Protein 4X3Z (pdb70)

B-factor: mean 24.58, std 9.98, range [9.75, 82.99]

Secondary structure (DSSP, 8-state):
----------GGGEEEPP------GGG-B--EESSSS-EESSSEEE---TTT-SHHHHHHHHHTT-EEEE-SSS-HHHHHHHHHHHHTTTS---EEEE-SSS--HHHHHHHHHTT-SEEEE--S-SSSHHHHHHHHHHHHH-TT-EEE-S-B-SHHHHHHHHHHT-SBEEE-SS--TTB-HHHHH-----HHHHHHHHHHHHHHHT--EEEES---SHHHHHHHHHTT-SEEEESTTTTTBTTSSS--EEETTEEEEEEE-TTSHHHH----SB-EEEEE--B-HHHHHHHHHHHHHHHHHHHT-SBHHHHHHH--EEE--HHHHHHHS--SS---S--TT-/----S--------GGGEEEPP------GGG-B--EEEETTEEESSSEEE---TTT-SHHHHHHHHHTT-EEEE-SSS-HHHHHHHHHHHHTTTT---EEEE-SSS--HHHHHHHHHTT-SEEEE--S-TT-HHHHHHHHHHHHH-TT-EEE-S-B-SHHHHHHHHHHT-SBEEE-SS-STTB-HHHHH-----HHHHHHHHHHHHTTTT--EEEES---SHHHHHHHHHHT-SEEEESTTTTTBTTSSS--EEETTEEEEEEE-TTSHHHH-----SB-EEEEE--B-HHHHHHHHHHHHHHHHHHHT--BHHHHHHH--EEE--HHHHHHHS--SS---S--TT---

InterPro domains:
  IPR000644 CBS domain [PF00571] (97-142)
  IPR000644 CBS domain [PF00571] (151-206)
  IPR000644 CBS domain [PS51371] (95-154)
  IPR000644 CBS domain [PS51371] (155-216)
  IPR000644 CBS domain [SM00116] (98-146)
  IPR000644 CBS domain [SM00116] (160-208)
  IPR001093 IMP dehydrogenase/GMP reductase [PF00478] (10-475)
  IPR001093 IMP dehydrogenase/GMP reductase [cd00381] (10-464)
  IPR005990 Inosine-5'-monophosphate dehydrogenase [MF_01964] (10-488)
  IPR005990 Inosine-5'-monophosphate dehydrogenase [PIRSF000130] (8-487)
  IPR005990 Inosine-5'-monophosphate dehydrogenase [PTHR11911] (7-483)
  IPR005990 Inosine-5'-monophosphate dehydrogenase [TIGR01302] (10-456)
  IPR013785 Aldolase-type TIM barrel [G3DSA:3.20.20.70] (2-488)
  IPR015875 IMP dehydrogenase / GMP reductase, conserved site [PS00487] (297-309)
  IPR046342 CBS domain superfamily [SSF54631] (97-205)

Radius of gyration: 29.17 Å; Cα contacts (8 Å, |Δi|>4): 1771; chains: 2; bounding box: 80×59×97 Å

Nearest PDB structures (foldseek):
  4x3z-assembly1_A  TM=1.003E+00  e=3.318E-76  Vibrio cholerae O1 biovar El Tor str. N16961
  6mgu-assembly1_A  TM=9.932E-01  e=2.636E-55  Bacillus anthracis
  4q33-assembly2_E  TM=9.913E-01  e=1.114E-55  Clostridium perfringens ATCC 13124
  5urs-assembly2_E  TM=9.901E-01  e=8.486E-55  Bacillus anthracis
  4qm1-assembly1_A  TM=9.858E-01  e=2.441E-52  Bacillus anthracis

Sequence (690 aa):
MLRIAKEALTFDDVLLVPAHSTVLPNTADLRTRLTKNIALNIPMMVSASMDTVTEARLAIALAQEGGIIGFIHKNNMSIEQQAAQVHQVKISSGGLRVGAAVGAAPGNEERVKALVEAGVDVLLIDSSHGHSEGVLQRIRETRAAYPHLEIIGGNVATAEGARALIEAGVSAVKVGIIGPGSIICCTTRIVTGVGVPQITAIADAAGVANEYGIIPVIADGGIIRFSGDISKAIAAGASCCVMVGSSMFAGTEEEAPGEVILYQGRSYKAYRGMGSLGAMSLVPEGIEGRIAYKGHLKEIIHQQMGGLRSSCMGLTGSATVEDLRTKAQQFVVRISGAGMKESHVHDVQITKEAPNYAMHMLRIAKEALTTFDDVLLVPAHSTVLPNNTADLRTRRLTKNIALNIPMMVSASMDTVTEARLAIALAQEGGIIIGFIHKNMSIEEQQAAQVHQVKISSGGLRRVGAAVGAAPGNEERVKALVEAGVDVLLIDSSHGHSSEGVLQRIRETRAAYPHLEIIGGNVATAEEGARALIEAGVSAVKVGIGPGSICTTRIVVTGVGVPQITAIADAAGVANEYGIPVIADGGIIRFSGDISKAIAAGASCCVMVGSSMMFAGTEEAPGEVILYQGRSYKAYRGMGSLGAMSKLVPEGIEGRIAYKGHLKEEIIHQQQMGGLRSSCMGLTGSATVEDLRTKAQQFVRISGAGMKKESHVHDVQITKEAPNYRL

Structure (mmCIF, N/CA/C/O backbone):
data_4X3Z
#
_entry.id   4X3Z
#
_cell.length_a   91.262
_cell.length_b   91.262
_cell.length_c   171.214
_cell.angle_alpha   90.00
_cell.angle_beta   90.00
_cell.angle_gamma   90.00
#
_symmetry.space_group_name_H-M   'P 4 21 2'
#
loop_
_entity.id
_entity.type
_entity.pdbx_description
1 polymer "Inosine-5'-monophosphate dehydrogenase"
2 non-polymer "XANTHOSINE-5'-MONOPHOSPHATE"
3 non-polymer NICOTINAMIDE-ADENINE-DINUCLEOTIDE
4 non-polymer 'POTASSIUM ION'
5 non-polymer GLYCEROL
6 non-polymer 'PHOSPHATE ION'
7 water water
#
loop_
_atom_site.group_PDB
_atom_site.id
_atom_site.type_symbol
_atom_site.label_atom_id
_atom_site.label_alt_id
_atom_site.label_comp_id
_atom_site.label_asym_id
_atom_site.label_entity_id
_atom_site.label_seq_id
_atom_site.pdbx_PDB_ins_code
_atom_site.Cartn_x
_atom_site.Cartn_y
_atom_site.Cartn_z
_atom_site.occupancy
_atom_site.B_iso_or_equiv
_atom_site.auth_seq_id
_atom_site.auth_comp_id
_atom_site.auth_asym_id
_atom_site.auth_atom_id
_atom_site.pdbx_PDB_model_num
ATOM 1 N N . MET A 1 6 ? -28.014 -2.920 42.385 1.00 40.84 3 MET A N 1
ATOM 2 C CA . MET A 1 6 ? -26.844 -2.983 41.460 1.00 41.29 3 MET A CA 1
ATOM 3 C C . MET A 1 6 ? -27.012 -2.104 40.237 1.00 36.60 3 MET A C 1
ATOM 4 O O . MET A 1 6 ? -26.016 -1.555 39.691 1.00 44.28 3 MET A O 1
ATOM 9 N N . LEU A 1 7 ? -28.235 -2.053 39.716 1.00 32.63 4 LEU A N 1
ATOM 10 C CA . LEU A 1 7 ? -28.479 -1.144 38.611 1.00 28.82 4 LEU A CA 1
ATOM 11 C C . LEU A 1 7 ? -28.820 0.196 39.267 1.00 28.62 4 LEU A C 1
ATOM 12 O O . LEU A 1 7 ? -29.760 0.265 40.063 1.00 27.36 4 LEU A O 1
ATOM 17 N N . ARG A 1 8 ? -28.050 1.246 38.965 1.00 24.65 5 ARG A N 1
ATOM 18 C CA . ARG A 1 8 ? -28.165 2.520 39.697 1.00 23.41 5 ARG A CA 1
ATOM 19 C C . ARG A 1 8 ? -29.209 3.353 38.965 1.00 23.76 5 ARG A C 1
ATOM 20 O O . ARG A 1 8 ? -28.884 4.148 38.119 1.00 22.27 5 ARG A O 1
ATOM 28 N N . ILE A 1 9 ? -30.482 3.114 39.247 1.00 23.43 6 ILE A N 1
ATOM 29 C CA . ILE A 1 9 ? -31.571 3.781 38.517 1.00 26.50 6 ILE A CA 1
ATOM 30 C C . ILE A 1 9 ? -32.223 4.749 39.457 1.00 32.58 6 ILE A C 1
ATOM 31 O O . ILE A 1 9 ? -32.772 4.316 40.483 1.00 29.62 6 ILE A O 1
ATOM 36 N N . ALA A 1 10 ? -32.168 6.027 39.100 1.00 33.18 7 ALA A N 1
ATOM 37 C CA . ALA A 1 10 ? -32.487 7.131 40.017 1.00 39.95 7 ALA A CA 1
ATOM 38 C C . ALA A 1 10 ? -33.999 7.286 40.204 1.00 40.80 7 ALA A C 1
ATOM 39 O O . ALA A 1 10 ? -34.423 7.631 41.325 1.00 48.52 7 ALA A O 1
ATOM 41 N N . LYS A 1 11 ? -34.790 7.016 39.150 1.00 40.14 8 LYS A N 1
ATOM 42 C CA . LYS A 1 11 ? -36.288 7.203 39.134 1.00 37.74 8 LYS A CA 1
ATOM 43 C C . LYS A 1 11 ? -36.845 6.998 37.664 1.00 36.29 8 LYS A C 1
ATOM 44 O O . LYS A 1 11 ? -35.979 6.841 36.788 1.00 36.08 8 LYS A O 1
ATOM 50 N N . GLU A 1 12 ? -38.175 6.863 37.451 1.00 30.10 9 GLU A N 1
ATOM 51 C CA . GLU A 1 12 ? -38.844 6.729 36.085 1.00 30.34 9 GLU A CA 1
ATOM 52 C C . GLU A 1 12 ? -39.311 8.078 35.589 1.00 27.55 9 GLU A C 1
ATOM 53 O O . GLU A 1 12 ? -40.288 8.638 36.114 1.00 34.33 9 GLU A O 1
ATOM 59 N N . ALA A 1 13 ? -38.731 8.485 34.484 1.00 18.47 10 ALA A N 1
ATOM 60 C CA . ALA A 1 13 ? -38.884 9.818 33.976 1.00 15.59 10 ALA A CA 1
ATOM 61 C C . ALA A 1 13 ? -39.827 9.844 32.791 1.00 15.62 10 ALA A C 1
ATOM 62 O O . ALA A 1 13 ? -39.853 8.878 32.008 1.00 16.31 10 ALA A O 1
ATOM 64 N N . LEU A 1 14 ? -40.563 10.943 32.654 1.00 15.84 11 LEU A N 1
ATOM 65 C CA . LEU A 1 14 ? -41.674 11.056 31.698 1.00 16.07 11 LEU A CA 1
ATOM 66 C C . LEU A 1 14 ? -41.452 12.108 30.630 1.00 14.91 11 LEU A C 1
ATOM 67 O O . LEU A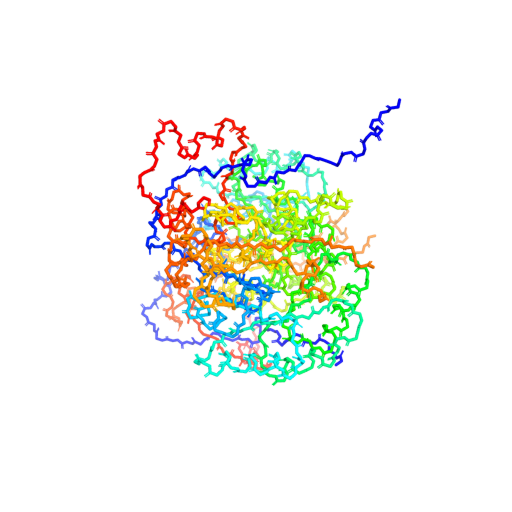 1 14 ? -40.773 13.132 30.865 1.00 14.97 11 LEU A O 1
ATOM 72 N N . THR A 1 15 ? -42.062 11.852 29.468 1.00 15.07 12 THR A N 1
ATOM 73 C CA . THR A 1 15 ? -42.063 12.803 28.405 1.00 16.17 12 THR A CA 1
ATOM 74 C C . THR A 1 15 ? -43.489 13.195 28.012 1.00 15.44 12 THR A C 1
ATOM 75 O O . THR A 1 15 ? -44.446 12.778 28.673 1.00 15.01 12 THR A O 1
ATOM 79 N N . PHE A 1 16 ? -43.628 14.076 27.039 1.00 14.83 13 PHE A N 1
ATOM 80 C CA . PHE A 1 16 ? -44.917 14.670 26.646 1.00 14.97 13 PHE A CA 1
ATOM 81 C C . PHE A 1 16 ? -45.995 13.609 26.450 1.00 15.41 13 PHE A C 1
ATOM 82 O O . PHE A 1 16 ? -47.096 13.711 26.974 1.00 14.94 13 PHE A O 1
ATOM 90 N N . ASP A 1 17 ? -45.669 12.551 25.727 1.00 14.79 14 ASP A N 1
ATOM 91 C CA . ASP A 1 17 ? -46.699 11.550 25.416 1.00 15.87 14 ASP A CA 1
ATOM 92 C C . ASP A 1 17 ? -47.072 10.634 26.571 1.00 15.55 14 ASP A C 1
ATOM 93 O O . ASP A 1 17 ? -47.984 9.802 26.426 1.00 16.84 14 ASP A O 1
ATOM 98 N N . ASP A 1 18 ? -46.422 10.778 27.720 1.00 14.02 15 ASP A N 1
ATOM 99 C CA . ASP A 1 18 ? -46.753 10.018 28.899 1.00 15.28 15 ASP A CA 1
ATOM 100 C C . ASP A 1 18 ? -47.829 10.668 29.771 1.00 13.91 15 ASP A C 1
ATOM 101 O O . ASP A 1 18 ? -48.226 10.076 30.771 1.00 14.13 15 ASP A O 1
ATOM 106 N N . VAL A 1 19 ? -48.227 11.901 29.431 1.00 13.35 16 VAL A N 1
ATOM 107 C CA . VAL A 1 19 ? -49.082 12.650 30.348 1.00 13.99 16 VAL A CA 1
ATOM 108 C C . VAL A 1 19 ? -50.123 13.424 29.558 1.00 13.92 16 VAL A C 1
ATOM 109 O O . VAL A 1 19 ? -49.928 13.744 28.391 1.00 14.18 16 VAL A O 1
ATOM 113 N N . LEU A 1 20 ? -51.252 13.706 30.224 1.00 13.63 17 LEU A N 1
ATOM 114 C CA . LEU A 1 20 ? -52.252 14.654 29.750 1.00 14.30 17 LEU A CA 1
ATOM 115 C C . LEU A 1 20 ? -52.606 15.608 30.900 1.00 14.29 17 LEU A C 1
ATOM 116 O O . LEU A 1 20 ? -52.494 15.256 32.081 1.00 14.38 17 LEU A O 1
ATOM 121 N N . LEU A 1 21 ? -53.042 16.792 30.530 1.00 14.05 18 LEU A N 1
ATOM 122 C CA . LEU A 1 21 ? -53.549 17.768 31.492 1.00 13.41 18 LEU A CA 1
ATOM 123 C C . LEU A 1 21 ? -55.004 17.523 31.829 1.00 13.77 18 LEU A C 1
ATOM 124 O O . LEU A 1 21 ? -55.789 17.139 30.960 1.00 14.57 18 LEU A O 1
ATOM 129 N N . VAL A 1 22 ? -55.347 17.711 33.099 1.00 13.17 19 VAL A N 1
ATOM 130 C CA . VAL A 1 22 ? -56.696 17.396 33.565 1.00 14.15 19 VAL A CA 1
ATOM 131 C C . VAL A 1 22 ? -57.557 18.654 33.441 1.00 13.78 19 VAL A C 1
ATOM 132 O O . VAL A 1 22 ? -57.185 19.729 33.951 1.00 14.40 19 VAL A O 1
ATOM 136 N N . PRO A 1 23 ? -58.724 18.552 32.785 1.00 13.39 20 PRO A N 1
ATOM 137 C CA . PRO A 1 23 ? -59.643 19.680 32.775 1.00 15.26 20 PRO A CA 1
ATOM 138 C C . PRO A 1 23 ? -60.109 20.005 34.192 1.00 14.60 20 PRO A C 1
ATOM 139 O O . PRO A 1 23 ? -60.290 19.131 35.023 1.00 15.23 20 PRO A O 1
ATOM 143 N N . ALA A 1 24 ? -60.336 21.282 34.432 1.00 14.61 21 ALA A N 1
ATOM 144 C CA . ALA A 1 24 ? -60.715 21.775 35.749 1.00 14.58 21 ALA A CA 1
ATOM 145 C C . ALA A 1 24 ? -61.748 22.858 35.624 1.00 15.02 21 ALA A C 1
ATOM 146 O O . ALA A 1 24 ? -62.019 23.381 34.532 1.00 15.72 21 ALA A O 1
ATOM 148 N N . HIS A 1 25 ? -62.277 23.286 36.793 1.00 14.53 22 HIS A N 1
ATOM 149 C CA . HIS A 1 25 ? -63.192 24.402 36.788 1.00 15.13 22 HIS A CA 1
ATOM 150 C C . HIS A 1 25 ? -62.606 25.559 36.077 1.00 14.67 22 HIS A C 1
ATOM 151 O O . HIS A 1 25 ? -61.461 25.954 36.327 1.00 15.89 22 HIS A O 1
ATOM 158 N N . SER A 1 26 ? -63.405 26.161 35.206 1.00 14.95 23 SER A N 1
ATOM 159 C CA . SER A 1 26 ? -62.924 27.265 34.410 1.00 14.13 23 SER A CA 1
ATOM 160 C C . SER A 1 26 ? -63.851 28.473 34.345 1.00 16.44 23 SER A C 1
ATOM 161 O O . SER A 1 26 ? -65.040 28.338 34.093 1.00 16.29 23 SER A O 1
ATOM 164 N N . THR A 1 27 ? -63.270 29.665 34.509 1.00 17.57 24 THR A N 1
ATOM 165 C CA . THR A 1 27 ? -63.921 30.900 34.128 1.00 17.24 24 THR A CA 1
ATOM 166 C C . THR A 1 27 ? -63.263 31.580 32.899 1.00 18.83 24 THR A C 1
ATOM 167 O O . THR A 1 27 ? -63.536 32.772 32.585 1.00 20.23 24 THR A O 1
ATOM 171 N N . VAL A 1 28 ? -62.372 30.861 32.241 1.00 17.05 25 VAL A N 1
ATOM 172 C CA . VAL A 1 28 ? -61.487 31.389 31.207 1.00 17.09 25 VAL A CA 1
ATOM 173 C C . VAL A 1 28 ? -61.992 30.940 29.861 1.00 17.99 25 VAL A C 1
ATOM 174 O O . VAL A 1 28 ? -62.325 29.788 29.657 1.00 18.95 25 VAL A O 1
ATOM 178 N N . LEU A 1 29 ? -62.113 31.886 28.946 1.00 19.61 26 LEU A N 1
ATOM 179 C CA . LEU A 1 29 ? -62.384 31.594 27.571 1.00 21.00 26 LEU A CA 1
ATOM 180 C C . LEU A 1 29 ? -61.062 31.713 26.793 1.00 18.76 26 LEU A C 1
ATOM 181 O O . LEU A 1 29 ? -60.189 32.467 27.155 1.00 20.49 26 LEU A O 1
ATOM 186 N N . PRO A 1 30 ? -60.925 31.006 25.688 1.00 20.26 27 PRO A N 1
ATOM 187 C CA . PRO A 1 30 ? -59.670 31.095 24.957 1.00 21.16 27 PRO A CA 1
ATOM 188 C C . PRO A 1 30 ? -59.264 32.519 24.595 1.00 20.90 27 PRO A C 1
ATOM 189 O O . PRO A 1 30 ? -58.093 32.858 24.750 1.00 20.81 27 PRO A O 1
ATOM 193 N N . ASN A 1 31 ? -60.205 33.347 24.157 1.00 22.84 28 ASN A N 1
ATOM 194 C CA . ASN A 1 31 ? -59.868 34.730 23.845 1.00 24.86 28 ASN A CA 1
ATOM 195 C C . ASN A 1 31 ? -59.583 35.630 25.059 1.00 24.67 28 ASN A C 1
ATOM 196 O O . ASN A 1 31 ? -59.058 36.716 24.874 1.00 28.64 28 ASN A O 1
ATOM 201 N N . THR A 1 32 ? -59.849 35.192 26.287 1.00 21.38 29 THR A N 1
ATOM 202 C CA . THR A 1 32 ? -59.505 35.960 27.455 1.00 22.25 29 THR A CA 1
ATOM 203 C C . THR A 1 32 ? -58.254 35.481 28.147 1.00 21.73 29 THR A C 1
ATOM 204 O O . THR A 1 32 ? -57.773 36.140 29.068 1.00 22.33 29 THR A O 1
ATOM 208 N N . ALA A 1 33 ? -57.753 34.310 27.749 1.00 20.56 30 ALA A N 1
ATOM 209 C CA . ALA A 1 33 ? -56.509 33.804 28.336 1.00 20.19 30 ALA A CA 1
ATOM 210 C C . ALA A 1 33 ? -55.384 34.835 28.165 1.00 19.59 30 ALA A C 1
ATOM 211 O O . ALA A 1 33 ? -55.289 35.493 27.133 1.00 20.28 30 ALA A O 1
ATOM 213 N N . ASP A 1 34 ? -54.515 34.954 29.165 1.00 18.95 31 ASP A N 1
ATOM 214 C CA . ASP A 1 34 ? -53.400 35.889 29.147 1.00 18.18 31 ASP A CA 1
ATOM 215 C C . ASP A 1 34 ? -52.151 35.104 28.866 1.00 17.99 31 ASP A C 1
ATOM 216 O O . ASP A 1 34 ? -51.750 34.308 29.715 1.00 18.08 31 ASP A O 1
ATOM 221 N N . LEU A 1 35 ? -51.532 35.339 27.697 1.00 17.06 32 LEU A N 1
ATOM 222 C CA . LEU A 1 35 ? -50.330 34.555 27.286 1.00 17.17 32 LEU A CA 1
ATOM 223 C C . LEU A 1 35 ? -48.990 35.147 27.706 1.00 16.65 32 LEU A C 1
ATOM 224 O O . LEU A 1 35 ? -47.922 34.555 27.423 1.00 17.68 32 LEU A O 1
ATOM 229 N N . ARG A 1 36 ? -49.001 36.300 28.398 1.00 17.39 33 ARG A N 1
ATOM 230 C CA . ARG A 1 36 ? -47.759 36.950 28.743 1.00 17.25 33 ARG A CA 1
ATOM 231 C C . ARG A 1 36 ? -46.937 36.085 29.720 1.00 16.73 33 ARG A C 1
ATOM 232 O O . ARG A 1 36 ? -47.478 35.395 30.567 1.00 16.97 33 ARG A O 1
ATOM 240 N N . THR A 1 37 ? -45.627 36.179 29.599 1.00 16.42 34 THR A N 1
ATOM 241 C CA . THR A 1 37 ? -44.731 35.423 30.472 1.00 16.95 34 THR A CA 1
ATOM 242 C C . THR A 1 37 ? -43.373 36.103 30.552 1.00 18.66 34 THR A C 1
ATOM 243 O O . THR A 1 37 ? -43.269 37.292 30.221 1.00 18.41 34 THR A O 1
ATOM 247 N N . ARG A 1 38 ? -42.381 35.390 31.067 1.00 17.56 35 ARG A N 1
ATOM 248 C CA . ARG A 1 38 ? -41.027 35.890 31.199 1.00 20.16 35 ARG A CA 1
ATOM 249 C C . ARG A 1 38 ? -40.079 34.982 30.450 1.00 19.13 35 ARG A C 1
ATOM 250 O O . ARG A 1 38 ? -40.236 33.744 30.469 1.00 18.91 35 ARG A O 1
ATOM 258 N N . LEU A 1 39 ? -39.077 35.570 29.797 1.00 18.10 36 LEU A N 1
ATOM 259 C CA . LEU A 1 39 ? -37.907 34.830 29.336 1.00 18.85 36 LEU A CA 1
ATOM 260 C C . LEU A 1 39 ? -36.860 34.812 30.458 1.00 21.07 36 LEU A C 1
ATOM 261 O O . LEU A 1 39 ? -36.266 33.752 30.687 1.00 21.88 36 LEU A O 1
ATOM 266 N N . THR A 1 40 ? -36.629 35.987 31.068 1.00 22.81 37 THR A N 1
ATOM 267 C CA . THR A 1 40 ? -35.773 36.191 32.297 1.00 25.75 37 THR A CA 1
ATOM 268 C C . THR A 1 40 ? -36.469 37.054 33.307 1.00 26.50 37 THR A C 1
ATOM 269 O O . THR A 1 40 ? -37.501 37.580 33.007 1.00 27.84 37 THR A O 1
ATOM 273 N N . LYS A 1 41 ? -35.882 37.316 34.503 1.00 30.50 38 LYS A N 1
ATOM 274 C CA . LYS A 1 41 ? -36.526 38.287 35.403 1.00 34.40 38 LYS A CA 1
ATOM 275 C C . LYS A 1 41 ? -36.643 39.616 34.749 1.00 30.85 38 LYS A C 1
ATOM 276 O O . LYS A 1 41 ? -37.555 40.374 35.067 1.00 39.64 38 LYS A O 1
ATOM 282 N N . ASN A 1 42 ? -35.713 39.963 33.858 1.00 29.74 39 ASN A N 1
ATOM 283 C CA . ASN A 1 42 ? -35.798 41.269 33.256 1.00 29.16 39 ASN A CA 1
ATOM 284 C C . ASN A 1 42 ? -36.325 41.358 31.827 1.00 26.63 39 ASN A C 1
ATOM 285 O O . ASN A 1 42 ? -36.497 42.450 31.306 1.00 29.61 39 ASN A O 1
ATOM 290 N N . ILE A 1 43 ? -36.617 40.235 31.182 1.00 23.03 40 ILE A N 1
ATOM 291 C CA . ILE A 1 43 ? -37.120 40.262 29.824 1.00 20.57 40 ILE A CA 1
ATOM 292 C C . ILE A 1 43 ? -38.485 39.552 29.806 1.00 20.26 40 ILE A C 1
ATOM 293 O O . ILE A 1 43 ? -38.580 38.319 30.041 1.00 21.59 40 ILE A O 1
ATOM 298 N N . ALA A 1 44 ? -39.517 40.337 29.544 1.00 20.37 41 ALA A N 1
ATOM 299 C CA . ALA A 1 44 ? -40.904 39.799 29.438 1.00 20.46 41 ALA A CA 1
ATOM 300 C C . ALA A 1 44 ? -41.170 39.354 28.011 1.00 19.97 41 ALA A C 1
ATOM 301 O O . ALA A 1 44 ? -40.531 39.834 27.047 1.00 23.71 41 ALA A O 1
ATOM 303 N N . LEU A 1 45 ? -42.126 38.438 27.826 1.00 17.81 42 LEU A N 1
ATOM 304 C CA . LEU A 1 45 ? -42.584 38.033 26.491 1.00 18.14 42 LEU A CA 1
ATOM 305 C C . LEU A 1 45 ? -44.113 38.131 26.449 1.00 17.32 42 LEU A C 1
ATOM 306 O O . LEU A 1 45 ? -44.772 37.838 27.419 1.00 18.27 42 LEU A O 1
ATOM 311 N N . ASN A 1 46 ? -44.655 38.557 25.328 1.00 18.34 43 ASN A N 1
ATOM 312 C CA . ASN A 1 46 ? -46.098 38.527 25.155 1.00 18.18 43 ASN A CA 1
ATOM 313 C C . ASN A 1 46 ? -46.670 37.157 24.810 1.00 16.73 43 ASN A C 1
ATOM 314 O O . ASN A 1 46 ? -47.886 36.927 25.027 1.00 16.81 43 ASN A O 1
ATOM 319 N N . ILE A 1 47 ? -45.838 36.252 24.252 1.00 16.17 44 ILE A N 1
ATOM 320 C CA . ILE A 1 47 ? -46.220 34.843 24.090 1.00 16.37 44 ILE A CA 1
ATOM 321 C C . ILE A 1 47 ? -45.056 33.953 24.548 1.00 16.74 44 ILE A C 1
ATOM 322 O O . ILE A 1 47 ? -43.905 34.368 24.460 1.00 16.55 44 ILE A O 1
ATOM 327 N N . PRO A 1 48 ? -45.351 32.688 24.929 1.00 15.68 45 PRO A N 1
ATOM 328 C CA . PRO A 1 48 ? -44.282 31.886 25.539 1.00 16.71 45 PRO A CA 1
ATOM 329 C C . PRO A 1 48 ? -43.453 31.097 24.521 1.00 17.51 45 PRO A C 1
ATOM 330 O O . PRO A 1 48 ? -43.274 29.903 24.695 1.00 18.82 45 PRO A O 1
ATOM 334 N N . MET A 1 49 ? -42.979 31.749 23.463 1.00 17.22 46 MET A N 1
ATOM 335 C CA A MET A 1 49 ? -42.258 31.046 22.396 0.60 16.66 46 MET A CA 1
ATOM 336 C CA B MET A 1 49 ? -42.295 31.077 22.363 0.40 18.16 46 MET A CA 1
ATOM 337 C C . MET A 1 49 ? -40.977 31.760 22.079 1.00 18.10 46 MET A C 1
ATOM 338 O O . MET A 1 49 ? -40.965 32.995 21.910 1.00 16.47 46 MET A O 1
ATOM 347 N N . VAL A 1 50 ? -39.918 30.973 22.018 1.00 15.84 47 VAL A N 1
ATOM 348 C CA . VAL A 1 50 ? -38.633 31.465 21.508 1.00 17.51 47 VAL A CA 1
ATOM 349 C C . VAL A 1 50 ? -38.106 30.485 20.492 1.00 16.01 47 VAL A C 1
ATOM 350 O O . VAL A 1 50 ? -38.429 29.292 20.523 1.00 16.65 47 VAL A O 1
ATOM 354 N N . SER A 1 51 ? -37.362 31.009 19.526 1.00 15.30 48 SER A N 1
ATOM 355 C CA . SER A 1 51 ? -36.824 30.163 18.461 1.00 15.69 48 SER A CA 1
ATOM 356 C C . SER A 1 51 ? -35.396 29.651 18.702 1.00 16.76 48 SER A C 1
ATOM 357 O O . SER A 1 51 ? -34.548 30.338 19.282 1.00 17.76 48 SER A O 1
ATOM 360 N N . ALA A 1 52 ? -35.161 28.414 18.260 1.00 15.79 49 ALA A N 1
ATOM 361 C CA . ALA A 1 52 ? -33.884 27.755 18.408 1.00 16.09 49 ALA A CA 1
ATOM 362 C C . ALA A 1 52 ? -32.761 28.469 17.701 1.00 16.54 49 ALA A C 1
ATOM 363 O O . ALA A 1 52 ? -32.954 28.988 16.562 1.00 17.39 49 ALA A O 1
ATOM 365 N N . SER A 1 53 ? -31.584 28.442 18.315 1.00 16.26 50 SER A N 1
ATOM 366 C CA . SER A 1 53 ? -30.404 29.018 17.704 1.00 16.59 50 SER A CA 1
ATOM 367 C C . SER A 1 53 ? -29.823 28.028 16.716 1.00 16.79 50 SER A C 1
ATOM 368 O O . SER A 1 53 ? -28.759 27.458 16.947 1.00 18.65 50 SER A O 1
ATOM 371 N N . MET A 1 54 ? -30.526 27.861 15.598 1.00 17.48 51 MET A N 1
ATOM 372 C CA . MET A 1 54 ? -30.138 26.875 14.566 1.00 17.20 51 MET A CA 1
ATOM 373 C C . MET A 1 54 ? -30.055 27.548 13.227 1.00 19.26 51 MET A C 1
ATOM 374 O O . MET A 1 54 ? -30.869 28.422 12.931 1.00 18.23 51 MET A O 1
ATOM 379 N N . ASP A 1 55 ? -29.134 27.048 12.405 1.00 18.48 52 ASP A N 1
ATOM 380 C CA . ASP A 1 55 ? -28.879 27.645 11.091 1.00 19.09 52 ASP A CA 1
ATOM 381 C C . ASP A 1 55 ? -29.959 27.379 10.044 1.00 20.04 52 ASP A C 1
ATOM 382 O O . ASP A 1 55 ? -29.907 27.959 8.960 1.00 20.49 52 ASP A O 1
ATOM 387 N N . THR A 1 56 ? -30.928 26.537 10.371 1.00 18.66 53 THR A N 1
ATOM 388 C CA . THR A 1 56 ? -32.108 26.319 9.569 1.00 18.96 53 THR A CA 1
ATOM 389 C C . THR A 1 56 ? -33.400 26.837 10.235 1.00 19.70 53 THR A C 1
ATOM 390 O O . THR A 1 56 ? -34.494 26.578 9.733 1.00 19.55 53 THR A O 1
ATOM 394 N N . VAL A 1 57 ? -33.249 27.621 11.317 1.00 18.83 54 VAL A N 1
ATOM 395 C CA . VAL A 1 57 ? -34.384 28.209 12.000 1.00 18.08 54 VAL A CA 1
ATOM 396 C C . VAL A 1 57 ? -34.302 29.731 12.140 1.00 18.62 54 VAL A C 1
ATOM 397 O O . VAL A 1 57 ? -35.237 30.415 11.724 1.00 18.62 54 VAL A O 1
ATOM 401 N N . THR A 1 58 ? -33.243 30.254 12.763 1.00 17.58 55 THR A N 1
ATOM 402 C CA . THR A 1 58 ? -33.248 31.651 13.199 1.00 17.94 55 THR A CA 1
ATOM 403 C C . THR A 1 58 ? -32.090 32.476 12.675 1.00 18.00 55 THR A C 1
ATOM 404 O O . THR A 1 58 ? -30.929 32.409 13.141 1.00 18.16 55 THR A O 1
ATOM 408 N N . GLU A 1 59 ? -32.430 33.330 11.705 1.00 18.67 56 GLU A N 1
ATOM 409 C CA . GLU A 1 59 ? -31.605 34.474 11.353 1.00 18.97 56 GLU A CA 1
ATOM 410 C C . GLU A 1 59 ? -32.488 35.724 11.511 1.00 19.86 56 GLU A C 1
ATOM 411 O O . GLU A 1 59 ? -33.608 35.659 12.069 1.00 19.48 56 GLU A O 1
ATOM 417 N N . ALA A 1 60 ? -32.010 36.879 11.037 1.00 20.06 57 ALA A N 1
ATOM 418 C CA . ALA A 1 60 ? -32.747 38.112 11.373 1.00 21.63 57 ALA A CA 1
ATOM 419 C C . ALA A 1 60 ? -34.182 38.109 10.910 1.00 21.09 57 ALA A C 1
ATOM 420 O O . ALA A 1 60 ? -35.052 38.605 11.624 1.00 21.01 57 ALA A O 1
ATOM 422 N N . ARG A 1 61 ? -34.472 37.541 9.739 1.00 22.42 58 ARG A N 1
ATOM 423 C CA . ARG A 1 61 ? -35.826 37.587 9.224 1.00 23.36 58 ARG A CA 1
ATOM 424 C C . ARG A 1 61 ? -36.847 36.916 10.147 1.00 22.36 58 ARG A C 1
ATOM 425 O O . ARG A 1 61 ? -37.923 37.480 10.407 1.00 21.78 58 ARG A O 1
ATOM 433 N N . LEU A 1 62 ? -36.518 35.707 10.613 1.00 20.29 59 LEU A N 1
ATOM 434 C CA . LEU A 1 62 ? -37.414 35.018 11.547 1.00 19.03 59 LEU A CA 1
ATOM 435 C C . LEU A 1 62 ? -37.409 35.690 12.927 1.00 18.83 59 LEU A C 1
ATOM 436 O O . LEU A 1 62 ? -38.470 35.809 13.548 1.00 18.98 59 LEU A O 1
ATOM 441 N N . ALA A 1 63 ? -36.246 36.164 13.374 1.00 18.36 60 ALA A N 1
ATOM 442 C CA . ALA A 1 63 ? -36.165 36.860 14.665 1.00 18.94 60 ALA A CA 1
ATOM 443 C C . ALA A 1 63 ? -37.045 38.093 14.673 1.00 20.11 60 ALA A C 1
ATOM 444 O O . ALA A 1 63 ? -37.742 38.354 15.648 1.00 20.67 60 ALA A O 1
ATOM 446 N N . ILE A 1 64 ? -37.094 38.804 13.560 1.00 20.33 61 ILE A N 1
ATOM 447 C CA . ILE A 1 64 ? -37.974 39.965 13.488 1.00 22.02 61 ILE A CA 1
ATOM 448 C C . ILE A 1 64 ? -39.443 39.575 13.531 1.00 20.68 61 ILE A C 1
ATOM 449 O O . ILE A 1 64 ? -40.213 40.107 14.344 1.00 21.15 61 ILE A O 1
ATOM 454 N N . ALA A 1 65 ? -39.842 38.617 12.713 1.00 19.18 62 ALA A N 1
ATOM 455 C CA . ALA A 1 65 ? -41.218 38.201 12.664 1.00 21.83 62 ALA A CA 1
ATOM 456 C C . ALA A 1 65 ? -41.705 37.625 13.997 1.00 21.03 62 ALA A C 1
ATOM 457 O O . ALA A 1 65 ? -42.832 37.929 14.438 1.00 22.59 62 ALA A O 1
ATOM 459 N N . LEU A 1 66 ? -40.838 36.856 14.647 1.00 18.35 63 LEU A N 1
ATOM 460 C CA . LEU A 1 66 ? -41.194 36.246 15.922 1.00 18.47 63 LEU A CA 1
ATOM 461 C C . LEU A 1 66 ? -41.349 37.358 16.981 1.00 19.38 63 LEU A C 1
ATOM 462 O O . LEU A 1 66 ? -42.305 37.329 17.761 1.00 19.81 63 LEU A O 1
ATOM 467 N N . ALA A 1 67 ? -40.436 38.317 17.022 1.00 19.57 64 ALA A N 1
ATOM 468 C CA . ALA A 1 67 ? -40.511 39.385 18.021 1.00 19.35 64 ALA A CA 1
ATOM 469 C C . ALA A 1 67 ? -41.771 40.228 17.786 1.00 20.41 64 ALA A C 1
ATOM 470 O O . ALA A 1 67 ? -42.419 40.647 18.737 1.00 20.65 64 ALA A O 1
ATOM 472 N N . GLN A 1 68 ? -42.142 40.434 16.531 1.00 21.58 65 GLN A N 1
ATOM 473 C CA . GLN A 1 68 ? -43.406 41.116 16.232 1.00 21.96 65 GLN A CA 1
ATOM 474 C C . GLN A 1 68 ? -44.632 40.372 16.710 1.00 23.16 65 GLN A C 1
ATOM 475 O O . GLN A 1 68 ? -45.676 40.995 16.979 1.00 23.23 65 GLN A O 1
ATOM 481 N N . GLU A 1 69 ? -44.532 39.053 16.857 1.00 21.41 66 GLU A N 1
ATOM 482 C CA . GLU A 1 69 ? -45.629 38.245 17.402 1.00 22.93 66 GLU A CA 1
ATOM 483 C C . GLU A 1 69 ? -45.603 38.089 18.923 1.00 22.03 66 GLU A C 1
ATOM 484 O O . GLU A 1 69 ? -46.511 37.489 19.500 1.00 21.81 66 GLU A O 1
ATOM 490 N N . GLY A 1 70 ? -44.572 38.613 19.573 1.00 19.94 67 GLY A N 1
ATOM 491 C CA . GLY A 1 70 ? -44.478 38.593 21.034 1.00 21.01 67 GLY A CA 1
ATOM 492 C C . GLY A 1 70 ? -43.442 37.634 21.600 1.00 19.90 67 GLY A C 1
ATOM 493 O O . GLY A 1 70 ? -43.323 37.503 22.815 1.00 18.12 67 GLY A O 1
ATOM 494 N N . GLY A 1 71 ? -42.702 36.972 20.731 1.00 17.90 68 GLY A N 1
ATOM 495 C CA . GLY A 1 71 ? -41.631 36.043 21.194 1.00 18.45 68 GLY A CA 1
ATOM 496 C C . GLY A 1 71 ? -40.253 36.680 21.066 1.00 18.43 68 GLY A C 1
ATOM 497 O O . GLY A 1 71 ? -40.116 37.901 20.920 1.00 18.54 68 GLY A O 1
ATOM 498 N N . ILE A 1 72 ? -39.218 35.860 21.105 1.00 17.07 69 ILE A N 1
ATOM 499 C CA A ILE A 1 72 ? -37.834 36.296 20.871 0.70 18.45 69 ILE A CA 1
ATOM 500 C CA B ILE A 1 72 ? -37.847 36.307 20.853 0.30 17.54 69 ILE A CA 1
ATOM 501 C C . ILE A 1 72 ? -37.064 35.224 20.101 1.00 17.78 69 ILE A C 1
ATOM 502 O O . ILE A 1 72 ? -37.170 34.034 20.397 1.00 17.50 69 ILE A O 1
ATOM 511 N N . GLY A 1 73 ? -36.283 35.640 19.114 1.00 18.00 70 GLY A N 1
ATOM 512 C CA . GLY A 1 73 ? -35.416 34.721 18.415 1.00 17.80 70 GLY A CA 1
ATOM 513 C C . GLY A 1 73 ? -33.977 34.766 18.874 1.00 17.62 70 GLY A C 1
ATOM 514 O O . GLY A 1 73 ? -33.502 35.800 19.339 1.00 19.35 70 GLY A O 1
ATOM 515 N N . PHE A 1 74 ? -33.283 33.638 18.746 1.00 16.91 71 PHE A N 1
ATOM 516 C CA . PHE A 1 74 ? -31.874 33.527 19.060 1.00 17.49 71 PHE A CA 1
ATOM 517 C C . PHE A 1 74 ? -31.071 33.302 17.769 1.00 18.92 71 PHE A C 1
ATOM 518 O O . PHE A 1 74 ? -31.082 32.225 17.175 1.00 17.70 71 PHE A O 1
ATOM 526 N N . ILE A 1 75 ? -30.390 34.360 17.339 1.00 18.71 72 ILE A N 1
ATOM 527 C CA . ILE A 1 75 ? -29.578 34.283 16.122 1.00 18.36 72 ILE A CA 1
ATOM 528 C C . ILE A 1 75 ? -28.449 33.233 16.321 1.00 18.65 72 ILE A C 1
ATOM 529 O O . ILE A 1 75 ? -27.699 33.303 17.319 1.00 19.02 72 ILE A O 1
ATOM 534 N N . HIS A 1 76 ? -28.329 32.279 15.388 1.00 16.37 73 HIS A N 1
ATOM 535 C CA . HIS A 1 76 ? -27.402 31.189 15.510 1.00 17.29 73 HIS A CA 1
ATOM 536 C C . HIS A 1 76 ? -25.954 31.645 15.295 1.00 18.15 73 HIS A C 1
ATOM 537 O O . HIS A 1 76 ? -25.680 32.750 14.781 1.00 18.59 73 HIS A O 1
ATOM 544 N N . LYS A 1 77 ? -25.046 30.795 15.762 1.00 19.18 74 LYS A N 1
ATOM 545 C CA . LYS A 1 77 ? -23.588 31.093 15.872 1.00 20.07 74 LYS A CA 1
ATOM 546 C C . LYS A 1 77 ? -22.788 30.676 14.641 1.00 22.15 74 LYS A C 1
ATOM 547 O O . LYS A 1 77 ? -21.582 30.887 14.614 1.00 22.97 74 LYS A O 1
ATOM 553 N N . ASN A 1 78 ? -23.424 30.064 13.643 1.00 21.59 75 ASN A N 1
ATOM 554 C CA A ASN A 1 78 ? -22.686 29.511 12.493 0.70 22.97 75 ASN A CA 1
ATOM 555 C CA B ASN A 1 78 ? -22.710 29.491 12.497 0.30 22.52 75 ASN A CA 1
ATOM 556 C C . ASN A 1 78 ? -22.535 30.538 11.404 1.00 22.38 75 ASN A C 1
ATOM 557 O O . ASN A 1 78 ? -23.026 30.382 10.250 1.00 23.29 75 ASN A O 1
ATOM 566 N N . MET A 1 79 ? -21.855 31.593 11.771 1.00 22.58 76 MET A N 1
ATOM 567 C CA . MET A 1 79 ? -21.559 32.685 10.873 1.00 21.67 76 MET A CA 1
ATOM 568 C C . MET A 1 79 ? -20.447 33.512 11.521 1.00 22.44 76 MET A C 1
ATOM 569 O O . MET A 1 79 ? -20.115 33.334 12.695 1.00 23.51 76 MET A O 1
ATOM 574 N N . SER A 1 80 ? -19.855 34.420 10.763 1.00 24.08 77 SER A N 1
ATOM 575 C CA . SER A 1 80 ? -18.766 35.195 11.311 1.00 23.54 77 SER A CA 1
ATOM 576 C C . SER A 1 80 ? -19.282 36.148 12.379 1.00 23.36 77 SER A C 1
ATOM 577 O O . SER A 1 80 ? -20.472 36.436 12.462 1.00 23.84 77 SER A O 1
ATOM 580 N N . ILE A 1 81 ? -18.360 36.611 13.213 1.00 21.84 78 ILE A N 1
ATOM 581 C CA . ILE A 1 81 ? -18.681 37.623 14.207 1.00 22.29 78 ILE A CA 1
ATOM 582 C C . ILE A 1 81 ? -19.367 38.846 13.578 1.00 23.68 78 ILE A C 1
ATOM 583 O O . ILE A 1 81 ? -20.386 39.346 14.047 1.00 22.33 78 ILE A O 1
ATOM 588 N N . GLU A 1 82 ? -18.784 39.357 12.496 1.00 24.81 79 GLU A N 1
ATOM 589 C CA . GLU A 1 82 ? -19.322 40.528 11.868 1.00 24.15 79 GLU A CA 1
ATOM 590 C C . GLU A 1 82 ? -20.739 40.247 11.367 1.00 22.20 79 GLU A C 1
ATOM 591 O O . GLU A 1 82 ? -21.632 41.087 11.481 1.00 22.46 79 GLU A O 1
ATOM 597 N N . GLN A 1 83 ? -20.946 39.048 10.818 1.00 22.17 80 GLN A N 1
ATOM 598 C CA . GLN A 1 83 ? -22.255 38.725 10.289 1.00 21.33 80 GLN A CA 1
ATOM 599 C C . GLN A 1 83 ? -23.294 38.628 11.418 1.00 20.28 80 GLN A C 1
ATOM 600 O O . GLN A 1 83 ? -24.412 39.121 11.287 1.00 21.06 80 GLN A O 1
ATOM 606 N N . GLN A 1 84 ? -22.894 38.001 12.494 1.00 20.31 81 GLN A N 1
ATOM 607 C CA . GLN A 1 84 ? -23.829 37.805 13.616 1.00 20.74 81 GLN A CA 1
ATOM 608 C C . GLN A 1 84 ? -24.192 39.131 14.284 1.00 21.60 81 GLN A C 1
ATOM 609 O O . GLN A 1 84 ? -25.397 39.378 14.614 1.00 21.63 81 GLN A O 1
ATOM 615 N N . ALA A 1 85 ? -23.208 39.996 14.482 1.00 20.17 82 ALA A N 1
ATOM 616 C CA . ALA A 1 85 ? -23.473 41.328 15.046 1.00 22.14 82 ALA A CA 1
ATOM 617 C C . ALA A 1 85 ? -24.415 42.102 14.138 1.00 21.53 82 ALA A C 1
ATOM 618 O O . ALA A 1 85 ? -25.311 42.803 14.591 1.00 21.91 82 ALA A O 1
ATOM 620 N N . ALA A 1 86 ? -24.188 42.022 12.827 1.00 21.88 83 ALA A N 1
ATOM 621 C CA . ALA A 1 86 ? -25.030 42.689 11.885 1.00 23.56 83 ALA A CA 1
ATOM 622 C C . ALA A 1 86 ? -26.497 42.209 11.937 1.00 24.22 83 ALA A C 1
ATOM 623 O O . ALA A 1 86 ? -27.411 43.011 11.823 1.00 23.93 83 ALA A O 1
ATOM 625 N N . GLN A 1 87 ? -26.699 40.914 12.110 1.00 24.38 84 GLN A N 1
ATOM 626 C CA . GLN A 1 87 ? -28.053 40.364 12.221 1.00 24.76 84 GLN A CA 1
ATOM 627 C C . GLN A 1 87 ? -28.724 40.890 13.489 1.00 22.05 84 GLN A C 1
ATOM 628 O O . GLN A 1 87 ? -29.889 41.269 13.495 1.00 21.53 84 GLN A O 1
ATOM 634 N N . VAL A 1 88 ? -27.984 40.893 14.578 1.00 22.10 85 VAL A N 1
ATOM 635 C CA . VAL A 1 88 ? -28.531 41.465 15.815 1.00 21.88 85 VAL A CA 1
ATOM 636 C C . VAL A 1 88 ? -28.980 42.919 15.554 1.00 23.42 85 VAL A C 1
ATOM 637 O O . VAL A 1 88 ? -30.092 43.329 15.874 1.00 23.61 85 VAL A O 1
ATOM 641 N N . HIS A 1 89 ? -28.093 43.679 14.949 1.00 24.47 86 HIS A N 1
ATOM 642 C CA . HIS A 1 89 ? -28.355 45.099 14.680 1.00 26.76 86 HIS A CA 1
ATOM 643 C C . HIS A 1 89 ? -29.586 45.255 13.806 1.00 24.81 86 HIS A C 1
ATOM 644 O O . HIS A 1 89 ? -30.440 46.095 14.062 1.00 25.50 86 HIS A O 1
ATOM 651 N N . GLN A 1 90 ? -29.728 44.386 12.811 1.00 24.97 87 GLN A N 1
ATOM 652 C CA . GLN A 1 90 ? -30.868 44.444 11.930 1.00 25.64 87 GLN A CA 1
ATOM 653 C C . GLN A 1 90 ? -32.199 44.225 12.681 1.00 27.33 87 GLN A C 1
ATOM 654 O O . GLN A 1 90 ? -33.227 44.819 12.348 1.00 27.06 87 GLN A O 1
ATOM 660 N N . VAL A 1 91 ? -32.212 43.345 13.689 1.00 23.51 88 VAL A N 1
ATOM 661 C CA . VAL A 1 91 ? -33.413 43.161 14.459 1.00 24.64 88 VAL A CA 1
ATOM 662 C C . VAL A 1 91 ? -33.652 44.384 15.357 1.00 25.29 88 VAL A C 1
ATOM 663 O O . VAL A 1 91 ? -34.802 44.826 15.503 1.00 27.72 88 VAL A O 1
ATOM 667 N N . LYS A 1 92 ? -32.588 44.934 15.931 1.00 26.19 89 LYS A N 1
ATOM 668 C CA . LYS A 1 92 ? -32.712 46.026 16.909 1.00 29.01 89 LYS A CA 1
ATOM 669 C C . LYS A 1 92 ? -33.267 47.304 16.246 1.00 32.84 89 LYS A C 1
ATOM 670 O O . LYS A 1 92 ? -34.035 48.061 16.854 1.00 34.92 89 LYS A O 1
ATOM 676 N N . ILE A 1 93 ? -32.913 47.522 14.996 1.00 30.99 90 ILE A N 1
ATOM 677 C CA . ILE A 1 93 ? -33.370 48.761 14.315 1.00 35.56 90 ILE A CA 1
ATOM 678 C C . ILE A 1 93 ? -34.769 48.634 13.711 1.00 36.61 90 ILE A C 1
ATOM 679 O O . ILE A 1 93 ? -35.299 49.601 13.141 1.00 39.59 90 ILE A O 1
ATOM 684 N N . SER A 1 94 ? -35.385 47.465 13.857 1.00 34.39 101 SER A N 1
ATOM 685 C CA A SER A 1 94 ? -36.709 47.214 13.312 0.55 38.01 101 SER A CA 1
ATOM 686 C CA B SER A 1 94 ? -36.709 47.220 13.312 0.45 37.82 101 SER A CA 1
ATOM 687 C C . SER A 1 94 ? -37.792 47.552 14.332 1.00 40.76 101 SER A C 1
ATOM 688 O O . SER A 1 94 ? -38.707 46.764 14.559 1.00 50.95 101 SER A O 1
ATOM 693 N N . GLY A 1 95 ? -37.690 48.706 14.957 1.00 42.59 102 GLY A N 1
ATOM 694 C CA . GLY A 1 95 ? -38.769 49.226 15.773 1.00 42.17 102 GLY A CA 1
ATOM 695 C C . GLY A 1 95 ? -39.068 48.547 17.083 1.00 41.59 102 GLY A C 1
ATOM 696 O O . GLY A 1 95 ? -40.123 47.944 17.239 1.00 45.49 102 GLY A O 1
ATOM 697 N N . GLY A 1 96 ? -38.155 48.672 18.033 1.00 39.37 103 GLY A N 1
ATOM 698 C CA . GLY A 1 96 ? -38.434 48.332 19.417 1.00 38.58 103 GLY A CA 1
ATOM 699 C C . GLY A 1 96 ? -38.374 46.849 19.731 1.00 37.70 103 GLY A C 1
ATOM 700 O O . GLY A 1 96 ? -38.967 46.424 20.715 1.00 44.10 103 GLY A O 1
ATOM 701 N N . LEU A 1 97 ? -37.710 46.075 18.870 1.00 31.95 220 LEU A N 1
ATOM 702 C CA . LEU A 1 97 ? -37.707 44.601 18.995 1.00 28.46 220 LEU A CA 1
ATOM 703 C C . LEU A 1 97 ? -36.499 44.104 19.781 1.00 26.60 220 LEU A C 1
ATOM 704 O O . LEU A 1 97 ? -35.428 44.717 19.775 1.00 29.93 220 LEU A O 1
ATOM 709 N N . ARG A 1 98 ? -36.717 42.993 20.480 1.00 24.31 221 ARG A N 1
ATOM 710 C CA . ARG A 1 98 ? -35.723 42.334 21.297 1.00 25.25 221 ARG A CA 1
ATOM 711 C C . ARG A 1 98 ? -35.179 41.152 20.512 1.00 20.70 221 ARG A C 1
ATOM 712 O O . ARG A 1 98 ? -35.871 40.611 19.682 1.00 21.22 221 ARG A O 1
ATOM 720 N N . VAL A 1 99 ? -33.939 40.811 20.791 1.00 20.43 222 VAL A N 1
ATOM 721 C CA . VAL A 1 99 ? -33.272 39.706 20.135 1.00 19.89 222 VAL A CA 1
ATOM 722 C C . VAL A 1 99 ? -32.240 39.066 21.043 1.00 18.73 222 VAL A C 1
ATOM 723 O O . VAL A 1 99 ? -31.591 39.731 21.875 1.00 20.40 222 VAL A O 1
ATOM 727 N N . GLY A 1 100 ? -32.053 37.758 20.862 1.00 17.77 223 GLY A N 1
ATOM 728 C CA . GLY A 1 100 ? -30.944 37.063 21.506 1.00 17.64 223 GLY A CA 1
ATOM 729 C C . GLY A 1 100 ? -29.923 36.571 20.506 1.00 18.16 223 GLY A C 1
ATOM 730 O O . GLY A 1 100 ? -30.183 36.609 19.265 1.00 18.20 223 GLY A O 1
ATOM 731 N N . ALA A 1 101 ? -28.777 36.105 20.986 1.00 18.32 224 ALA A N 1
ATOM 732 C CA . ALA A 1 101 ? -27.789 35.540 20.096 1.00 18.50 224 ALA A CA 1
ATOM 733 C C . ALA A 1 101 ? -26.975 34.505 20.826 1.00 18.27 224 ALA A C 1
ATOM 734 O O . ALA A 1 101 ? -26.723 34.634 22.041 1.00 18.58 224 ALA A O 1
ATOM 736 N N . ALA A 1 102 ? -26.585 33.485 20.085 1.00 17.27 225 ALA A N 1
ATOM 737 C CA . ALA A 1 102 ? -25.845 32.367 20.614 1.00 17.96 225 ALA A CA 1
ATOM 738 C C . ALA A 1 102 ? -24.336 32.433 20.392 1.00 18.75 225 ALA A C 1
ATOM 739 O O . ALA A 1 102 ? -23.860 32.872 19.349 1.00 21.09 225 ALA A O 1
ATOM 741 N N . VAL A 1 103 ? -23.618 31.893 21.352 1.00 19.35 226 VAL A N 1
ATOM 742 C CA . VAL A 1 103 ? -22.204 31.599 21.215 1.00 20.30 226 VAL A CA 1
ATOM 743 C C . VAL A 1 103 ? -21.898 30.212 21.764 1.00 23.68 226 VAL A C 1
ATOM 744 O O . VAL A 1 103 ? -22.656 29.673 22.564 1.00 19.35 226 VAL A O 1
ATOM 748 N N . GLY A 1 104 ? -20.846 29.589 21.241 1.00 23.56 227 GLY A N 1
ATOM 749 C CA . GLY A 1 104 ? -20.506 28.250 21.701 1.00 24.82 227 GLY A CA 1
ATOM 750 C C . GLY A 1 104 ? -19.847 28.235 23.067 1.00 25.61 227 GLY A C 1
ATOM 751 O O . GLY A 1 104 ? -19.496 29.269 23.619 1.00 26.34 227 GLY A O 1
ATOM 752 N N . ALA A 1 105 ? -19.665 27.019 23.581 1.00 25.27 228 ALA A N 1
ATOM 753 C CA . ALA A 1 105 ? -19.148 26.825 24.934 1.00 28.54 228 ALA A CA 1
ATOM 754 C C . ALA A 1 105 ? -17.612 26.863 25.059 1.00 28.49 228 ALA A C 1
ATOM 755 O O . ALA A 1 105 ? -17.069 27.007 26.161 1.00 31.66 228 ALA A O 1
ATOM 757 N N . ALA A 1 106 ? -16.925 26.738 23.924 1.00 29.46 229 ALA A N 1
ATOM 758 C CA . ALA A 1 106 ? -15.474 26.617 23.938 1.00 31.29 229 ALA A CA 1
ATOM 759 C C . ALA A 1 106 ? -14.844 27.965 24.276 1.00 32.51 229 ALA A C 1
ATOM 760 O O . ALA A 1 106 ? -15.446 29.011 24.061 1.00 28.31 229 ALA A O 1
ATOM 762 N N . PRO A 1 107 ? -13.624 27.955 24.844 1.00 33.16 230 PRO A N 1
ATOM 763 C CA . PRO A 1 107 ? -12.935 29.228 25.084 1.00 34.25 230 PRO A CA 1
ATOM 764 C C . PRO A 1 107 ? -12.706 29.982 23.781 1.00 32.63 230 PRO A C 1
ATOM 765 O O . PRO A 1 107 ? -12.862 29.414 22.680 1.00 33.52 230 PRO A O 1
ATOM 769 N N . GLY A 1 108 ? -12.411 31.269 23.892 1.00 31.19 231 GLY A N 1
ATOM 770 C CA . GLY A 1 108 ? -12.076 32.079 22.732 1.00 32.43 231 GLY A CA 1
ATOM 771 C C . GLY A 1 108 ? -13.237 32.830 22.099 1.00 32.61 231 GLY A C 1
ATOM 772 O O . GLY A 1 108 ? -13.089 33.375 21.014 1.00 32.46 231 GLY A O 1
ATOM 773 N N . ASN A 1 109 ? -14.401 32.837 22.740 1.00 29.97 232 ASN A N 1
ATOM 774 C CA . ASN A 1 109 ? -15.577 33.565 22.188 1.00 29.00 232 ASN A CA 1
ATOM 775 C C . ASN A 1 109 ? -15.729 34.988 22.737 1.00 27.96 232 ASN A C 1
ATOM 776 O O . ASN A 1 109 ? -16.748 35.642 22.522 1.00 28.20 232 ASN A O 1
ATOM 781 N N . GLU A 1 110 ? -14.719 35.490 23.462 1.00 27.47 233 GLU A N 1
ATOM 782 C CA . GLU A 1 110 ? -14.813 36.828 24.059 1.00 28.72 233 GLU A CA 1
ATOM 783 C C . GLU A 1 110 ? -15.061 37.930 23.040 1.00 27.09 233 GLU A C 1
ATOM 784 O O . GLU A 1 110 ? -15.859 38.849 23.275 1.00 26.22 233 GLU A O 1
ATOM 790 N N . GLU A 1 111 ? -14.378 37.850 21.912 1.00 27.26 234 GLU A N 1
ATOM 791 C CA . GLU A 1 111 ? -14.549 38.868 20.868 1.00 28.89 234 GLU A CA 1
ATOM 792 C C . GLU A 1 111 ? -15.973 38.851 20.300 1.00 25.39 234 GLU A C 1
ATOM 793 O O . GLU A 1 111 ? -16.579 39.904 20.053 1.00 25.84 234 GLU A O 1
ATOM 799 N N . ARG A 1 112 ? -16.500 37.646 20.092 1.00 24.11 235 ARG A N 1
ATOM 800 C CA . ARG A 1 112 ? -17.827 37.518 19.582 1.00 22.87 235 ARG A CA 1
ATOM 801 C C . ARG A 1 112 ? -18.847 38.095 20.578 1.00 23.54 235 ARG A C 1
ATOM 802 O O . ARG A 1 112 ? -19.774 38.841 20.197 1.00 22.48 235 ARG A O 1
ATOM 810 N N . VAL A 1 113 ? -18.691 37.764 21.861 1.00 22.59 236 VAL A N 1
ATOM 811 C CA . VAL A 1 113 ? -19.612 38.297 22.853 1.00 21.75 236 VAL A CA 1
ATOM 812 C C . VAL A 1 113 ? -19.589 39.831 22.853 1.00 23.65 236 VAL A C 1
ATOM 813 O O . VAL A 1 113 ? -20.612 40.475 22.844 1.00 22.72 236 VAL A O 1
ATOM 817 N N . LYS A 1 114 ? -18.397 40.400 22.872 1.00 25.09 237 LYS A N 1
ATOM 818 C CA . LYS A 1 114 ? -18.262 41.851 22.843 1.00 27.32 237 LYS A CA 1
ATOM 819 C C . LYS A 1 114 ? -18.960 42.474 21.653 1.00 25.07 237 LYS A C 1
ATOM 820 O O . LYS A 1 114 ? -19.711 43.444 21.795 1.00 27.23 237 LYS A O 1
ATOM 826 N N . ALA A 1 115 ? -18.770 41.894 20.472 1.00 24.58 238 ALA A N 1
ATOM 827 C CA . ALA A 1 115 ? -19.440 42.397 19.280 1.00 22.41 238 ALA A CA 1
ATOM 828 C C . ALA A 1 115 ? -20.982 42.315 19.356 1.00 22.59 238 ALA A C 1
ATOM 829 O O . ALA A 1 115 ? -21.697 43.217 18.935 1.00 25.23 238 ALA A O 1
ATOM 831 N N . LEU A 1 116 ? -21.486 41.223 19.914 1.00 20.67 239 LEU A N 1
ATOM 832 C CA . LEU A 1 116 ? -22.937 41.087 20.067 1.00 20.80 239 LEU A CA 1
ATOM 833 C C . LEU A 1 116 ? -23.528 42.103 21.079 1.00 20.32 239 LEU A C 1
ATOM 834 O O . LEU A 1 116 ? -24.595 42.685 20.863 1.00 21.97 239 LEU A O 1
ATOM 839 N N . VAL A 1 117 ? -22.831 42.298 22.177 1.00 22.55 240 VAL A N 1
ATOM 840 C CA . VAL A 1 117 ? -23.213 43.286 23.177 1.00 23.82 240 VAL A CA 1
ATOM 841 C C . VAL A 1 117 ? -23.202 44.683 22.555 1.00 24.65 240 VAL A C 1
ATOM 842 O O . VAL A 1 117 ? -24.180 45.451 22.708 1.00 26.01 240 VAL A O 1
ATOM 846 N N . GLU A 1 118 ? -22.146 44.987 21.803 1.00 27.00 241 GLU A N 1
ATOM 847 C CA . GLU A 1 118 ? -22.060 46.298 21.153 1.00 28.77 241 GLU A CA 1
ATOM 848 C C . GLU A 1 118 ? -23.148 46.546 20.133 1.00 29.51 241 GLU A C 1
ATOM 849 O O . GLU A 1 118 ? -23.580 47.677 19.946 1.00 29.59 241 GLU A O 1
ATOM 855 N N . ALA A 1 119 ? -23.618 45.475 19.501 1.00 25.51 242 ALA A N 1
ATOM 856 C CA . ALA A 1 119 ? -24.706 45.554 18.565 1.00 25.48 242 ALA A CA 1
ATOM 857 C C . ALA A 1 119 ? -26.091 45.676 19.246 1.00 25.53 242 ALA A C 1
ATOM 858 O O . ALA A 1 119 ? -27.101 45.844 18.568 1.00 26.30 242 ALA A O 1
ATOM 860 N N . GLY A 1 120 ? -26.145 45.576 20.571 1.00 24.80 243 GLY A N 1
ATOM 861 C CA . GLY A 1 120 ? -27.397 45.766 21.293 1.00 24.56 243 GLY A CA 1
ATOM 862 C C . GLY A 1 120 ? -28.161 44.500 21.661 1.00 23.67 243 GLY A C 1
ATOM 863 O O . GLY A 1 120 ? -29.377 44.568 21.919 1.00 24.61 243 GLY A O 1
ATOM 864 N N . VAL A 1 121 ? -27.476 43.362 21.643 1.00 22.98 244 VAL A N 1
ATOM 865 C CA . VAL A 1 121 ? -28.169 42.086 21.950 1.00 21.60 244 VAL A CA 1
ATOM 866 C C . VAL A 1 121 ? -28.820 42.200 23.332 1.00 21.25 244 VAL A C 1
ATOM 867 O O . VAL A 1 121 ? -28.201 42.738 24.267 1.00 21.97 244 VAL A O 1
ATOM 871 N N . ASP A 1 122 ? -30.043 41.664 23.458 1.00 21.05 245 ASP A N 1
ATOM 872 C CA . ASP A 1 122 ? -30.808 41.730 24.717 1.00 21.74 245 ASP A CA 1
ATOM 873 C C . ASP A 1 122 ? -30.455 40.593 25.657 1.00 22.03 245 ASP A C 1
ATOM 874 O O . ASP A 1 122 ? -30.502 40.766 26.893 1.00 21.34 245 ASP A O 1
ATOM 879 N N . VAL A 1 123 ? -30.073 39.451 25.098 1.00 21.52 246 VAL A N 1
ATOM 880 C CA . VAL A 1 123 ? -29.758 38.277 25.888 1.00 21.06 246 VAL A CA 1
ATOM 881 C C . VAL A 1 123 ? -28.751 37.403 25.157 1.00 18.69 246 VAL A C 1
ATOM 882 O O . VAL A 1 123 ? -28.872 37.159 23.940 1.00 19.85 246 VAL A O 1
ATOM 886 N N . LEU A 1 124 ? -27.725 36.983 25.877 1.00 18.72 247 LEU A N 1
ATOM 887 C CA . LEU A 1 124 ? -26.708 36.124 25.332 1.00 19.18 247 LEU A CA 1
ATOM 888 C C . LEU A 1 124 ? -27.012 34.678 25.739 1.00 19.95 247 LEU A C 1
ATOM 889 O O . LEU A 1 124 ? -27.241 34.415 26.899 1.00 20.44 247 LEU A O 1
ATOM 894 N N . LEU A 1 125 ? -26.941 33.760 24.786 1.00 18.15 248 LEU A N 1
ATOM 895 C CA . LEU A 1 125 ? -27.107 32.312 25.052 1.00 17.67 248 LEU A CA 1
ATOM 896 C C . LEU A 1 125 ? -25.773 31.631 24.859 1.00 18.75 248 LEU A C 1
ATOM 897 O O . LEU A 1 125 ? -25.180 31.701 23.768 1.00 18.81 248 LEU A O 1
ATOM 902 N N . ILE A 1 126 ? -25.279 30.921 25.863 1.00 18.74 249 ILE A N 1
ATOM 903 C CA . ILE A 1 126 ? -24.199 29.958 25.644 1.00 20.52 249 ILE A CA 1
ATOM 904 C C . ILE A 1 126 ? -24.849 28.631 25.213 1.00 20.11 249 ILE A C 1
ATOM 905 O O . ILE A 1 126 ? -25.484 27.977 26.010 1.00 20.95 249 ILE A O 1
ATOM 910 N N . ASP A 1 127 ? -24.754 28.326 23.918 1.00 19.12 250 ASP A N 1
ATOM 911 C CA . ASP A 1 127 ? -25.574 27.343 23.231 1.00 20.67 250 ASP A CA 1
ATOM 912 C C . ASP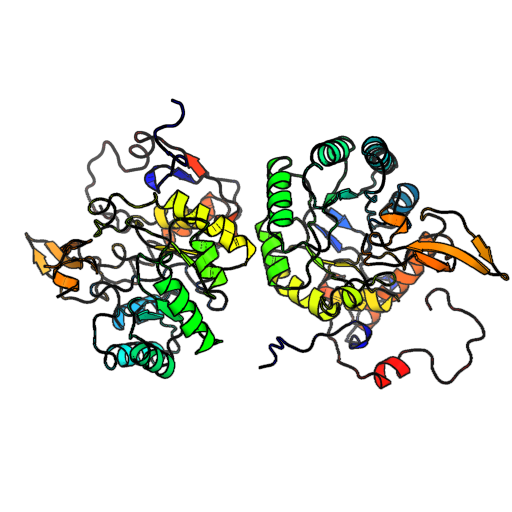 A 1 127 ? -24.880 25.993 23.268 1.00 21.92 250 ASP A C 1
ATOM 913 O O . ASP A 1 127 ? -23.993 25.763 22.489 1.00 21.42 250 ASP A O 1
ATOM 918 N N . SER A 1 128 ? -25.299 25.101 24.178 1.00 19.76 251 SER A N 1
ATOM 919 C CA . SER A 1 128 ? -24.544 23.900 24.481 1.00 19.65 251 SER A CA 1
ATOM 920 C C . SER A 1 128 ? -25.406 22.872 25.181 1.00 18.44 251 SER A C 1
ATOM 921 O O . SER A 1 128 ? -26.389 23.242 25.813 1.00 18.17 251 SER A O 1
ATOM 924 N N . SER A 1 129 ? -24.983 21.610 25.121 1.00 17.46 252 SER A N 1
ATOM 925 C CA . SER A 1 129 ? -25.554 20.547 25.974 1.00 19.19 252 SER A CA 1
ATOM 926 C C . SER A 1 129 ? -24.782 20.398 27.270 1.00 17.96 252 SER A C 1
ATOM 927 O O . SER A 1 129 ? -25.086 19.507 28.095 1.00 20.24 252 SER A O 1
ATOM 930 N N . HIS A 1 130 ? -23.798 21.273 27.498 1.00 17.59 253 HIS A N 1
ATOM 931 C CA . HIS A 1 130 ? -22.893 21.055 28.626 1.00 18.15 253 HIS A CA 1
ATOM 932 C C . HIS A 1 130 ? -23.091 22.031 29.742 1.00 18.49 253 HIS A C 1
ATOM 933 O O . HIS A 1 130 ? -22.121 22.476 30.329 1.00 18.71 253 HIS A O 1
ATOM 940 N N . GLY A 1 131 ? -24.340 22.339 30.067 1.00 16.44 254 GLY A N 1
ATOM 941 C CA . GLY A 1 131 ? -24.599 23.278 31.124 1.00 16.34 254 GLY A CA 1
ATOM 942 C C . GLY A 1 131 ? -23.974 22.876 32.431 1.00 16.67 254 GLY A C 1
ATOM 943 O O . GLY A 1 131 ? -23.454 23.728 33.164 1.00 17.40 254 GLY A O 1
ATOM 944 N N . HIS A 1 132 ? -24.004 21.583 32.750 1.00 15.01 255 HIS A N 1
ATOM 945 C CA . HIS A 1 132 ? -23.423 21.150 34.055 1.00 15.37 255 HIS A CA 1
ATOM 946 C C . HIS A 1 132 ? -21.965 20.717 33.930 1.00 17.88 255 HIS A C 1
ATOM 947 O O . HIS A 1 132 ? -21.621 19.540 34.055 1.00 19.90 255 HIS A O 1
ATOM 954 N N . SER A 1 133 ? -21.156 21.635 33.476 1.00 19.37 256 SER A N 1
ATOM 955 C CA . SER A 1 133 ? -19.724 21.355 33.267 1.00 19.23 256 SER A CA 1
ATOM 956 C C . SER A 1 133 ? -18.942 22.519 33.805 1.00 19.20 256 SER A C 1
ATOM 957 O O . SER A 1 133 ? -19.391 23.682 33.775 1.00 18.07 256 SER A O 1
ATOM 960 N N . GLU A 1 134 ? -17.761 22.204 34.299 1.00 18.34 257 GLU A N 1
ATOM 961 C CA . GLU A 1 134 ? -16.914 23.261 34.838 1.00 19.61 257 GLU A CA 1
ATOM 962 C C . GLU A 1 134 ? -16.654 24.344 33.818 1.00 18.69 257 GLU A C 1
ATOM 963 O O . GLU A 1 134 ? -16.711 25.558 34.135 1.00 19.80 257 GLU A O 1
ATOM 969 N N . GLY A 1 135 ? -16.382 23.948 32.585 1.00 18.75 258 GLY A N 1
ATOM 970 C CA . GLY A 1 135 ? -16.152 24.905 31.517 1.00 20.84 258 GLY A CA 1
ATOM 971 C C . GLY A 1 135 ? -17.259 25.914 31.234 1.00 19.69 258 GLY A C 1
ATOM 972 O O . GLY A 1 135 ? -17.004 27.124 31.139 1.00 20.08 258 GLY A O 1
ATOM 973 N N . VAL A 1 136 ? -18.488 25.436 31.092 1.00 19.30 259 VAL A N 1
ATOM 974 C CA . VAL A 1 136 ? -19.589 26.294 30.851 1.00 18.51 259 VAL A CA 1
ATOM 975 C C . VAL A 1 136 ? -19.874 27.163 32.065 1.00 17.71 259 VAL A C 1
ATOM 976 O O . VAL A 1 136 ? -20.158 28.368 31.920 1.00 16.90 259 VAL A O 1
ATOM 980 N N . LEU A 1 137 ? -19.746 26.601 33.257 1.00 16.53 260 LEU A N 1
ATOM 981 C CA . LEU A 1 137 ? -20.035 27.376 34.460 1.00 16.39 260 LEU A CA 1
ATOM 982 C C . LEU A 1 137 ? -19.030 28.492 34.630 1.00 18.57 260 LEU A C 1
ATOM 983 O O . LEU A 1 137 ? -19.385 29.624 34.979 1.00 19.10 260 LEU A O 1
ATOM 988 N N . GLN A 1 138 ? -17.772 28.199 34.349 1.00 19.92 261 GLN A N 1
ATOM 989 C CA . GLN A 1 138 ? -16.771 29.269 34.472 1.00 23.70 261 GLN A CA 1
ATOM 990 C C . GLN A 1 138 ? -16.900 30.288 33.340 1.00 22.31 261 GLN A C 1
ATOM 991 O O . GLN A 1 138 ? -16.737 31.501 33.604 1.00 23.50 261 GLN A O 1
ATOM 997 N N . ARG A 1 139 ? -17.288 29.865 32.141 1.00 22.83 262 ARG A N 1
ATOM 998 C CA . ARG A 1 139 ? -17.660 30.809 31.043 1.00 22.52 262 ARG A CA 1
ATOM 999 C C . ARG A 1 139 ? -18.794 31.780 31.424 1.00 20.40 262 ARG A C 1
ATOM 1000 O O . ARG A 1 139 ? -18.761 32.982 31.157 1.00 19.89 262 ARG A O 1
ATOM 1008 N N . ILE A 1 140 ? -19.807 31.260 32.111 1.00 17.20 263 ILE A N 1
ATOM 1009 C CA . ILE A 1 140 ? -20.887 32.103 32.601 1.00 17.15 263 ILE A CA 1
ATOM 1010 C C . ILE A 1 140 ? -20.353 33.101 33.604 1.00 18.15 263 ILE A C 1
ATOM 1011 O O . ILE A 1 140 ? -20.634 34.306 33.511 1.00 20.34 263 ILE A O 1
ATOM 1016 N N . ARG A 1 141 ? -19.560 32.630 34.552 1.00 19.13 264 ARG A N 1
ATOM 1017 C CA . ARG A 1 141 ? -18.976 33.525 35.559 1.00 21.13 264 ARG A CA 1
ATOM 1018 C C . ARG A 1 141 ? -18.119 34.600 34.915 1.00 21.83 264 ARG A C 1
ATOM 1019 O O . ARG A 1 141 ? -18.240 35.767 35.287 1.00 23.65 264 ARG A O 1
ATOM 1027 N N . GLU A 1 142 ? -17.295 34.220 33.945 1.00 21.52 265 GLU A N 1
ATOM 1028 C CA . GLU A 1 142 ? -16.469 35.208 33.219 1.00 23.04 265 GLU A CA 1
ATOM 1029 C C . GLU A 1 142 ? -17.310 36.248 32.517 1.00 23.07 265 GLU A C 1
ATOM 1030 O O . GLU A 1 142 ? -17.003 37.449 32.527 1.00 22.28 265 GLU A O 1
ATOM 1036 N N . THR A 1 143 ? -18.363 35.793 31.849 1.00 20.40 266 THR A N 1
ATOM 1037 C CA . THR A 1 143 ? -19.241 36.678 31.135 1.00 20.64 266 THR A CA 1
ATOM 1038 C C . THR A 1 143 ? -20.009 37.634 32.060 1.00 21.83 266 THR A C 1
ATOM 1039 O O . THR A 1 143 ? -20.160 38.847 31.769 1.00 23.47 266 THR A O 1
ATOM 1043 N N . ARG A 1 144 ? -20.501 37.108 33.161 1.00 20.82 267 ARG A N 1
ATOM 1044 C CA . ARG A 1 144 ? -21.234 37.923 34.147 1.00 23.84 267 ARG A CA 1
ATOM 1045 C C . ARG A 1 144 ? -20.287 38.996 34.748 1.00 24.94 267 ARG A C 1
ATOM 1046 O O . ARG A 1 144 ? -20.727 40.125 35.004 1.00 27.51 267 ARG A O 1
ATOM 1054 N N . ALA A 1 145 ? -19.005 38.665 34.920 1.00 24.11 268 ALA A N 1
ATOM 1055 C CA . ALA A 1 145 ? -18.001 39.624 35.418 1.00 26.56 268 ALA A CA 1
ATOM 1056 C C . ALA A 1 145 ? -17.799 40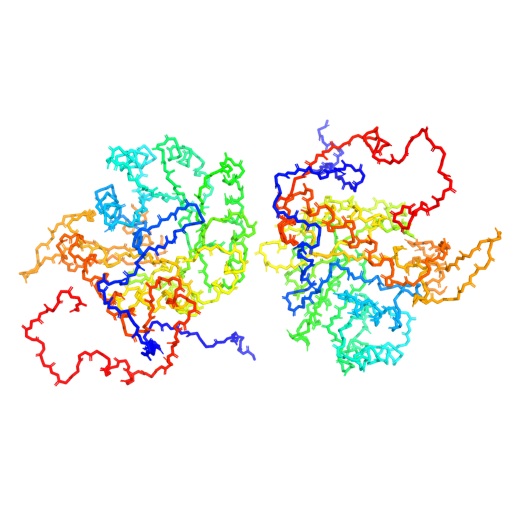.740 34.417 1.00 27.67 268 ALA A C 1
ATOM 1057 O O . ALA A 1 145 ? -17.674 41.911 34.806 1.00 29.87 268 ALA A O 1
ATOM 1059 N N . ALA A 1 146 ? -17.677 40.370 33.145 1.00 25.63 269 ALA A N 1
ATOM 1060 C CA . ALA A 1 146 ? -17.429 41.347 32.088 1.00 27.64 269 ALA A CA 1
ATOM 1061 C C . ALA A 1 146 ? -18.630 42.207 31.758 1.00 27.55 269 ALA A C 1
ATOM 1062 O O . ALA A 1 146 ? -18.447 43.375 31.343 1.00 26.67 269 ALA A O 1
ATOM 1064 N N . TYR A 1 147 ? -19.837 41.653 31.913 1.00 24.64 270 TYR A N 1
ATOM 1065 C CA . TYR A 1 147 ? -21.087 42.336 31.592 1.00 25.46 270 TYR A CA 1
ATOM 1066 C C . TYR A 1 147 ? -22.103 42.165 32.714 1.00 26.42 270 TYR A C 1
ATOM 1067 O O . TYR A 1 147 ? -23.006 41.339 32.655 1.00 25.14 270 TYR A O 1
ATOM 1076 N N . PRO A 1 148 ? -21.961 42.962 33.799 1.00 27.14 271 PRO A N 1
ATOM 1077 C CA . PRO A 1 148 ? -22.773 42.726 34.984 1.00 26.61 271 PRO A CA 1
ATOM 1078 C C . PRO A 1 148 ? -24.265 42.844 34.776 1.00 26.98 271 PRO A C 1
ATOM 1079 O O . PRO A 1 148 ? -25.031 42.260 35.550 1.00 29.83 271 PRO A O 1
ATOM 1083 N N . HIS A 1 149 ? -24.685 43.519 33.713 1.00 27.25 272 HIS A N 1
ATOM 1084 C CA . HIS A 1 149 ? -26.087 43.739 33.474 1.00 29.48 272 HIS A CA 1
ATOM 1085 C C . HIS A 1 149 ? -26.601 43.032 32.227 1.00 27.25 272 HIS A C 1
ATOM 1086 O O . HIS A 1 149 ? -27.728 43.247 31.818 1.00 29.02 272 HIS A O 1
ATOM 1093 N N . LEU A 1 150 ? -25.794 42.139 31.664 1.00 24.42 273 LEU A N 1
ATOM 1094 C CA . LEU A 1 150 ? -26.232 41.355 30.482 1.00 23.33 273 LEU A CA 1
ATOM 1095 C C . LEU A 1 150 ? -27.057 40.115 30.913 1.00 24.04 273 LEU A C 1
ATOM 1096 O O . LEU A 1 150 ? -26.571 39.341 31.714 1.00 25.56 273 LEU A O 1
ATOM 1101 N N . GLU A 1 151 ? -28.250 39.971 30.375 1.00 21.39 274 GLU A N 1
ATOM 1102 C CA . GLU A 1 151 ? -29.089 38.760 30.588 1.00 22.36 274 GLU A CA 1
ATOM 1103 C C . GLU A 1 151 ? -28.343 37.605 29.926 1.00 21.51 274 GLU A C 1
ATOM 1104 O O . GLU A 1 151 ? -27.965 37.708 28.755 1.00 20.14 274 GLU A O 1
ATOM 1110 N N . ILE A 1 152 ? -2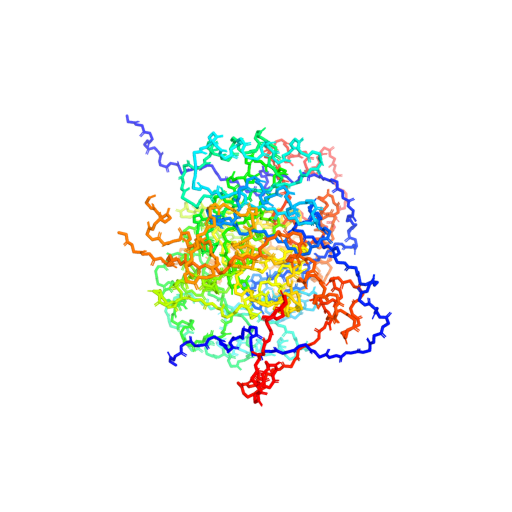8.136 36.508 30.651 1.00 19.70 275 ILE A N 1
ATOM 1111 C CA . ILE A 1 152 ? -27.370 35.397 30.167 1.00 20.00 275 ILE A CA 1
ATOM 1112 C C . ILE A 1 152 ? -28.179 34.126 30.380 1.00 20.03 275 ILE A C 1
ATOM 1113 O O . ILE A 1 152 ? -28.686 33.868 31.484 1.00 19.25 275 ILE A O 1
ATOM 1118 N N . ILE A 1 153 ? -28.198 33.295 29.349 1.00 19.18 276 ILE A N 1
ATOM 1119 C CA . ILE A 1 153 ? -28.701 31.895 29.481 1.00 18.97 276 ILE A CA 1
ATOM 1120 C C . ILE A 1 153 ? -27.518 30.960 29.201 1.00 19.09 276 ILE A C 1
ATOM 1121 O O . ILE A 1 153 ? -26.856 31.136 28.207 1.00 18.47 276 ILE A O 1
ATOM 1126 N N . GLY A 1 154 ? -27.238 29.958 30.063 1.00 18.08 277 GLY A N 1
ATOM 1127 C CA . GLY A 1 154 ? -26.083 29.105 29.889 1.00 18.43 277 GLY A CA 1
ATOM 1128 C C . GLY A 1 154 ? -26.411 27.838 29.093 1.00 18.63 277 GLY A C 1
ATOM 1129 O O . GLY A 1 154 ? -27.478 27.733 28.503 1.00 19.30 277 GLY A O 1
ATOM 1130 N N . GLY A 1 155 ? -25.513 26.851 29.150 1.00 18.14 278 GLY A N 1
ATOM 1131 C CA . GLY A 1 155 ? -25.755 25.555 28.458 1.00 15.67 278 GLY A CA 1
ATOM 1132 C C . GLY A 1 155 ? -26.956 24.887 29.002 1.00 16.08 278 GLY A C 1
ATOM 1133 O O . GLY A 1 155 ? -27.332 25.100 30.200 1.00 16.87 278 GLY A O 1
ATOM 1134 N N . ASN A 1 156 ? -27.500 23.961 28.214 1.00 13.73 279 ASN A N 1
ATOM 1135 C CA . ASN A 1 156 ? -28.678 23.229 28.677 1.00 13.86 279 ASN A CA 1
ATOM 1136 C C . ASN A 1 156 ? -28.374 22.263 29.802 1.00 13.84 279 ASN A C 1
ATOM 1137 O O . ASN A 1 156 ? -27.281 21.722 29.870 1.00 13.70 279 ASN A O 1
ATOM 1142 N N . VAL A 1 157 ? -29.378 22.033 30.634 1.00 13.48 280 VAL A N 1
ATOM 1143 C CA . VAL A 1 157 ? -29.319 21.033 31.678 1.00 13.87 280 VAL A CA 1
ATOM 1144 C C . VAL A 1 157 ? -30.569 20.157 31.632 1.00 14.40 280 VAL A C 1
ATOM 1145 O O . VAL A 1 157 ? -31.519 20.410 30.893 1.00 14.21 280 VAL A O 1
ATOM 1149 N N . ALA A 1 158 ? -30.535 19.080 32.417 1.00 14.23 281 ALA A N 1
ATOM 1150 C CA . ALA A 1 158 ? -31.714 18.192 32.489 1.00 14.75 281 ALA A CA 1
ATOM 1151 C C . ALA A 1 158 ? -32.023 17.708 33.890 1.00 14.71 281 ALA A C 1
ATOM 1152 O O . ALA A 1 158 ? -32.755 16.700 34.067 1.00 14.98 281 ALA A O 1
ATOM 1154 N N . THR A 1 159 ? -31.427 18.362 34.892 1.00 14.02 282 THR A N 1
ATOM 1155 C CA . THR A 1 159 ? -31.531 17.933 36.296 1.00 14.02 282 THR A CA 1
ATOM 1156 C C . THR A 1 159 ? -31.658 19.121 37.217 1.00 13.82 282 THR A C 1
ATOM 1157 O O . THR A 1 159 ? -31.345 20.265 36.843 1.00 13.90 282 THR A O 1
ATOM 1161 N N . ALA A 1 160 ? -32.090 18.814 38.431 1.00 14.40 283 ALA A N 1
ATOM 1162 C CA . ALA A 1 160 ? -32.158 19.804 39.515 1.00 15.01 283 ALA A CA 1
ATOM 1163 C C . ALA A 1 160 ? -30.767 20.388 39.807 1.00 15.01 283 ALA A C 1
ATOM 1164 O O . ALA A 1 160 ? -30.626 21.622 39.877 1.00 15.73 283 ALA A O 1
ATOM 1166 N N . GLU A 1 161 ? -29.758 19.526 39.895 1.00 15.71 284 GLU A N 1
ATOM 1167 C CA . GLU A 1 161 ? -28.436 20.027 40.246 1.00 16.60 284 GLU A CA 1
ATOM 1168 C C . GLU A 1 161 ? -27.804 20.834 39.162 1.00 15.58 284 GLU A C 1
ATOM 1169 O O . GLU A 1 161 ? -27.083 21.789 39.434 1.00 15.18 284 GLU A O 1
ATOM 1175 N N . GLY A 1 162 ? -28.092 20.472 37.915 1.00 13.94 285 GLY A N 1
ATOM 1176 C CA . GLY A 1 162 ? -27.647 21.311 36.805 1.00 14.67 285 GLY A CA 1
ATOM 1177 C C . GLY A 1 162 ? -28.250 22.692 36.840 1.00 13.54 285 GLY A C 1
ATOM 1178 O O . GLY A 1 162 ? -27.558 23.692 36.638 1.00 14.91 285 GLY A O 1
ATOM 1179 N N . ALA A 1 163 ? -29.564 22.776 37.080 1.00 13.52 286 ALA A N 1
ATOM 1180 C CA . ALA A 1 163 ? -30.231 24.073 37.246 1.00 13.31 286 ALA A CA 1
ATOM 1181 C C . ALA A 1 163 ? -29.651 24.857 38.396 1.00 13.72 286 ALA A C 1
ATOM 1182 O O . ALA A 1 163 ? -29.397 26.068 38.223 1.00 14.12 286 ALA A O 1
ATOM 1184 N N . ARG A 1 164 ? -29.429 24.235 39.542 1.00 14.48 287 ARG A N 1
ATOM 1185 C CA . ARG A 1 164 ? -28.845 24.949 40.709 1.00 14.56 287 ARG A CA 1
ATOM 1186 C C . ARG A 1 164 ? -27.465 25.512 40.349 1.00 15.10 287 ARG A C 1
ATOM 1187 O O . ARG A 1 164 ? -27.140 26.675 40.627 1.00 16.34 287 ARG A O 1
ATOM 1195 N N . ALA A 1 165 ? -26.655 24.722 39.660 1.00 13.43 288 ALA A N 1
ATOM 1196 C CA . ALA A 1 165 ? -25.317 25.158 39.320 1.00 13.83 288 ALA A CA 1
ATOM 1197 C C . ALA A 1 165 ? -25.324 26.355 38.406 1.00 14.25 288 ALA A C 1
ATOM 1198 O O . ALA A 1 165 ? -24.571 27.320 38.582 1.00 15.04 288 ALA A O 1
ATOM 1200 N N . LEU A 1 166 ? -26.186 26.336 37.381 1.00 13.75 289 LEU A N 1
ATOM 1201 C CA . LEU A 1 166 ? -26.305 27.457 36.517 1.00 14.35 289 LEU A CA 1
ATOM 1202 C C . LEU A 1 166 ? -26.728 28.709 37.273 1.00 13.95 289 LEU A C 1
ATOM 1203 O O . LEU A 1 166 ? -26.187 29.787 37.027 1.00 15.57 289 LEU A O 1
ATOM 1208 N N . ILE A 1 167 ? -27.691 28.568 38.167 1.00 14.71 290 ILE A N 1
ATOM 1209 C CA . ILE A 1 167 ? -28.195 29.698 38.958 1.00 14.81 290 ILE A CA 1
ATOM 1210 C C . ILE A 1 167 ? -27.081 30.270 39.834 1.00 15.31 290 ILE A C 1
ATOM 1211 O O . ILE A 1 167 ? -26.892 31.515 39.857 1.00 16.23 290 ILE A O 1
ATOM 1216 N N . GLU A 1 168 ? -26.350 29.394 40.489 1.00 15.84 291 GLU A N 1
ATOM 1217 C CA . GLU A 1 168 ? -25.230 29.856 41.346 1.00 16.88 291 GLU A CA 1
ATOM 1218 C C . GLU A 1 168 ? -24.140 30.556 40.532 1.00 18.35 291 GLU A C 1
ATOM 1219 O O . GLU A 1 168 ? -23.465 31.490 41.043 1.00 20.31 291 GLU A O 1
ATOM 1225 N N . ALA A 1 169 ? -23.954 30.170 39.275 1.00 16.14 292 ALA A N 1
ATOM 1226 C CA . ALA A 1 169 ? -23.015 30.837 38.372 1.00 16.87 292 ALA A CA 1
ATOM 1227 C C . ALA A 1 169 ? -23.472 32.192 37.874 1.00 18.30 292 ALA A C 1
ATOM 1228 O O . ALA A 1 169 ? -22.656 32.914 37.327 1.00 19.51 292 ALA A O 1
ATOM 1230 N N . GLY A 1 170 ? -24.759 32.515 38.040 1.00 17.43 293 GLY A N 1
ATOM 1231 C CA . GLY A 1 170 ? -25.277 33.819 37.668 1.00 18.43 293 GLY A CA 1
ATOM 1232 C C . GLY A 1 170 ? -26.198 33.927 36.463 1.00 18.21 293 GLY A C 1
ATOM 1233 O O . GLY A 1 170 ? -26.403 35.045 35.935 1.00 18.20 293 GLY A O 1
ATOM 1234 N N . VAL A 1 171 ? -26.764 32.814 36.005 1.00 16.43 294 VAL A N 1
ATOM 1235 C CA . VAL A 1 171 ? -27.656 32.945 34.842 1.00 15.58 294 VAL A CA 1
ATOM 1236 C C . VAL A 1 171 ? -28.958 33.634 35.150 1.00 16.32 294 VAL A C 1
ATOM 1237 O O . VAL A 1 171 ? -29.406 33.690 36.310 1.00 16.70 294 VAL A O 1
ATOM 1241 N N . SER A 1 172 ? -29.583 34.164 34.071 1.00 14.63 295 SER A N 1
ATOM 1242 C CA . SER A 1 172 ? -30.866 34.872 34.157 1.00 16.16 295 SER A CA 1
ATOM 1243 C C . SER A 1 172 ? -32.092 33.987 33.857 1.00 15.24 295 SER A C 1
ATOM 1244 O O . SER A 1 172 ? -33.231 34.364 34.155 1.00 15.97 295 SER A O 1
ATOM 1247 N N . ALA A 1 173 ? -31.850 32.812 33.272 1.00 14.64 296 ALA A N 1
ATOM 1248 C CA . ALA A 1 173 ? -32.852 31.813 32.993 1.00 15.20 296 ALA A CA 1
ATOM 1249 C C . ALA A 1 173 ? -32.140 30.501 32.825 1.00 15.38 296 ALA A C 1
ATOM 1250 O O . ALA A 1 173 ? -30.975 30.496 32.443 1.00 16.17 296 ALA A O 1
ATOM 1252 N N . VAL A 1 174 ? -32.846 29.414 33.095 1.00 14.79 297 VAL A N 1
ATOM 1253 C CA . VAL A 1 174 ? -32.309 28.054 32.952 1.00 14.71 297 VAL A CA 1
ATOM 1254 C C . VAL A 1 174 ? -32.969 27.405 31.752 1.00 15.02 297 VAL A C 1
ATOM 1255 O O . VAL A 1 174 ? -34.208 27.325 31.721 1.00 15.42 297 VAL A O 1
ATOM 1259 N N . LYS A 1 175 ? -32.191 26.891 30.808 1.00 13.47 298 LYS A N 1
ATOM 1260 C CA . LYS A 1 175 ? -32.779 26.208 29.663 1.00 13.04 298 LYS A CA 1
ATOM 1261 C C . LYS A 1 175 ? -32.548 24.697 29.799 1.00 12.93 298 LYS A C 1
ATOM 1262 O O . LYS A 1 175 ? -31.439 24.218 30.094 1.00 14.44 298 LYS A O 1
ATOM 1268 N N . VAL A 1 176 ? -33.630 23.960 29.570 1.00 13.02 299 VAL A N 1
ATOM 1269 C CA . VAL A 1 176 ? -33.705 22.528 29.863 1.00 13.56 299 VAL A CA 1
ATOM 1270 C C . VAL A 1 176 ? -33.882 21.738 28.567 1.00 14.24 299 VAL A C 1
ATOM 1271 O O . VAL A 1 176 ? -34.762 22.056 27.749 1.00 13.88 299 VAL A O 1
ATOM 1275 N N . GLY A 1 177 ? -33.051 20.721 28.398 1.00 13.33 300 GLY A N 1
ATOM 1276 C CA . GLY A 1 177 ? -33.206 19.792 27.297 1.00 14.74 300 GLY A CA 1
ATOM 1277 C C . GLY A 1 177 ? -31.893 19.193 26.876 1.00 15.64 300 GLY A C 1
ATOM 1278 O O . GLY A 1 177 ? -31.028 19.903 26.357 1.00 15.01 300 GLY A O 1
ATOM 1279 N N . ILE A 1 178 ? -31.725 17.881 27.137 1.00 16.81 301 ILE A N 1
ATOM 1280 C CA A ILE A 1 178 ? -30.579 17.138 26.614 0.60 17.43 301 ILE A CA 1
ATOM 1281 C CA B ILE A 1 178 ? -30.585 17.168 26.563 0.40 17.32 301 ILE A CA 1
ATOM 1282 C C . ILE A 1 178 ? -31.062 16.011 25.635 1.00 17.63 301 ILE A C 1
ATOM 1283 O O . ILE A 1 178 ? -31.559 15.031 26.080 1.00 22.00 301 ILE A O 1
ATOM 1292 N N . GLY A 1 179 ? -30.944 16.257 24.348 1.00 19.77 302 GLY A N 1
ATOM 1293 C CA . GLY A 1 179 ? -31.361 15.339 23.258 1.00 20.56 302 GLY A CA 1
ATOM 1294 C C . GLY A 1 179 ? -32.821 15.090 22.886 1.00 21.86 302 GLY A C 1
ATOM 1295 O O . GLY A 1 179 ? -33.058 14.173 22.095 1.00 21.89 302 GLY A O 1
ATOM 1296 N N . PRO A 1 180 ? -33.794 15.862 23.428 1.00 20.76 303 PRO A N 1
ATOM 1297 C CA . PRO A 1 180 ? -35.183 15.604 22.949 1.00 19.25 303 PRO A CA 1
ATOM 1298 C C . PRO A 1 180 ? -35.525 16.112 21.575 1.00 22.40 303 PRO A C 1
ATOM 1299 O O . PRO A 1 180 ? -36.603 15.751 21.063 1.00 21.12 303 PRO A O 1
ATOM 1303 N N . GLY A 1 181 ? -34.653 16.900 20.960 1.00 21.25 304 GLY A N 1
ATOM 1304 C CA . GLY A 1 181 ? -34.929 17.493 19.665 1.00 21.96 304 GLY A CA 1
ATOM 1305 C C . GLY A 1 181 ? -35.356 16.515 18.603 1.00 22.08 304 GLY A C 1
ATOM 1306 O O . GLY A 1 181 ? -34.870 15.377 18.558 1.00 23.03 304 GLY A O 1
ATOM 1307 N N . SER A 1 182 ? -36.216 16.965 17.710 1.00 21.39 305 SER A N 1
ATOM 1308 C CA . SER A 1 182 ? -36.691 16.200 16.555 1.00 20.19 305 SER A CA 1
ATOM 1309 C C . SER A 1 182 ? -35.558 15.644 15.644 1.00 23.59 305 SER A C 1
ATOM 1310 O O . SER A 1 182 ? -35.560 14.490 15.329 1.00 22.24 305 SER A O 1
ATOM 1313 N N . ILE A 1 183 ? -34.586 16.492 15.326 1.00 21.41 306 ILE A N 1
ATOM 1314 C CA A ILE A 1 183 ? -33.525 16.176 14.336 0.60 24.62 306 ILE A CA 1
ATOM 1315 C CA B ILE A 1 183 ? -33.496 16.199 14.366 0.40 23.05 306 ILE A CA 1
ATOM 1316 C C . ILE A 1 183 ? -32.239 15.704 15.038 1.00 24.88 306 ILE A C 1
ATOM 1317 O O . ILE A 1 183 ? -31.133 15.695 14.461 1.00 24.41 306 ILE A O 1
ATOM 1326 N N . CYS A 1 184 ? -32.385 15.277 16.268 1.00 23.56 307 CYS A N 1
ATOM 1327 C CA A CYS A 1 184 ? -31.251 15.160 17.158 0.60 23.72 307 CYS A CA 1
ATOM 1328 C CA B CYS A 1 184 ? -31.226 15.138 17.124 0.40 25.90 307 CYS A CA 1
ATOM 1329 C C . CYS A 1 184 ? -31.045 13.718 17.632 1.00 25.22 307 CYS A C 1
ATOM 1330 O O . CYS A 1 184 ? -32.028 12.966 17.827 1.00 24.83 307 CYS A O 1
ATOM 1335 N N . THR A 1 185 ? -29.779 13.332 17.799 1.00 22.44 308 THR A N 1
ATOM 1336 C CA . THR A 1 185 ? -29.374 11.972 18.082 1.00 21.29 308 THR A CA 1
ATOM 1337 C C . THR A 1 185 ? -28.448 11.858 19.290 1.00 19.89 308 THR A C 1
ATOM 1338 O O . THR A 1 185 ? -27.955 10.768 19.551 1.00 21.51 308 THR A O 1
ATOM 1342 N N . THR A 1 186 ? -28.288 12.910 20.073 1.00 18.40 309 THR A N 1
ATOM 1343 C CA . THR A 1 186 ? -27.447 12.802 21.279 1.00 19.43 309 THR A CA 1
ATOM 1344 C C . THR A 1 186 ? -27.795 11.574 22.130 1.00 19.70 309 THR A C 1
ATOM 1345 O O . THR A 1 186 ? -26.906 10.850 22.617 1.00 19.16 309 THR A O 1
ATOM 1349 N N . ARG A 1 187 ? -29.084 11.331 22.345 1.00 18.59 310 ARG A N 1
ATOM 1350 C CA . ARG A 1 187 ? -29.420 10.280 23.280 1.00 21.46 310 ARG A CA 1
ATOM 1351 C C . ARG A 1 187 ? -29.065 8.897 22.730 1.00 19.59 310 ARG A C 1
ATOM 1352 O O . ARG A 1 187 ? -28.723 7.999 23.482 1.00 22.20 310 ARG A O 1
ATOM 1360 N N . ILE A 1 188 ? -29.184 8.741 21.430 1.00 18.64 311 ILE A N 1
ATOM 1361 C CA . ILE A 1 188 ? -28.850 7.514 20.739 1.00 18.68 311 ILE A CA 1
ATOM 1362 C C . ILE A 1 188 ? -27.328 7.296 20.620 1.00 18.31 311 ILE A C 1
ATOM 1363 O O . ILE A 1 188 ? -26.837 6.174 20.840 1.00 19.70 311 ILE A O 1
ATOM 1368 N N . VAL A 1 189 ? -26.588 8.344 20.302 1.00 16.51 312 VAL A N 1
ATOM 1369 C CA . VAL A 1 189 ? -25.151 8.268 20.124 1.00 17.53 312 VAL A CA 1
ATOM 1370 C C . VAL A 1 189 ? -24.403 8.178 21.441 1.00 15.32 312 VAL A C 1
ATOM 1371 O O . VAL A 1 189 ? -23.337 7.536 21.507 1.00 14.38 312 VAL A O 1
ATOM 1375 N N . THR A 1 190 ? -24.917 8.842 22.474 1.00 14.18 313 THR A N 1
ATOM 1376 C CA . THR A 1 190 ? -24.222 8.877 23.740 1.00 14.01 313 THR A CA 1
ATOM 1377 C C . THR A 1 190 ? -24.896 8.015 24.810 1.00 15.07 313 THR A C 1
ATOM 1378 O O . THR A 1 190 ? -24.217 7.622 25.747 1.00 15.47 313 THR A O 1
ATOM 1382 N N . GLY A 1 191 ? -26.201 7.771 24.681 1.00 14.39 314 GLY A N 1
ATOM 1383 C CA . GLY A 1 191 ? -26.966 7.088 25.747 1.00 14.69 314 GLY A CA 1
ATOM 1384 C C . GLY A 1 191 ? -27.447 7.997 26.863 1.00 15.71 314 GLY A C 1
ATOM 1385 O O . GLY A 1 191 ? -28.029 7.499 27.810 1.00 14.79 314 GLY A O 1
ATOM 1386 N N . VAL A 1 192 ? -27.161 9.285 26.741 1.00 15.14 315 VAL A N 1
ATOM 1387 C CA . VAL A 1 192 ? -27.418 10.262 27.818 1.00 16.08 315 VAL A CA 1
ATOM 1388 C C . VAL A 1 192 ? -28.630 11.094 27.491 1.00 17.57 315 VAL A C 1
ATOM 1389 O O . VAL A 1 192 ? -28.783 11.601 26.357 1.00 18.26 315 VAL A O 1
ATOM 1393 N N . GLY A 1 193 ? -29.501 11.290 28.493 1.00 16.33 316 GLY A N 1
ATOM 1394 C CA . GLY A 1 193 ? -30.582 12.236 28.397 1.00 16.57 316 GLY A CA 1
ATOM 1395 C C . GLY A 1 193 ? -31.610 12.036 29.480 1.00 15.77 316 GLY A C 1
ATOM 1396 O O . GLY A 1 193 ? -31.528 11.075 30.223 1.00 15.48 316 GLY A O 1
ATOM 1397 N N . VAL A 1 194 ? -32.579 12.962 29.571 1.00 14.47 317 VAL A N 1
ATOM 1398 C CA . VAL A 1 194 ? -33.689 12.788 30.532 1.00 14.45 317 VAL A CA 1
ATOM 1399 C C . VAL A 1 194 ? -34.955 13.169 29.794 1.00 14.62 317 VAL A C 1
ATOM 1400 O O . VAL A 1 194 ? -35.019 14.254 29.227 1.00 16.24 317 VAL A O 1
ATOM 1404 N N . PRO A 1 195 ? -35.976 12.289 29.800 1.00 14.65 318 PRO A N 1
ATOM 1405 C CA . PRO A 1 195 ? -37.277 12.629 29.225 1.00 14.55 318 PRO A CA 1
ATOM 1406 C C . PRO A 1 195 ? -37.728 14.031 29.671 1.00 15.31 318 PRO A C 1
ATOM 1407 O O . PRO A 1 195 ? -37.623 14.414 30.842 1.00 14.64 318 PRO A O 1
ATOM 1411 N N . GLN A 1 196 ? -38.286 14.778 28.713 1.00 14.84 319 GLN A N 1
ATOM 1412 C CA . GLN A 1 196 ? -38.322 16.229 28.860 1.00 16.10 319 GLN A CA 1
ATOM 1413 C C . GLN A 1 196 ? -39.272 16.733 29.914 1.00 15.94 319 GLN A C 1
ATOM 1414 O O . GLN A 1 196 ? -39.008 17.788 30.540 1.00 17.24 319 GLN A O 1
ATOM 1420 N N . ILE A 1 197 ? -40.420 16.069 30.158 1.00 15.21 320 ILE A N 1
ATOM 1421 C CA . ILE A 1 197 ? -41.321 16.532 31.174 1.00 15.82 320 ILE A CA 1
ATOM 1422 C C . ILE A 1 197 ? -40.708 16.480 32.582 1.00 14.42 320 ILE A C 1
ATOM 1423 O O . ILE A 1 197 ? -40.754 17.444 33.348 1.00 15.58 320 ILE A O 1
ATOM 1428 N N . THR A 1 198 ? -40.115 15.339 32.918 1.00 14.68 321 THR A N 1
ATOM 1429 C CA . THR A 1 198 ? -39.392 15.232 34.156 1.00 15.08 321 THR A CA 1
ATOM 1430 C C . THR A 1 198 ? -38.232 16.207 34.232 1.00 14.08 321 THR A C 1
ATOM 1431 O O . THR A 1 198 ? -37.996 16.814 35.294 1.00 15.05 321 THR A O 1
ATOM 1435 N N . ALA A 1 199 ? -37.495 16.375 33.142 1.00 13.87 322 ALA A N 1
ATOM 1436 C CA . ALA A 1 199 ? -36.344 17.309 33.133 1.00 14.06 322 ALA A CA 1
ATOM 1437 C C . ALA A 1 199 ? -36.801 18.732 33.500 1.00 13.77 322 ALA A C 1
ATOM 1438 O O . ALA A 1 199 ? -36.220 19.432 34.371 1.00 14.93 322 ALA A O 1
ATOM 1440 N N . ILE A 1 200 ? -37.899 19.177 32.861 1.00 13.32 323 ILE A N 1
ATOM 1441 C CA . ILE A 1 200 ? -38.440 20.519 33.139 1.00 13.71 323 ILE A CA 1
ATOM 1442 C C . ILE A 1 200 ? -38.859 20.644 34.613 1.00 14.66 323 ILE A C 1
ATOM 1443 O O . ILE A 1 200 ? -38.534 21.640 35.303 1.00 14.12 323 ILE A O 1
ATOM 1448 N N . ALA A 1 201 ? -39.603 19.659 35.141 1.00 13.81 324 ALA A N 1
ATOM 1449 C CA . ALA A 1 201 ? -40.084 19.735 36.497 1.00 14.73 324 ALA A CA 1
ATOM 1450 C C . ALA A 1 201 ? -38.931 19.757 37.500 1.00 15.68 324 ALA A C 1
ATOM 1451 O O . ALA A 1 201 ? -39.001 20.501 38.495 1.00 15.64 324 ALA A O 1
ATOM 1453 N N . ASP A 1 202 ? -37.918 18.928 37.237 1.00 15.13 325 ASP A N 1
ATOM 1454 C CA . ASP A 1 202 ? -36.735 18.856 38.122 1.00 16.62 325 ASP A CA 1
ATOM 1455 C C . ASP A 1 202 ? -35.972 20.155 38.166 1.00 15.88 325 ASP A C 1
ATOM 1456 O O . ASP A 1 202 ? -35.651 20.672 39.243 1.00 16.36 325 ASP A O 1
ATOM 1461 N N . ALA A 1 203 ? -35.737 20.742 37.015 1.00 15.29 326 ALA A N 1
ATOM 1462 C CA . ALA A 1 203 ? -35.156 22.081 36.950 1.00 15.03 326 ALA A CA 1
ATOM 1463 C C . ALA A 1 203 ? -36.004 23.127 37.636 1.00 15.69 326 ALA A C 1
ATOM 1464 O O . ALA A 1 203 ? -35.508 23.985 38.374 1.00 16.25 326 ALA A O 1
ATOM 1466 N N . ALA A 1 204 ? -37.316 23.133 37.357 1.00 15.17 327 ALA A N 1
ATOM 1467 C CA . ALA A 1 204 ? -38.221 24.119 37.962 1.00 16.44 327 ALA A CA 1
ATOM 1468 C C . ALA A 1 204 ? -38.278 24.058 39.443 1.00 15.97 327 ALA A C 1
ATOM 1469 O O . ALA A 1 204 ? -38.437 25.119 40.130 1.00 16.82 327 ALA A O 1
ATOM 1471 N N . GLY A 1 205 ? -38.177 22.855 40.029 1.00 16.53 328 GLY A N 1
ATOM 1472 C CA . GLY A 1 205 ? -38.199 22.731 41.500 1.00 18.77 328 GLY A CA 1
ATOM 1473 C C . GLY A 1 205 ? -37.120 23.567 42.157 1.00 19.62 328 GLY A C 1
ATOM 1474 O O . GLY A 1 205 ? -37.335 24.129 43.223 1.00 20.96 328 GLY A O 1
ATOM 1475 N N . VAL A 1 206 ? -35.958 23.647 41.524 1.00 16.85 329 VAL A N 1
ATOM 1476 C CA . VAL A 1 206 ? -34.902 24.549 41.983 1.00 17.42 329 VAL A CA 1
ATOM 1477 C C . VAL A 1 206 ? -35.130 25.979 41.546 1.00 16.69 329 VAL A C 1
ATOM 1478 O O . VAL A 1 206 ? -35.075 26.910 42.343 1.00 17.32 329 VAL A O 1
ATOM 1482 N N . ALA A 1 207 ? -35.339 26.195 40.254 1.00 15.89 330 ALA A N 1
ATOM 1483 C CA . ALA A 1 207 ? -35.449 27.541 39.750 1.00 16.57 330 ALA A CA 1
ATOM 1484 C C . ALA A 1 207 ? -36.595 28.355 40.367 1.00 16.65 330 ALA A C 1
ATOM 1485 O O . ALA A 1 207 ? -36.438 29.568 40.569 1.00 18.25 330 ALA A O 1
ATOM 1487 N N . ASN A 1 208 ? -37.700 27.700 40.662 1.00 16.70 331 ASN A N 1
ATOM 1488 C CA . ASN A 1 208 ? -38.842 28.345 41.317 1.00 17.85 331 ASN A CA 1
ATOM 1489 C C . ASN A 1 208 ? -38.432 28.993 42.627 1.00 19.59 331 ASN A C 1
ATOM 1490 O O . ASN A 1 208 ? -38.941 30.063 42.913 1.00 21.87 331 ASN A O 1
ATOM 1495 N N . GLU A 1 209 ? -37.512 28.369 43.353 1.00 19.11 332 GLU A N 1
ATOM 1496 C CA . GLU A 1 209 ? -37.068 28.942 44.642 1.00 21.56 332 GLU A CA 1
ATOM 1497 C C . GLU A 1 209 ? -36.429 30.307 44.473 1.00 21.95 332 GLU A C 1
ATOM 1498 O O . GLU A 1 209 ? -36.458 31.148 45.406 1.00 23.20 332 GLU A O 1
ATOM 1504 N N . TYR A 1 210 ? -35.836 30.558 43.319 1.00 19.97 333 TYR A N 1
ATOM 1505 C CA . TYR A 1 210 ? -35.160 31.797 42.985 1.00 21.20 333 TYR A CA 1
ATOM 1506 C C . TYR A 1 210 ? -35.963 32.762 42.133 1.00 22.30 333 TYR A C 1
ATOM 1507 O O . TYR A 1 210 ? -35.478 33.874 41.844 1.00 25.21 333 TYR A O 1
ATOM 1516 N N . GLY A 1 211 ? -37.152 32.374 41.685 1.00 19.38 334 GLY A N 1
ATOM 1517 C CA . GLY A 1 211 ? -37.903 33.212 40.795 1.00 21.02 334 GLY A CA 1
ATOM 1518 C C . GLY A 1 211 ? -37.245 33.294 39.428 1.00 20.67 334 GLY A C 1
ATOM 1519 O O . GLY A 1 211 ? -37.488 34.214 38.699 1.00 22.38 334 GLY A O 1
ATOM 1520 N N . ILE A 1 212 ? -36.471 32.278 39.044 1.00 19.33 335 ILE A N 1
ATOM 1521 C CA A ILE A 1 212 ? -35.718 32.281 37.771 0.50 18.64 335 ILE A CA 1
ATOM 1522 C CA B ILE A 1 212 ? -35.768 32.306 37.765 0.50 18.25 335 ILE A CA 1
ATOM 1523 C C . ILE A 1 212 ? -36.512 31.444 36.738 1.00 17.91 335 ILE A C 1
ATOM 1524 O O . ILE A 1 212 ? -36.830 30.283 37.033 1.00 17.39 335 ILE A O 1
ATOM 1533 N N . PRO A 1 213 ? -36.839 32.023 35.576 1.00 16.62 336 PRO A N 1
ATOM 1534 C CA . PRO A 1 213 ? -37.582 31.255 34.538 1.00 15.49 336 PRO A CA 1
ATOM 1535 C C . PRO A 1 213 ? -36.823 30.078 33.993 1.00 14.54 336 PRO A C 1
ATOM 1536 O O . PRO A 1 213 ? -35.592 30.118 33.822 1.00 15.69 336 PRO A O 1
ATOM 1540 N N . VAL A 1 214 ? -37.593 29.042 33.694 1.00 13.77 337 VAL A N 1
ATOM 1541 C CA . VAL A 1 214 ? -37.153 27.861 32.977 1.00 14.14 337 VAL A CA 1
ATOM 1542 C C . VAL A 1 214 ? -37.678 27.890 31.548 1.00 14.21 337 VAL A C 1
ATOM 1543 O O . VAL A 1 214 ? -38.865 28.094 31.311 1.00 14.18 337 VAL A O 1
ATOM 1547 N N . ILE A 1 215 ? -36.782 27.615 30.594 1.00 13.17 338 ILE A N 1
ATOM 1548 C CA . ILE A 1 215 ? -37.129 27.518 29.200 1.00 13.20 338 ILE A CA 1
ATOM 1549 C C . ILE A 1 215 ? -37.061 26.063 28.739 1.00 13.44 338 ILE A C 1
ATOM 1550 O O . ILE A 1 215 ? -36.021 25.399 28.875 1.00 14.51 338 ILE A O 1
ATOM 1555 N N . ALA A 1 216 ? -38.174 25.544 28.220 1.00 13.29 339 ALA A N 1
ATOM 1556 C CA . ALA A 1 216 ? -38.244 24.143 27.821 1.00 13.84 339 ALA A CA 1
ATOM 1557 C C . ALA A 1 216 ? -37.821 24.031 26.372 1.00 14.34 339 ALA A C 1
ATOM 1558 O O . ALA A 1 216 ? -38.569 24.447 25.478 1.00 15.14 339 ALA A O 1
ATOM 1560 N N . ASP A 1 217 ? -36.653 23.438 26.149 1.00 13.21 340 ASP A N 1
ATOM 1561 C CA . ASP A 1 217 ? -36.040 23.408 24.816 1.00 13.78 340 ASP A CA 1
ATOM 1562 C C . ASP A 1 217 ? -35.980 22.016 24.198 1.00 14.09 340 ASP A C 1
ATOM 1563 O O . ASP A 1 217 ? -35.199 21.160 24.649 1.00 14.62 340 ASP A O 1
ATOM 1568 N N . GLY A 1 218 ? -36.819 21.782 23.196 1.00 13.33 341 GLY A N 1
ATOM 1569 C CA . GLY A 1 218 ? -36.717 20.577 22.384 1.00 14.39 341 GLY A CA 1
ATOM 1570 C C . GLY A 1 218 ? -37.873 19.625 22.625 1.00 14.37 341 GLY A C 1
ATOM 1571 O O . GLY A 1 218 ? -38.402 19.499 23.750 1.00 14.87 341 GLY A O 1
ATOM 1572 N N . GLY A 1 219 ? -38.226 18.903 21.573 1.00 14.74 342 GLY A N 1
ATOM 1573 C CA . GLY A 1 219 ? -39.193 17.841 21.679 1.00 15.75 342 GLY A CA 1
ATOM 1574 C C . GLY A 1 219 ? -40.636 18.265 21.483 1.00 16.50 342 GLY A C 1
ATOM 1575 O O . GLY A 1 219 ? -41.528 17.400 21.553 1.00 17.40 342 GLY A O 1
ATOM 1576 N N . ILE A 1 220 ? -40.887 19.580 21.279 1.00 16.72 343 ILE A N 1
ATOM 1577 C CA A ILE A 1 220 ? -42.233 20.120 21.116 0.60 16.29 343 ILE A CA 1
ATOM 1578 C CA B ILE A 1 220 ? -42.247 20.058 21.132 0.40 16.72 343 ILE A CA 1
ATOM 1579 C C . ILE A 1 220 ? -42.685 19.833 19.694 1.00 17.46 343 ILE A C 1
ATOM 1580 O O . ILE A 1 220 ? -42.027 20.282 18.751 1.00 18.43 343 ILE A O 1
ATOM 1589 N N . ARG A 1 221 ? -43.761 19.082 19.532 1.00 17.95 344 ARG A N 1
ATOM 1590 C CA . ARG A 1 221 ? -44.201 18.662 18.203 1.00 18.98 344 ARG A CA 1
ATOM 1591 C C . ARG A 1 221 ? -45.523 19.258 17.826 1.00 19.14 344 ARG A C 1
ATOM 1592 O O . ARG A 1 221 ? -45.751 19.618 16.642 1.00 21.39 344 ARG A O 1
ATOM 1600 N N . PHE A 1 222 ? -46.423 19.322 18.802 1.00 18.30 345 PHE A N 1
ATOM 1601 C CA . PHE A 1 222 ? -47.802 19.780 18.625 1.00 18.36 345 PHE A CA 1
ATOM 1602 C C . PHE A 1 222 ? -48.059 20.894 19.637 1.00 17.26 345 PHE A C 1
ATOM 1603 O O . PHE A 1 222 ? -47.337 20.995 20.660 1.00 15.33 345 PHE A O 1
ATOM 1611 N N . SER A 1 223 ? -49.079 21.693 19.421 1.00 16.67 346 SER A N 1
ATOM 1612 C CA . SER A 1 223 ? -49.364 22.771 20.376 1.00 17.14 346 SER A CA 1
ATOM 1613 C C . SER A 1 223 ? -49.627 22.279 21.772 1.00 17.05 346 SER A C 1
ATOM 1614 O O . SER A 1 223 ? -49.327 22.952 22.759 1.00 18.01 346 SER A O 1
ATOM 1617 N N . GLY A 1 224 ? -50.201 21.087 21.881 1.00 15.33 347 GLY A N 1
ATOM 1618 C CA . GLY A 1 224 ? -50.466 20.495 23.206 1.00 16.28 347 GLY A CA 1
ATOM 1619 C C . GLY A 1 224 ? -49.193 20.253 23.996 1.00 16.37 347 GLY A C 1
ATOM 1620 O O . GLY A 1 224 ? -49.212 20.243 25.245 1.00 17.26 347 GLY A O 1
ATOM 1621 N N . ASP A 1 225 ? -48.075 20.044 23.300 1.00 14.50 348 ASP A N 1
ATOM 1622 C CA . ASP A 1 225 ? -46.817 19.891 24.008 1.00 14.64 348 ASP A CA 1
ATOM 1623 C C . ASP A 1 225 ? -46.357 21.204 24.692 1.00 14.84 348 ASP A C 1
ATOM 1624 O O . ASP A 1 225 ? -45.646 21.162 25.709 1.00 14.38 348 ASP A O 1
ATOM 1629 N N . ILE A 1 226 ? -46.696 22.335 24.105 1.00 14.65 349 ILE A N 1
ATOM 1630 C CA . ILE A 1 226 ? -46.425 23.637 24.696 1.00 14.66 349 ILE A CA 1
ATOM 1631 C C . ILE A 1 226 ? -47.145 23.734 26.028 1.00 13.57 349 ILE A C 1
ATOM 1632 O O . ILE A 1 226 ? -46.515 24.072 27.053 1.00 14.50 349 ILE A O 1
ATOM 1637 N N . SER A 1 227 ? -48.427 23.387 26.074 1.00 14.14 350 SER A N 1
ATOM 1638 C CA . SER A 1 227 ? -49.185 23.390 27.323 1.00 13.81 350 SER A CA 1
ATOM 1639 C C . SER A 1 227 ? -48.544 22.531 28.376 1.00 13.58 350 SER A C 1
ATOM 1640 O O . SER A 1 227 ? -48.422 22.927 29.542 1.00 14.36 350 SER A O 1
ATOM 1643 N N . LYS A 1 228 ? -48.198 21.316 27.952 1.00 13.65 351 LYS A N 1
ATOM 1644 C CA . LYS A 1 228 ? -47.574 20.368 28.900 1.00 13.42 351 LYS A CA 1
ATOM 1645 C C . LYS A 1 228 ? -46.230 20.892 29.436 1.00 13.20 351 LYS A C 1
ATOM 1646 O O . LYS A 1 228 ? -45.948 20.729 30.593 1.00 13.58 351 LYS A O 1
ATOM 1652 N N . ALA A 1 229 ? -45.384 21.457 28.580 1.00 12.75 352 ALA A N 1
ATOM 1653 C CA . ALA A 1 229 ? -44.094 21.994 29.030 1.00 14.32 352 ALA A CA 1
ATOM 1654 C C . ALA A 1 229 ? -44.303 23.092 30.056 1.00 14.49 352 ALA A C 1
ATOM 1655 O O . ALA A 1 229 ? -43.574 23.151 31.046 1.00 13.44 352 ALA A O 1
ATOM 1657 N N . ILE A 1 230 ? -45.252 23.968 29.803 1.00 13.80 353 ILE A N 1
ATOM 1658 C CA . ILE A 1 230 ? -45.549 25.055 30.753 1.00 13.62 353 ILE A CA 1
ATOM 1659 C C . ILE A 1 230 ? -46.062 24.467 32.070 1.00 13.68 353 ILE A C 1
ATOM 1660 O O . ILE A 1 230 ? -45.551 24.787 33.154 1.00 13.76 353 ILE A O 1
ATOM 1665 N N . ALA A 1 231 ? -47.024 23.585 32.022 1.00 13.53 354 ALA A N 1
ATOM 1666 C CA . ALA A 1 231 ? -47.536 22.946 33.256 1.00 13.92 354 ALA A CA 1
ATOM 1667 C C . ALA A 1 231 ? -46.474 22.173 34.042 1.00 14.33 354 ALA A C 1
ATOM 1668 O O . ALA A 1 231 ? -46.589 22.079 35.272 1.00 14.60 354 ALA A O 1
ATOM 1670 N N . ALA A 1 232 ? -45.445 21.662 33.360 1.00 13.53 355 ALA A N 1
ATOM 1671 C CA . ALA A 1 232 ? -44.356 20.973 34.027 1.00 14.07 355 ALA A CA 1
ATOM 1672 C C . ALA A 1 232 ? -43.438 21.961 34.748 1.00 14.43 355 ALA A C 1
ATOM 1673 O O . ALA A 1 232 ? -42.637 21.528 35.598 1.00 14.96 355 ALA A O 1
ATOM 1675 N N . GLY A 1 233 ? -43.573 23.251 34.455 1.00 13.38 356 GLY A N 1
ATOM 1676 C CA . GLY A 1 233 ? -42.848 24.303 35.122 1.00 14.16 356 GLY A CA 1
ATOM 1677 C C . GLY A 1 233 ? -42.153 25.342 34.273 1.00 13.92 356 GLY A C 1
ATOM 1678 O O . GLY A 1 233 ? -41.600 26.272 34.820 1.00 15.08 356 GLY A O 1
ATOM 1679 N N . ALA A 1 234 ? -42.169 25.181 32.970 1.00 14.50 357 ALA A N 1
ATOM 1680 C CA . ALA A 1 234 ? -41.498 26.149 32.082 1.00 13.98 357 ALA A CA 1
ATOM 1681 C C . ALA A 1 234 ? -42.283 27.427 31.936 1.00 14.47 357 ALA A C 1
ATOM 1682 O O . ALA A 1 234 ? -43.526 27.424 31.856 1.00 14.30 357 ALA A O 1
ATOM 1684 N N . SER A 1 235 ? -41.565 28.541 31.853 1.00 14.79 358 SER A N 1
ATOM 1685 C CA . SER A 1 235 ? -42.159 29.855 31.588 1.00 15.52 358 SER A CA 1
ATOM 1686 C C . SER A 1 235 ? -42.338 30.078 30.132 1.00 15.78 358 SER A C 1
ATOM 1687 O O . SER A 1 235 ? -43.169 30.888 29.710 1.00 17.17 358 SER A O 1
ATOM 1690 N N . CYS A 1 236 ? -41.544 29.403 29.305 1.00 15.45 359 CYS A N 1
ATOM 1691 C CA A CYS A 1 236 ? -41.685 29.506 27.873 0.70 14.96 359 CYS A CA 1
ATOM 1692 C CA B CYS A 1 236 ? -41.544 29.595 27.874 0.30 17.10 359 CYS A CA 1
ATOM 1693 C C . CYS A 1 236 ? -40.978 28.311 27.239 1.00 15.12 359 CYS A C 1
ATOM 1694 O O . CYS A 1 236 ? -40.323 27.525 27.940 1.00 13.75 359 CYS A O 1
ATOM 1699 N N . VAL A 1 237 ? -41.208 28.130 25.951 1.00 14.59 360 VAL A N 1
ATOM 1700 C CA . VAL A 1 237 ? -40.653 27.019 25.191 1.00 13.82 360 VAL A CA 1
ATOM 1701 C C . VAL A 1 237 ? -39.731 27.520 24.097 1.00 14.97 360 VAL A C 1
ATOM 1702 O O . VAL A 1 237 ? -39.983 28.573 23.527 1.00 15.23 360 VAL A O 1
ATOM 1706 N N . MET A 1 238 ? -38.708 26.731 23.800 1.00 13.96 361 MET A N 1
ATOM 1707 C CA . MET A 1 238 ? -37.864 26.952 22.628 1.00 13.56 361 MET A CA 1
ATOM 1708 C C . MET A 1 238 ? -38.163 25.870 21.614 1.00 14.38 361 MET A C 1
ATOM 1709 O O . MET A 1 238 ? -38.135 24.680 21.944 1.00 14.95 361 MET A O 1
ATOM 1714 N N . VAL A 1 239 ? -38.374 26.288 20.363 1.00 14.28 362 VAL A N 1
ATOM 1715 C CA . VAL A 1 239 ? -38.722 25.360 19.300 1.00 15.61 362 VAL A CA 1
ATOM 1716 C C . VAL A 1 239 ? -37.819 25.527 18.066 1.00 16.13 362 VAL A C 1
ATOM 1717 O O . VAL A 1 239 ? -37.457 26.655 17.685 1.00 15.97 362 VAL A O 1
ATOM 1721 N N . GLY A 1 240 ? -37.459 24.394 17.471 1.00 16.93 363 GLY A N 1
ATOM 1722 C CA . GLY A 1 240 ? -36.779 24.344 16.189 1.00 17.76 363 GLY A CA 1
ATOM 1723 C C . GLY A 1 240 ? -37.738 23.844 15.100 1.00 17.92 363 GLY A C 1
ATOM 1724 O O . GLY A 1 240 ? -38.151 24.617 14.251 1.00 18.29 363 GLY A O 1
ATOM 1725 N N . SER A 1 241 ? -38.116 22.572 15.152 1.00 18.09 364 SER A N 1
ATOM 1726 C CA A SER A 1 241 ? -38.974 21.944 14.139 0.50 19.82 364 SER A CA 1
ATOM 1727 C CA B SER A 1 241 ? -38.906 22.016 14.050 0.50 18.89 364 SER A CA 1
ATOM 1728 C C . SER A 1 241 ? -40.251 22.746 13.845 1.00 20.22 364 SER A C 1
ATOM 1729 O O . SER A 1 241 ? -40.679 22.916 12.701 1.00 21.20 364 SER A O 1
ATOM 1734 N N . MET A 1 242 ? -40.884 23.245 14.892 1.00 19.56 365 MET A N 1
ATOM 1735 C CA . MET A 1 242 ? -42.179 23.911 14.757 1.00 21.62 365 MET A CA 1
ATOM 1736 C C . MET A 1 242 ? -42.067 25.177 13.877 1.00 20.68 365 MET A C 1
ATOM 1737 O O . MET A 1 242 ? -43.048 25.579 13.226 1.00 22.71 365 MET A O 1
ATOM 1742 N N . PHE A 1 243 ? -40.889 25.800 13.872 1.00 18.05 366 PHE A N 1
ATOM 1743 C CA . PHE A 1 243 ? -40.668 27.015 13.069 1.00 18.73 366 PHE A CA 1
ATOM 1744 C C . PHE A 1 243 ? -39.842 26.772 11.785 1.00 20.12 366 PHE A C 1
ATOM 1745 O O . PHE A 1 243 ? -39.813 27.633 10.865 1.00 21.29 366 PHE A O 1
ATOM 1753 N N . ALA A 1 244 ? -39.102 25.661 11.751 1.00 20.49 367 ALA A N 1
ATOM 1754 C CA . ALA A 1 244 ? -38.377 25.278 10.545 1.00 21.22 367 ALA A CA 1
ATOM 1755 C C . ALA A 1 244 ? -39.397 25.087 9.452 1.00 21.60 367 ALA A C 1
ATOM 1756 O O . ALA A 1 244 ? -40.534 24.702 9.679 1.00 23.18 367 ALA A O 1
ATOM 1758 N N . GLY A 1 245 ? -38.992 25.390 8.244 1.00 22.32 368 GLY A N 1
ATOM 1759 C CA . GLY A 1 245 ? -39.979 25.254 7.153 1.00 22.60 368 GLY A CA 1
ATOM 1760 C C . GLY A 1 245 ? -40.904 26.428 6.951 1.00 23.70 368 GLY A C 1
ATOM 1761 O O . GLY A 1 245 ? -41.663 26.434 5.991 1.00 26.30 368 GLY A O 1
ATOM 1762 N N . THR A 1 246 ? -40.912 27.410 7.846 1.00 21.73 369 THR A N 1
ATOM 1763 C CA . THR A 1 246 ? -41.646 28.615 7.603 1.00 21.35 369 THR A CA 1
ATOM 1764 C C . THR A 1 246 ? -40.908 29.436 6.529 1.00 21.56 369 THR A C 1
ATOM 1765 O O . THR A 1 246 ? -39.707 29.277 6.281 1.00 21.42 369 THR A O 1
ATOM 1769 N N . GLU A 1 247 ? -41.654 30.340 5.928 1.00 22.03 370 GLU A N 1
ATOM 1770 C CA A GLU A 1 247 ? -41.122 31.235 4.921 0.60 24.84 370 GLU A CA 1
ATOM 1771 C CA B GLU A 1 247 ? -41.095 31.200 4.910 0.40 23.87 370 GLU A CA 1
ATOM 1772 C C . GLU A 1 247 ? -39.968 32.062 5.478 1.00 23.62 370 GLU A C 1
ATOM 1773 O O . GLU A 1 247 ? -38.966 32.318 4.803 1.00 23.44 370 GLU A O 1
ATOM 1784 N N . GLU A 1 248 ? -40.093 32.483 6.728 1.00 21.47 371 GLU A N 1
ATOM 1785 C CA . GLU A 1 248 ? -39.106 33.350 7.353 1.00 21.65 371 GLU A CA 1
ATOM 1786 C C . GLU A 1 248 ? -37.823 32.656 7.817 1.00 21.48 371 GLU A C 1
ATOM 1787 O O . GLU A 1 248 ? -36.788 33.309 7.996 1.00 22.16 371 GLU A O 1
ATOM 1793 N N . ALA A 1 249 ? -37.888 31.343 8.027 1.00 21.04 372 ALA A N 1
ATOM 1794 C CA . ALA A 1 249 ? -36.698 30.585 8.405 1.00 21.59 372 ALA A CA 1
ATOM 1795 C C . ALA A 1 249 ? -35.715 30.653 7.248 1.00 21.80 372 ALA A C 1
ATOM 1796 O O . ALA A 1 249 ? -36.131 30.827 6.080 1.00 21.33 372 ALA A O 1
ATOM 1798 N N . PRO A 1 250 ? -34.413 30.510 7.530 1.00 21.81 373 PRO A N 1
ATOM 1799 C CA . PRO A 1 250 ? -33.433 30.409 6.456 1.00 23.08 373 PRO A CA 1
ATOM 1800 C C . PRO A 1 250 ? -33.678 29.295 5.450 1.00 23.87 373 PRO A C 1
ATOM 1801 O O . PRO A 1 250 ? -34.286 28.270 5.760 1.00 24.28 373 PRO A O 1
ATOM 1805 N N . GLY A 1 251 ? -33.154 29.485 4.244 1.00 25.30 374 GLY A N 1
ATOM 1806 C CA . GLY A 1 251 ? -33.235 28.431 3.251 1.00 26.69 374 GLY A CA 1
ATOM 1807 C C . GLY A 1 251 ? -34.354 28.674 2.264 1.00 26.48 374 GLY A C 1
ATOM 1808 O O . GLY A 1 251 ? -35.333 29.396 2.540 1.00 27.05 374 GLY A O 1
ATOM 1809 N N . GLU A 1 252 ? -34.181 28.083 1.087 1.00 30.51 375 GLU A N 1
ATOM 1810 C CA . GLU A 1 252 ? -35.168 28.185 0.002 1.00 34.00 375 GLU A CA 1
ATOM 1811 C C . GLU A 1 252 ? -36.146 27.028 0.064 1.00 32.65 375 GLU A C 1
ATOM 1812 O O . GLU A 1 252 ? -35.826 25.993 0.650 1.00 31.34 375 GLU A O 1
ATOM 1818 N N . VAL A 1 253 ? -37.312 27.237 -0.541 1.00 30.99 376 VAL A N 1
ATOM 1819 C CA . VAL A 1 253 ? -38.340 26.209 -0.630 1.00 32.67 376 VAL A CA 1
ATOM 1820 C C . VAL A 1 253 ? -37.986 25.288 -1.763 1.00 34.24 376 VAL A C 1
ATOM 1821 O O . VAL A 1 253 ? -37.655 25.763 -2.861 1.00 34.79 376 VAL A O 1
ATOM 1825 N N . ILE A 1 254 ? -38.043 23.986 -1.480 1.00 32.25 377 ILE A N 1
ATOM 1826 C CA . ILE A 1 254 ? -37.644 22.913 -2.362 1.00 34.44 377 ILE A CA 1
ATOM 1827 C C . ILE A 1 254 ? -38.903 22.154 -2.793 1.00 32.56 377 ILE A C 1
ATOM 1828 O O . ILE A 1 254 ? -39.608 21.641 -1.940 1.00 32.00 377 ILE A O 1
ATOM 1833 N N . LEU A 1 255 ? -39.184 22.072 -4.102 1.00 28.53 378 LEU A N 1
ATOM 1834 C CA . LEU A 1 255 ? -40.355 21.323 -4.596 1.00 28.36 378 LEU A CA 1
ATOM 1835 C C . LEU A 1 255 ? -39.968 19.873 -4.885 1.00 32.48 378 LEU A C 1
ATOM 1836 O O . LEU A 1 255 ? -39.011 19.608 -5.591 1.00 32.07 378 LEU A O 1
ATOM 1841 N N . TYR A 1 256 ? -40.714 18.921 -4.320 1.00 34.07 379 TYR A N 1
ATOM 1842 C CA . TYR A 1 256 ? -40.456 17.519 -4.603 1.00 37.60 379 TYR A CA 1
ATOM 1843 C C . TYR A 1 256 ? -41.760 16.738 -4.612 1.00 39.68 379 TYR A C 1
ATOM 1844 O O . TYR A 1 256 ? -42.504 16.717 -3.611 1.00 33.77 379 TYR A O 1
ATOM 1853 N N . GLN A 1 257 ? -42.046 16.128 -5.761 1.00 41.20 380 GLN A N 1
ATOM 1854 C CA . GLN A 1 257 ? -43.244 15.339 -5.958 1.00 43.35 380 GLN A CA 1
ATOM 1855 C C . GLN A 1 257 ? -44.527 16.020 -5.513 1.00 41.30 380 GLN A C 1
ATOM 1856 O O . GLN A 1 257 ? -45.342 15.430 -4.802 1.00 43.19 380 GLN A O 1
ATOM 1862 N N . GLY A 1 258 ? -44.685 17.270 -5.917 1.00 34.19 381 GLY A N 1
ATOM 1863 C CA . GLY A 1 258 ? -45.892 18.023 -5.699 1.00 35.84 381 GLY A CA 1
ATOM 1864 C C . GLY A 1 258 ? -45.929 18.720 -4.359 1.00 35.48 381 GLY A C 1
ATOM 1865 O O . GLY A 1 258 ? -46.784 19.561 -4.139 1.00 39.49 381 GLY A O 1
ATOM 1866 N N . ARG A 1 259 ? -44.993 18.407 -3.470 1.00 37.02 382 ARG A N 1
ATOM 1867 C CA . ARG A 1 259 ? -44.977 19.059 -2.164 1.00 34.79 382 ARG A CA 1
ATOM 1868 C C . ARG A 1 259 ? -43.718 19.888 -1.972 1.00 30.64 382 ARG A C 1
ATOM 1869 O O . ARG A 1 259 ? -42.672 19.619 -2.559 1.00 29.54 382 ARG A O 1
ATOM 1877 N N . SER A 1 260 ? -43.835 20.873 -1.101 1.00 28.72 383 SER A N 1
ATOM 1878 C CA . SER A 1 260 ? -42.758 21.788 -0.832 1.00 27.76 383 SER A CA 1
ATOM 1879 C C . SER A 1 260 ? -42.156 21.517 0.531 1.00 26.10 383 SER A C 1
ATOM 1880 O O . SER A 1 260 ? -42.880 21.110 1.437 1.00 26.72 383 SER A O 1
ATOM 1883 N N . TYR A 1 261 ? -40.845 21.735 0.629 1.00 25.80 384 TYR A N 1
ATOM 1884 C CA . TYR A 1 261 ? -40.034 21.474 1.844 1.00 27.94 384 TYR A CA 1
ATOM 1885 C C . TYR A 1 261 ? -38.992 22.563 2.066 1.00 26.64 384 TYR A C 1
ATOM 1886 O O . TYR A 1 261 ? -38.626 23.299 1.184 1.00 26.90 384 TYR A O 1
ATOM 1895 N N . LYS A 1 262 ? -38.461 22.631 3.286 1.00 24.52 385 LYS A N 1
ATOM 1896 C CA . LYS A 1 262 ? -37.186 23.302 3.510 1.00 25.35 385 LYS A CA 1
ATOM 1897 C C . LYS A 1 262 ? -36.265 22.371 4.291 1.00 23.84 385 LYS A C 1
ATOM 1898 O O . LYS A 1 262 ? -36.717 21.437 4.966 1.00 25.39 385 LYS A O 1
ATOM 1904 N N . ALA A 1 263 ? -34.980 22.678 4.221 1.00 24.42 386 ALA A N 1
ATOM 1905 C CA . ALA A 1 263 ? -33.987 21.916 4.946 1.00 25.56 386 ALA A CA 1
ATOM 1906 C C . ALA A 1 263 ? -34.134 22.211 6.417 1.00 22.45 386 ALA A C 1
ATOM 1907 O O . ALA A 1 263 ? -34.464 23.335 6.787 1.00 21.12 386 ALA A O 1
ATOM 1909 N N . TYR A 1 264 ? -33.913 21.185 7.249 1.00 21.81 387 TYR A N 1
ATOM 1910 C CA . TYR A 1 264 ? -33.851 21.362 8.711 1.00 21.42 387 TYR A CA 1
ATOM 1911 C C . TYR A 1 264 ? -32.793 20.361 9.199 1.00 20.98 387 TYR A C 1
ATOM 1912 O O . TYR A 1 264 ? -32.838 19.188 8.854 1.00 22.32 387 TYR A O 1
ATOM 1921 N N . ARG A 1 265 ? -31.805 20.821 9.957 1.00 20.92 388 ARG A N 1
ATOM 1922 C CA . ARG A 1 265 ? -30.736 19.940 10.376 1.00 20.36 388 ARG A CA 1
ATOM 1923 C C . ARG A 1 265 ? -30.294 20.259 11.789 1.00 20.71 388 ARG A C 1
ATOM 1924 O O . ARG A 1 265 ? -30.397 21.403 12.238 1.00 20.92 388 ARG A O 1
ATOM 1932 N N . GLY A 1 266 ? -29.782 19.248 12.483 1.00 19.95 389 GLY A N 1
ATOM 1933 C CA . GLY A 1 266 ? -29.195 19.538 13.792 1.00 18.35 389 GLY A CA 1
ATOM 1934 C C . GLY A 1 266 ? -27.954 20.371 13.682 1.00 19.22 389 GLY A C 1
ATOM 1935 O O . GLY A 1 266 ? -27.234 20.349 12.665 1.00 21.25 389 GLY A O 1
ATOM 1936 N N . MET A 1 267 ? -27.661 21.146 14.724 1.00 18.92 390 MET A N 1
ATOM 1937 C CA . MET A 1 267 ? -26.418 21.885 14.807 1.00 18.86 390 MET A CA 1
ATOM 1938 C C . MET A 1 267 ? -25.218 20.994 15.134 1.00 22.21 390 MET A C 1
ATOM 1939 O O . MET A 1 267 ? -24.078 21.442 15.007 1.00 22.87 390 MET A O 1
ATOM 1944 N N . GLY A 1 268 ? -25.469 19.746 15.516 1.00 23.46 391 GLY A N 1
ATOM 1945 C CA . GLY A 1 268 ? -24.399 18.732 15.594 1.00 23.10 391 GLY A CA 1
ATOM 1946 C C . GLY A 1 268 ? -24.384 17.771 14.420 1.00 24.72 391 GLY A C 1
ATOM 1947 O O . GLY A 1 268 ? -23.743 16.723 14.486 1.00 27.26 391 GLY A O 1
ATOM 1948 N N . SER A 1 269 ? -25.090 18.106 13.335 1.00 25.10 392 SER A N 1
ATOM 1949 C CA . SER A 1 269 ? -25.050 17.322 12.098 1.00 25.29 392 SER A CA 1
ATOM 1950 C C . SER A 1 269 ? -23.736 17.642 11.386 1.00 27.93 392 SER A C 1
ATOM 1951 O O . SER A 1 269 ? -23.139 18.698 11.617 1.00 27.70 392 SER A O 1
ATOM 1954 N N . LEU A 1 270 ? -23.284 16.728 10.532 1.00 27.90 393 LEU A N 1
ATOM 1955 C CA . LEU A 1 270 ? -22.023 16.944 9.818 1.00 30.29 393 LEU A CA 1
ATOM 1956 C C . LEU A 1 270 ? -22.090 18.221 8.976 1.00 30.50 393 LEU A C 1
ATOM 1957 O O . LEU A 1 270 ? -21.122 18.967 8.918 1.00 34.77 393 LEU A O 1
ATOM 1962 N N . GLY A 1 271 ? -23.232 18.451 8.325 1.00 32.50 394 GLY A N 1
ATOM 1963 C CA . GLY A 1 271 ? -23.402 19.607 7.445 1.00 32.74 394 GLY A CA 1
ATOM 1964 C C . GLY A 1 271 ? -23.262 20.906 8.193 1.00 32.37 394 GLY A C 1
ATOM 1965 O O . GLY A 1 271 ? -22.565 21.836 7.746 1.00 33.03 394 GLY A O 1
ATOM 1966 N N . ALA A 1 272 ? -23.893 20.973 9.367 1.00 29.80 395 ALA A N 1
ATOM 1967 C CA . ALA A 1 272 ? -23.820 22.177 10.178 1.00 30.04 395 ALA A CA 1
ATOM 1968 C C . ALA A 1 272 ? -22.433 22.370 10.763 1.00 34.27 395 ALA A C 1
ATOM 1969 O O . ALA A 1 272 ? -21.960 23.498 10.815 1.00 37.42 395 ALA A O 1
ATOM 1971 N N . MET A 1 273 ? -21.762 21.282 11.166 1.00 36.36 396 MET A N 1
ATOM 1972 C CA . MET A 1 273 ? -20.403 21.385 11.734 1.00 38.37 396 MET A CA 1
ATOM 1973 C C . MET A 1 273 ? -19.305 21.742 10.724 1.00 44.04 396 MET A C 1
ATOM 1974 O O . MET A 1 273 ? -18.256 22.254 11.127 1.00 47.48 396 MET A O 1
ATOM 1979 N N . SER A 1 274 ? -19.530 21.479 9.438 1.00 45.79 397 SER A N 1
ATOM 1980 C CA . SER A 1 274 ? -18.521 21.797 8.408 1.00 52.90 397 SER A CA 1
ATOM 1981 C C . SER A 1 274 ? -18.958 22.916 7.451 1.00 56.63 397 SER A C 1
ATOM 1982 O O . SER A 1 274 ? -19.467 23.958 7.881 1.00 64.75 397 SER A O 1
ATOM 1985 N N . LEU A 1 291 ? -15.180 13.676 12.400 1.00 45.72 414 LEU A N 1
ATOM 1986 C CA . LEU A 1 291 ? -16.247 14.238 13.241 1.00 44.28 414 LEU A CA 1
ATOM 1987 C C . LEU A 1 291 ? -17.320 13.191 13.528 1.00 38.36 414 LEU A C 1
ATOM 1988 O O . LEU A 1 291 ? -17.700 12.391 12.656 1.00 37.55 414 LEU A O 1
ATOM 1993 N N . VAL A 1 292 ? -17.828 13.243 14.752 1.00 37.55 415 VAL A N 1
ATOM 1994 C CA . VAL A 1 292 ? -18.844 12.313 15.258 1.00 31.95 415 VAL A CA 1
ATOM 1995 C C . VAL A 1 292 ? -20.095 13.135 15.585 1.00 31.75 415 VAL A C 1
ATOM 1996 O O . VAL A 1 292 ? -20.135 13.834 16.601 1.00 29.97 415 VAL A O 1
ATOM 2000 N N . PRO A 1 293 ? -21.096 13.084 14.693 1.00 26.69 416 PRO A N 1
ATOM 2001 C CA . PRO A 1 293 ? -22.258 13.970 14.814 1.00 26.58 416 PRO A CA 1
ATOM 2002 C C . PRO A 1 293 ? -23.283 13.564 15.864 1.00 26.94 416 PRO A C 1
ATOM 2003 O O . PRO A 1 293 ? -23.390 12.389 16.252 1.00 26.16 416 PRO A O 1
ATOM 2007 N N . GLU A 1 294 ? -24.033 14.564 16.315 1.00 23.61 417 GLU A N 1
ATOM 2008 C CA . GLU A 1 294 ? -25.103 14.314 17.306 1.00 24.57 417 GLU A CA 1
ATOM 2009 C C . GLU A 1 294 ? -26.445 14.799 16.796 1.00 24.10 417 GLU A C 1
ATOM 2010 O O . GLU A 1 294 ? -27.421 14.921 17.567 1.00 22.79 417 GLU A O 1
ATOM 2016 N N . GLY A 1 295 ? -26.536 15.018 15.474 1.00 23.28 418 GLY A N 1
ATOM 2017 C CA . GLY A 1 295 ? -27.797 15.247 14.832 1.00 24.32 418 GLY A CA 1
ATOM 2018 C C . GLY A 1 295 ? -27.710 14.819 13.376 1.00 24.59 418 GLY A C 1
ATOM 2019 O O . GLY A 1 295 ? -26.651 14.378 12.899 1.00 24.98 418 GLY A O 1
ATOM 2020 N N . ILE A 1 296 ? -28.820 14.998 12.692 1.00 24.40 419 ILE A N 1
ATOM 2021 C CA . ILE A 1 296 ? -28.950 14.573 11.287 1.00 27.44 419 ILE A CA 1
ATOM 2022 C C . ILE A 1 296 ? -29.379 15.753 10.423 1.00 28.77 419 ILE A C 1
ATOM 2023 O O . ILE A 1 296 ? -29.691 16.843 10.917 1.00 24.41 419 ILE A O 1
ATOM 2028 N N . GLU A 1 297 ? -29.364 15.525 9.117 1.00 27.66 420 GLU A N 1
ATOM 2029 C CA . GLU A 1 297 ? -29.811 16.512 8.133 1.00 30.62 420 GLU A CA 1
ATOM 2030 C C . GLU A 1 297 ? -31.115 16.011 7.544 1.00 31.50 420 GLU A C 1
ATOM 2031 O O . GLU A 1 297 ? -31.247 14.835 7.235 1.00 30.93 420 GLU A O 1
ATOM 2037 N N . GLY A 1 298 ? -32.096 16.891 7.438 1.00 29.40 421 GLY A N 1
ATOM 2038 C CA . GLY A 1 298 ? -33.404 16.475 7.013 1.00 29.70 421 GLY A CA 1
ATOM 2039 C C . GLY A 1 298 ? -34.125 17.537 6.236 1.00 30.35 421 GLY A C 1
ATOM 2040 O O . GLY A 1 298 ? -33.569 18.572 5.866 1.00 27.62 421 GLY A O 1
ATOM 2041 N N . ARG A 1 299 ? -35.376 17.241 5.958 1.00 31.32 422 ARG A N 1
ATOM 2042 C CA . ARG A 1 299 ? -36.220 18.184 5.293 1.00 34.21 422 ARG A CA 1
ATOM 2043 C C . ARG A 1 299 ? -37.532 18.122 6.004 1.00 34.49 422 ARG A C 1
ATOM 2044 O O . ARG A 1 299 ? -37.912 17.080 6.595 1.00 34.82 422 ARG A O 1
ATOM 2052 N N . ILE A 1 300 ? -38.195 19.260 6.005 1.00 31.19 423 ILE A N 1
ATOM 2053 C CA . ILE A 1 300 ? -39.427 19.422 6.710 1.00 33.00 423 ILE A CA 1
ATOM 2054 C C . ILE A 1 300 ? -40.438 20.050 5.767 1.00 32.07 423 ILE A C 1
ATOM 2055 O O . ILE A 1 300 ? -40.080 20.902 4.963 1.00 29.40 423 ILE A O 1
ATOM 2060 N N . ALA A 1 301 ? -41.696 19.641 5.857 1.00 30.12 424 ALA A N 1
ATOM 2061 C CA . ALA A 1 301 ? -42.707 20.263 4.999 1.00 28.23 424 ALA A CA 1
ATOM 2062 C C . ALA A 1 301 ? -42.775 21.774 5.167 1.00 28.44 424 ALA A C 1
ATOM 2063 O O . ALA A 1 301 ? -42.651 22.348 6.266 1.00 26.55 424 ALA A O 1
ATOM 2065 N N . TYR A 1 302 ? -43.003 22.451 4.046 1.00 25.46 425 TYR A N 1
ATOM 2066 C CA . TYR A 1 302 ? -43.109 23.873 4.037 1.00 24.37 425 TYR A CA 1
ATOM 2067 C C . TYR A 1 302 ? -44.379 24.277 4.791 1.00 25.92 425 TYR A C 1
ATOM 2068 O O . TYR A 1 302 ? -45.453 23.689 4.596 1.00 28.43 425 TYR A O 1
ATOM 2077 N N . LYS A 1 303 ? -44.252 25.269 5.661 1.00 26.59 426 LYS A N 1
ATOM 2078 C CA . LYS A 1 303 ? -45.320 25.644 6.589 1.00 29.48 426 LYS A CA 1
ATOM 2079 C C . LYS A 1 303 ? -46.027 26.939 6.284 1.00 29.11 426 LYS A C 1
ATOM 2080 O O . LYS A 1 303 ? -47.051 27.254 6.920 1.00 32.68 426 LYS A O 1
ATOM 2086 N N . GLY A 1 304 ? -45.551 27.702 5.310 1.00 28.89 427 GLY A N 1
ATOM 2087 C CA . GLY A 1 304 ? -46.091 29.028 5.096 1.00 29.11 427 GLY A CA 1
ATOM 2088 C C . GLY A 1 304 ? -45.483 30.044 6.046 1.00 27.30 427 GLY A C 1
ATOM 2089 O O . GLY A 1 304 ? -44.363 29.859 6.550 1.00 25.72 427 GLY A O 1
ATOM 2090 N N . HIS A 1 305 ? -46.211 31.129 6.273 1.00 26.61 428 HIS A N 1
ATOM 2091 C CA . HIS A 1 305 ? -45.695 32.237 7.055 1.00 25.45 428 HIS A CA 1
ATOM 2092 C C . HIS A 1 305 ? -45.769 31.935 8.551 1.00 22.87 428 HIS A C 1
ATOM 2093 O O . HIS A 1 305 ? -46.721 31.358 9.038 1.00 23.94 428 HIS A O 1
ATOM 2100 N N . LEU A 1 306 ? -44.750 32.394 9.245 1.00 22.43 429 LEU A N 1
ATOM 2101 C CA . LEU A 1 306 ? -44.653 32.175 10.693 1.00 21.10 429 LEU A CA 1
ATOM 2102 C C . LEU A 1 306 ? -45.865 32.686 11.447 1.00 21.49 429 LEU A C 1
ATOM 2103 O O . LEU A 1 306 ? -46.315 32.053 12.415 1.00 20.85 429 LEU A O 1
ATOM 2108 N N . LYS A 1 307 ? -46.405 33.825 11.036 1.00 22.27 430 LYS A N 1
ATOM 2109 C CA . LYS A 1 307 ? -47.582 34.394 11.690 1.00 24.93 430 LYS A CA 1
ATOM 2110 C C . LYS A 1 307 ? -48.704 33.389 11.836 1.00 23.67 430 LYS A C 1
ATOM 2111 O O . LYS A 1 307 ? -49.304 33.291 12.924 1.00 23.42 430 LYS A O 1
ATOM 2117 N N . GLU A 1 308 ? -49.009 32.631 10.788 1.00 23.23 431 GLU A N 1
ATOM 2118 C CA . GLU A 1 308 ? -50.133 31.697 10.884 1.00 25.12 431 GLU A CA 1
ATOM 2119 C C . GLU A 1 308 ? -49.775 30.519 11.780 1.00 20.70 431 GLU A C 1
ATOM 2120 O O . GLU A 1 308 ? -50.644 29.968 12.438 1.00 19.63 431 GLU A O 1
ATOM 2126 N N . ILE A 1 309 ? -48.516 30.087 11.775 1.00 19.89 432 ILE A N 1
ATOM 2127 C CA . ILE A 1 309 ? -48.100 28.977 12.617 1.00 21.24 432 ILE A CA 1
ATOM 2128 C C . ILE A 1 309 ? -48.270 29.390 14.090 1.00 19.75 432 ILE A C 1
ATOM 2129 O O . ILE A 1 309 ? -48.829 28.634 14.928 1.00 19.39 432 ILE A O 1
ATOM 2134 N N . ILE A 1 310 ? -47.800 30.595 14.412 1.00 20.06 433 ILE A N 1
ATOM 2135 C CA . ILE A 1 310 ? -47.908 31.085 15.789 1.00 19.07 433 ILE A CA 1
ATOM 2136 C C . ILE A 1 310 ? -49.384 31.184 16.180 1.00 19.04 433 ILE A C 1
ATOM 2137 O O . ILE A 1 310 ? -49.769 30.816 17.299 1.00 17.53 433 ILE A O 1
ATOM 2142 N N . HIS A 1 311 ? -50.239 31.715 15.304 1.00 18.66 434 HIS A N 1
ATOM 2143 C CA . HIS A 1 311 ? -51.650 31.789 15.590 1.00 20.62 434 HIS A CA 1
ATOM 2144 C C . HIS A 1 311 ? -52.254 30.413 15.905 1.00 19.17 434 HIS A C 1
ATOM 2145 O O . HIS A 1 311 ? -53.025 30.279 16.860 1.00 19.19 434 HIS A O 1
ATOM 2152 N N . GLN A 1 312 ? -51.914 29.398 15.114 1.00 18.72 435 GLN A N 1
ATOM 2153 C CA . GLN A 1 312 ? -52.370 28.019 15.378 1.00 19.79 435 GLN A CA 1
ATOM 2154 C C . GLN A 1 312 ? -51.866 27.501 16.696 1.00 19.04 435 GLN A C 1
ATOM 2155 O O . GLN A 1 312 ? -52.630 26.913 17.482 1.00 19.97 435 GLN A O 1
ATOM 2161 N N . GLN A 1 313 ? -50.576 27.705 16.977 1.00 17.56 436 GLN A N 1
ATOM 2162 C CA . GLN A 1 313 ? -49.967 27.133 18.166 1.00 18.76 436 GLN A CA 1
ATOM 2163 C C . GLN A 1 313 ? -50.509 27.833 19.398 1.00 17.91 436 GLN A C 1
ATOM 2164 O O . GLN A 1 313 ? -50.876 27.193 20.406 1.00 17.61 436 GLN A O 1
ATOM 2170 N N . MET A 1 314 ? -50.581 29.154 19.340 1.00 16.75 437 MET A N 1
ATOM 2171 C CA . MET A 1 314 ? -51.142 29.865 20.488 1.00 17.36 437 MET A CA 1
ATOM 2172 C C . MET A 1 314 ? -52.667 29.664 20.630 1.00 18.05 437 MET A C 1
ATOM 2173 O O . MET A 1 314 ? -53.196 29.712 21.744 1.00 17.98 437 MET A O 1
ATOM 2178 N N . GLY A 1 315 ? -53.349 29.334 19.560 1.00 18.04 438 GLY A N 1
ATOM 2179 C CA . GLY A 1 315 ? -54.763 28.977 19.654 1.00 18.94 438 GLY A CA 1
ATOM 2180 C C . GLY A 1 315 ? -54.940 27.702 20.450 1.00 18.39 438 GLY A C 1
ATOM 2181 O O . GLY A 1 315 ? -55.896 27.579 21.289 1.00 17.10 438 GLY A O 1
ATOM 2182 N N . GLY A 1 316 ? -54.057 26.736 20.222 1.00 17.08 439 GLY A N 1
ATOM 2183 C CA . GLY A 1 316 ? -54.096 25.504 21.021 1.00 16.40 439 GLY A CA 1
ATOM 2184 C C . GLY A 1 316 ? -53.862 25.723 22.484 1.00 15.85 439 GLY A C 1
ATOM 2185 O O . GLY A 1 316 ? -54.562 25.158 23.362 1.00 15.73 439 GLY A O 1
ATOM 2186 N N . LEU A 1 317 ? -52.869 26.564 22.790 1.00 15.64 440 LEU A N 1
ATOM 2187 C CA . LEU A 1 317 ? -52.555 26.895 24.170 1.00 16.35 440 LEU A CA 1
ATOM 2188 C C . LEU A 1 317 ? -53.727 27.650 24.823 1.00 16.55 440 LEU A C 1
ATOM 2189 O O . LEU A 1 317 ? -54.108 27.368 25.978 1.00 15.00 440 LEU A O 1
ATOM 2194 N N . ARG A 1 318 ? -54.296 28.608 24.111 1.00 15.88 441 ARG A N 1
ATOM 2195 C CA . ARG A 1 318 ? -55.503 29.309 24.641 1.00 16.68 441 ARG A CA 1
ATOM 2196 C C . ARG A 1 318 ? -56.634 28.331 24.954 1.00 16.44 441 ARG A C 1
ATOM 2197 O O . ARG A 1 318 ? -57.331 28.463 25.962 1.00 14.56 441 ARG A O 1
ATOM 2205 N N . SER A 1 319 ? -56.877 27.384 24.044 1.00 15.97 442 SER A N 1
ATOM 2206 C CA A SER A 1 319 ? -57.926 26.407 24.250 0.60 16.86 442 SER A CA 1
ATOM 2207 C CA B SER A 1 319 ? -57.911 26.388 24.230 0.40 15.74 442 SER A CA 1
ATOM 2208 C C . SER A 1 319 ? -57.605 25.528 25.460 1.00 16.23 442 SER A C 1
ATOM 2209 O O . SER A 1 319 ? -58.499 25.227 26.245 1.00 15.32 442 SER A O 1
ATOM 2214 N N . CYS A 1 320 ? -56.328 25.152 25.627 1.00 15.00 443 CYS A N 1
ATOM 2215 C CA . CYS A 1 320 ? -55.905 24.478 26.876 1.00 14.81 443 CYS A CA 1
ATOM 2216 C C . CYS A 1 320 ? -56.260 25.255 28.124 1.00 15.76 443 CYS A C 1
ATOM 2217 O O . CYS A 1 320 ? -56.876 24.731 29.071 1.00 16.73 443 CYS A O 1
ATOM 2220 N N . MET A 1 321 ? -55.913 26.519 28.106 1.00 15.22 444 MET A N 1
ATOM 2221 C CA . MET A 1 321 ? -56.106 27.385 29.278 1.00 15.31 444 MET A CA 1
ATOM 2222 C C . MET A 1 321 ? -57.615 27.506 29.586 1.00 15.81 444 MET A C 1
ATOM 2223 O O . MET A 1 321 ? -57.999 27.502 30.741 1.00 16.08 444 MET A O 1
ATOM 2228 N N . GLY A 1 322 ? -58.443 27.547 28.538 1.00 15.07 445 GLY A N 1
ATOM 2229 C CA . GLY A 1 322 ? -59.913 27.508 28.740 1.00 16.06 445 GLY A CA 1
ATOM 2230 C C . GLY A 1 322 ? -60.394 26.232 29.415 1.00 16.09 445 GLY A C 1
ATOM 2231 O O . GLY A 1 322 ? -61.330 26.258 30.239 1.00 18.53 445 GLY A O 1
ATOM 2232 N N . LEU A 1 323 ? -59.806 25.109 29.049 1.00 15.01 446 LEU A N 1
ATOM 2233 C CA . LEU A 1 323 ? -60.178 23.823 29.637 1.00 15.28 446 LEU A CA 1
ATOM 2234 C C . LEU A 1 323 ? -59.632 23.558 31.036 1.00 14.98 446 LEU A C 1
ATOM 2235 O O . LEU A 1 323 ? -60.278 22.864 31.843 1.00 14.97 446 LEU A O 1
ATOM 2240 N N . THR A 1 324 ? -58.434 24.058 31.330 1.00 14.97 447 THR A N 1
ATOM 2241 C CA . THR A 1 324 ? -57.829 23.925 32.650 1.00 13.93 447 THR A CA 1
ATOM 2242 C C . THR A 1 324 ? -58.207 25.064 33.620 1.00 14.81 447 THR A C 1
ATOM 2243 O O . THR A 1 324 ? -57.872 24.993 34.810 1.00 16.17 447 THR A O 1
ATOM 2247 N N . GLY A 1 325 ? -58.888 26.095 33.113 1.00 14.43 448 GLY A N 1
ATOM 2248 C CA . GLY A 1 325 ? -59.222 27.242 33.929 1.00 15.73 448 GLY A CA 1
ATOM 2249 C C . GLY A 1 325 ? -58.044 28.084 34.318 1.00 16.04 448 GLY A C 1
ATOM 2250 O O . GLY A 1 325 ? -58.092 28.790 35.314 1.00 16.58 448 GLY A O 1
ATOM 2251 N N . SER A 1 326 ? -57.001 28.068 33.485 1.00 15.93 449 SER A N 1
ATOM 2252 C CA . SER A 1 326 ? -55.778 28.838 33.734 1.00 15.77 449 SER A CA 1
ATOM 2253 C C . SER A 1 326 ? -55.880 30.207 33.130 1.00 16.07 449 SER A C 1
ATOM 2254 O O . SER A 1 326 ? -55.887 30.351 31.926 1.00 17.94 449 SER A O 1
ATOM 2257 N N . ALA A 1 327 ? -56.011 31.227 33.957 1.00 17.00 450 ALA A N 1
ATOM 2258 C CA . ALA A 1 327 ? -56.200 32.572 33.439 1.00 17.49 450 ALA A CA 1
ATOM 2259 C C . ALA A 1 327 ? -54.905 33.124 32.857 1.00 17.53 450 ALA A C 1
ATOM 2260 O O . ALA A 1 327 ? -54.949 33.969 31.964 1.00 17.94 450 ALA A O 1
ATOM 2262 N N . THR A 1 328 ? -53.782 32.733 33.444 1.00 17.61 451 THR A N 1
ATOM 2263 C CA . THR A 1 328 ? -52.480 33.223 33.043 1.00 17.66 451 THR A CA 1
ATOM 2264 C C . THR A 1 328 ? -51.538 32.036 32.866 1.00 17.73 451 THR A C 1
ATOM 2265 O O . THR A 1 328 ? -51.799 30.916 33.297 1.00 16.44 451 THR A O 1
ATOM 2269 N N . VAL A 1 329 ? -50.401 32.315 32.244 1.00 17.62 452 VAL A N 1
ATOM 2270 C CA . VAL A 1 329 ? -49.343 31.289 32.108 1.00 17.55 452 VAL A CA 1
ATOM 2271 C C . VAL A 1 329 ? -48.862 30.838 33.480 1.00 17.64 452 VAL A C 1
ATOM 2272 O O . VAL A 1 329 ? -48.650 29.642 33.685 1.00 16.31 452 VAL A O 1
ATOM 2276 N N . GLU A 1 330 ? -48.709 31.758 34.443 1.00 17.12 453 GLU A N 1
ATOM 2277 C CA . GLU A 1 330 ? -48.363 31.317 35.805 1.00 18.91 453 GLU A CA 1
ATOM 2278 C C . GLU A 1 330 ? -49.337 30.349 36.422 1.00 18.22 453 GLU A C 1
ATOM 2279 O O . GLU A 1 330 ? -48.938 29.399 37.118 1.00 17.92 453 GLU A O 1
ATOM 2285 N N . ASP A 1 331 ? -50.648 30.528 36.170 1.00 18.73 454 ASP A N 1
ATOM 2286 C CA . ASP A 1 331 ? -51.625 29.571 36.657 1.00 20.22 454 ASP A CA 1
ATOM 2287 C C . ASP A 1 331 ? -51.417 28.186 36.047 1.00 17.62 454 ASP A C 1
ATOM 2288 O O . ASP A 1 331 ? -51.449 27.176 36.739 1.00 18.40 454 ASP A O 1
ATOM 2293 N N . LEU A 1 332 ? -51.174 28.128 34.757 1.00 15.72 455 LEU A N 1
ATOM 2294 C CA . LEU A 1 332 ? -50.922 26.855 34.101 1.00 15.10 455 LEU A CA 1
ATOM 2295 C C . LEU A 1 332 ? -49.660 26.179 34.626 1.00 15.51 455 LEU A C 1
ATOM 2296 O O . LEU A 1 332 ? -49.621 24.964 34.867 1.00 15.30 455 LEU A O 1
ATOM 2301 N N . ARG A 1 333 ? -48.651 27.046 34.818 1.00 16.08 456 ARG A N 1
ATOM 2302 C CA . ARG A 1 333 ? -47.293 26.621 35.218 1.00 15.64 456 ARG A CA 1
ATOM 2303 C C . ARG A 1 333 ? -47.221 26.105 36.638 1.00 16.51 456 ARG A C 1
ATOM 2304 O O . ARG A 1 333 ? -46.364 25.242 36.940 1.00 18.01 456 ARG A O 1
ATOM 2312 N N . THR A 1 334 ? -48.144 26.540 37.498 1.00 16.71 457 THR A N 1
ATOM 2313 C CA . THR A 1 334 ? -48.025 26.246 38.923 1.00 17.88 457 THR A CA 1
ATOM 2314 C C . THR A 1 334 ? -49.224 25.529 39.500 1.00 18.89 457 THR A C 1
ATOM 2315 O O . THR A 1 334 ? -49.083 24.974 40.612 1.00 20.12 457 THR A O 1
ATOM 2319 N N . LYS A 1 335 ? -50.364 25.520 38.804 1.00 18.25 458 LYS A N 1
ATOM 2320 C CA . LYS A 1 335 ? -51.592 24.933 39.352 1.00 19.38 458 LYS A CA 1
ATOM 2321 C C . LYS A 1 335 ? -52.187 23.758 38.592 1.00 19.61 458 LYS A C 1
ATOM 2322 O O . LYS A 1 335 ? -52.913 22.930 39.164 1.00 21.16 458 LYS A O 1
ATOM 2328 N N . ALA A 1 336 ? -51.972 23.700 37.297 1.00 18.83 459 ALA A N 1
ATOM 2329 C CA . ALA A 1 336 ? -52.627 22.646 36.485 1.00 17.40 459 ALA A CA 1
ATOM 2330 C C . ALA A 1 336 ? -52.071 21.289 36.843 1.00 18.83 459 ALA A C 1
ATOM 2331 O O . ALA A 1 336 ? -50.895 21.167 37.222 1.00 19.41 459 ALA A O 1
ATOM 2333 N N . GLN A 1 337 ? -52.923 20.260 36.738 1.00 16.95 460 GLN A N 1
ATOM 2334 C CA A GLN A 1 337 ? -52.566 18.908 37.120 0.60 17.09 460 GLN A CA 1
ATOM 2335 C CA B GLN A 1 337 ? -52.571 18.920 37.123 0.40 16.98 460 GLN A CA 1
ATOM 2336 C C . GLN A 1 337 ? -52.467 18.006 35.910 1.00 15.62 460 GLN A C 1
ATOM 2337 O O . GLN A 1 337 ? -53.187 18.202 34.933 1.00 15.44 460 GLN A O 1
ATOM 2348 N N . PHE A 1 338 ? -51.588 17.018 36.007 1.00 16.32 461 PHE A N 1
ATOM 2349 C CA . PHE A 1 338 ? -51.491 15.972 35.024 1.00 15.67 461 PHE A CA 1
ATOM 2350 C C . PHE A 1 338 ? -52.106 14.646 35.454 1.00 16.40 461 PHE A C 1
ATOM 2351 O O . PHE A 1 338 ? -52.279 14.362 36.653 1.00 16.98 461 PHE A O 1
ATOM 2359 N N . VAL A 1 339 ? -52.425 13.823 34.461 1.00 15.30 462 VAL A N 1
ATOM 2360 C CA A VAL A 1 339 ? -52.594 12.381 34.670 0.60 15.90 462 VAL A CA 1
ATOM 2361 C CA B VAL A 1 339 ? -52.618 12.418 34.671 0.40 15.73 462 VAL A CA 1
ATOM 2362 C C . VAL A 1 339 ? -51.569 11.649 33.843 1.00 15.68 462 VAL A C 1
ATOM 2363 O O . VAL A 1 339 ? -51.229 12.048 32.736 1.00 15.97 462 VAL A O 1
ATOM 2370 N N . ARG A 1 340 ? -51.060 10.558 34.413 1.00 15.51 463 ARG A N 1
ATOM 2371 C CA . ARG A 1 340 ? -50.185 9.667 33.697 1.00 16.84 463 ARG A CA 1
ATOM 2372 C C . ARG A 1 340 ? -50.997 8.763 32.804 1.00 17.06 463 ARG A C 1
ATOM 2373 O O . ARG A 1 340 ? -52.052 8.267 33.208 1.00 17.85 463 ARG A O 1
ATOM 2381 N N . ILE A 1 341 ? -50.526 8.512 31.591 1.00 15.99 464 ILE A N 1
ATOM 2382 C CA . ILE A 1 341 ? -51.267 7.673 30.637 1.00 17.59 464 ILE A CA 1
ATOM 2383 C C . ILE A 1 341 ? -50.389 6.587 30.065 1.00 19.43 464 ILE A C 1
ATOM 2384 O O . ILE A 1 341 ? -49.138 6.645 30.181 1.00 18.62 464 ILE A O 1
ATOM 2389 N N . SER A 1 342 ? -51.031 5.575 29.455 1.00 20.45 465 SER A N 1
ATOM 2390 C CA . SER A 1 342 ? -50.301 4.492 28.805 1.00 21.63 465 SER A CA 1
ATOM 2391 C C . SER A 1 342 ? -50.208 4.799 27.315 1.00 19.40 465 SER A C 1
ATOM 2392 O O . SER A 1 342 ? -50.763 5.775 26.795 1.00 23.85 465 SER A O 1
ATOM 2395 N N . GLY A 1 343 ? -49.573 3.919 26.572 1.00 25.31 466 GLY A N 1
ATOM 2396 C CA . GLY A 1 343 ? -49.560 4.069 25.128 1.00 26.40 466 GLY A CA 1
ATOM 2397 C C . GLY A 1 343 ? -50.924 3.997 24.478 1.00 25.97 466 GLY A C 1
ATOM 2398 O O . GLY A 1 343 ? -51.184 4.679 23.485 1.00 26.60 466 GLY A O 1
ATOM 2399 N N . ALA A 1 344 ? -51.821 3.177 25.030 1.00 23.69 467 ALA A N 1
ATOM 2400 C CA . ALA A 1 344 ? -53.208 3.175 24.497 1.00 24.78 467 ALA A CA 1
ATOM 2401 C C . ALA A 1 344 ? -53.884 4.536 24.703 1.00 23.70 467 ALA A C 1
ATOM 2402 O O . ALA A 1 344 ? -54.689 5.011 23.874 1.00 25.40 467 ALA A O 1
ATOM 2404 N N . GLY A 1 345 ? -53.598 5.188 25.835 1.00 23.71 468 GLY A N 1
ATOM 2405 C CA . GLY A 1 345 ? -54.175 6.510 26.121 1.00 24.32 468 GLY A CA 1
ATOM 2406 C C . GLY A 1 345 ? -53.728 7.538 25.090 1.00 23.01 468 GLY A C 1
ATOM 2407 O O . GLY A 1 345 ? -54.500 8.406 24.637 1.00 24.49 468 GLY A O 1
ATOM 2408 N N . MET A 1 346 ? -52.455 7.470 24.685 1.00 23.56 469 MET A N 1
ATOM 2409 C CA . MET A 1 346 ? -51.945 8.383 23.650 1.00 24.34 469 MET A CA 1
ATOM 2410 C C . MET A 1 346 ? -52.501 8.068 22.257 1.00 24.65 469 MET A C 1
ATOM 2411 O O . MET A 1 346 ? -52.815 8.973 21.493 1.00 25.39 469 MET A O 1
ATOM 2416 N N . LYS A 1 347 ? -52.695 6.790 21.944 1.00 24.15 470 LYS A N 1
ATOM 2417 C CA . LYS A 1 347 ? -53.341 6.421 20.666 1.00 24.83 470 LYS A CA 1
ATOM 2418 C C . LYS A 1 347 ? -54.775 6.921 20.569 1.00 25.03 470 LYS A C 1
ATOM 2419 O O . LYS A 1 347 ? -55.242 7.311 19.501 1.00 24.24 470 LYS A O 1
ATOM 2425 N N . GLU A 1 348 ? -55.468 6.942 21.699 1.00 23.82 471 GLU A N 1
ATOM 2426 C CA . GLU A 1 348 ? -56.838 7.470 21.737 1.00 23.51 471 GLU A CA 1
ATOM 2427 C C . GLU A 1 348 ? -56.845 8.970 21.546 1.00 23.63 471 GLU A C 1
ATOM 2428 O O . GLU A 1 348 ? -57.807 9.527 21.047 1.00 22.75 471 GLU A O 1
ATOM 2434 N N . SER A 1 349 ? -55.769 9.641 21.999 1.00 24.12 472 SER A N 1
ATOM 2435 C CA . SER A 1 349 ? -55.678 11.095 21.957 1.00 22.45 472 SER A CA 1
ATOM 2436 C C . SER A 1 349 ? -55.504 11.565 20.516 1.00 25.35 472 SER A C 1
ATOM 2437 O O . SER A 1 349 ? -56.078 12.580 20.101 1.00 22.50 472 SER A O 1
ATOM 2440 N N . HIS A 1 350 ? -54.701 10.832 19.749 1.00 22.41 473 HIS A N 1
ATOM 2441 C CA . HIS A 1 350 ? -54.571 11.119 18.329 1.00 23.83 473 HIS A CA 1
ATOM 2442 C C . HIS A 1 350 ? -55.844 10.768 17.565 1.00 25.43 473 HIS A C 1
ATOM 2443 O O . HIS A 1 350 ? -56.789 10.176 18.120 1.00 23.49 473 HIS A O 1
ATOM 2450 N N . VAL A 1 351 ? -55.889 11.122 16.277 1.00 23.56 474 VAL A N 1
ATOM 2451 C CA . VAL A 1 351 ? -56.935 10.599 15.398 1.00 26.57 474 VAL A CA 1
ATOM 2452 C C . VAL A 1 351 ? -56.750 9.103 15.316 1.00 27.88 474 VAL A C 1
ATOM 2453 O O . VAL A 1 351 ? -55.598 8.631 15.270 1.00 28.02 474 VAL A O 1
ATOM 2457 N N . HIS A 1 352 ? -57.859 8.346 15.302 1.00 26.60 475 HIS A N 1
ATOM 2458 C CA . HIS A 1 352 ? -57.749 6.892 15.263 1.00 28.24 475 HIS A CA 1
ATOM 2459 C C . HIS A 1 352 ? -58.931 6.307 14.530 1.00 29.21 475 HIS A C 1
ATOM 2460 O O . HIS A 1 352 ? -60.046 6.837 14.614 1.00 30.64 475 HIS A O 1
ATOM 2467 N N . ASP A 1 353 ? -58.674 5.227 13.796 1.00 31.31 476 ASP A N 1
ATOM 2468 C CA . ASP A 1 353 ? -59.748 4.411 13.182 1.00 35.72 476 ASP A CA 1
ATOM 2469 C C . ASP A 1 353 ? -60.544 5.150 12.095 1.00 38.67 476 ASP A C 1
ATOM 2470 O O . ASP A 1 353 ? -61.725 4.859 11.862 1.00 41.88 476 ASP A O 1
ATOM 2475 N N . VAL A 1 354 ? -59.901 6.119 11.457 1.00 40.79 477 VAL A N 1
ATOM 2476 C CA . VAL A 1 354 ? -60.529 6.927 10.404 1.00 44.34 477 VAL A CA 1
ATOM 2477 C C . VAL A 1 354 ? -59.459 7.384 9.428 1.00 47.51 477 VAL A C 1
ATOM 2478 O O . VAL A 1 354 ? -58.331 7.653 9.831 1.00 48.76 477 VAL A O 1
ATOM 2482 N N . GLN A 1 355 ? -59.829 7.491 8.155 1.00 48.87 478 GLN A N 1
ATOM 2483 C CA . GLN A 1 355 ? -58.950 8.052 7.127 1.00 51.49 478 GLN A CA 1
ATOM 2484 C C . GLN A 1 355 ? -59.070 9.573 7.000 1.00 48.26 478 GLN A C 1
ATOM 2485 O O . GLN A 1 355 ? -60.141 10.093 6.673 1.00 45.50 478 GLN A O 1
ATOM 2491 N N . ILE A 1 356 ? -57.950 10.260 7.213 1.00 43.60 479 ILE A N 1
ATOM 2492 C CA . ILE A 1 356 ? -57.871 11.721 7.129 1.00 43.27 479 ILE A CA 1
ATOM 2493 C C . ILE A 1 356 ? -57.806 12.182 5.667 1.00 46.88 479 ILE A C 1
ATOM 2494 O O . ILE A 1 356 ? -56.799 11.950 4.989 1.00 48.04 479 ILE A O 1
ATOM 2499 N N . THR A 1 357 ? -58.836 12.886 5.210 1.00 51.04 480 THR A N 1
ATOM 2500 C CA . THR A 1 357 ? -58.905 13.351 3.811 1.00 54.20 480 THR A CA 1
ATOM 2501 C C . THR A 1 357 ? -58.384 14.775 3.638 1.00 59.35 480 THR A C 1
ATOM 2502 O O . THR A 1 357 ? -58.131 15.204 2.512 1.00 61.32 480 THR A O 1
ATOM 2506 N N . LYS A 1 358 ? -58.252 15.508 4.746 1.00 62.85 481 LYS A N 1
ATOM 2507 C CA . LYS A 1 358 ? -57.717 16.870 4.729 1.00 66.30 481 LYS A CA 1
ATOM 2508 C C . LYS A 1 358 ? -56.764 17.066 5.903 1.00 64.25 481 LYS A C 1
ATOM 2509 O O . LYS A 1 358 ? -57.082 16.702 7.034 1.00 58.18 481 LYS A O 1
ATOM 2515 N N . GLU A 1 359 ? -55.592 17.633 5.625 1.00 63.02 482 GLU A N 1
ATOM 2516 C CA . GLU A 1 359 ? -54.630 17.945 6.680 1.00 63.26 482 GLU A CA 1
ATOM 2517 C C . GLU A 1 359 ? -55.027 19.257 7.394 1.00 56.37 482 GLU A C 1
ATOM 2518 O O . GLU A 1 359 ? -55.179 20.306 6.757 1.00 57.68 482 GLU A O 1
ATOM 2524 N N . ALA A 1 360 ? -55.201 19.192 8.711 1.00 48.26 483 ALA A N 1
ATOM 2525 C CA . ALA A 1 360 ? -55.550 20.384 9.503 1.00 44.42 483 ALA A CA 1
ATOM 2526 C C . ALA A 1 360 ? -54.285 21.197 9.763 1.00 40.75 483 ALA A C 1
ATOM 2527 O O . ALA A 1 360 ? -53.206 20.622 9.941 1.00 37.80 483 ALA A O 1
ATOM 2529 N N . PRO A 1 361 ? -54.416 22.538 9.812 1.00 40.64 484 PRO A N 1
ATOM 2530 C CA . PRO A 1 361 ? -53.254 23.431 9.989 1.00 40.35 484 PRO A CA 1
ATOM 2531 C C . PRO A 1 361 ? -52.475 23.257 11.311 1.00 40.93 484 PRO A C 1
ATOM 2532 O O . PRO A 1 361 ? -51.334 23.725 11.433 1.00 40.63 484 PRO A O 1
ATOM 2536 N N . ASN A 1 362 ? -53.090 22.610 12.299 1.00 38.29 485 ASN A N 1
ATOM 2537 C CA . ASN A 1 362 ? -52.418 22.355 13.582 1.00 35.28 485 ASN A CA 1
ATOM 2538 C C . ASN A 1 362 ? -52.229 20.858 13.882 1.00 35.25 485 ASN A C 1
ATOM 2539 O O . ASN A 1 362 ? -51.992 20.462 15.040 1.00 33.09 485 ASN A O 1
ATOM 2544 N N . TYR A 1 363 ? -52.315 20.039 12.838 1.00 30.73 486 TYR A N 1
ATOM 2545 C CA . TYR A 1 363 ? -52.181 18.595 12.999 1.00 33.89 486 TYR A CA 1
ATOM 2546 C C . TYR A 1 363 ? -51.466 17.932 11.794 1.00 37.33 486 TYR A C 1
ATOM 2547 O O . TYR A 1 363 ? -52.125 17.469 10.855 1.00 46.52 486 TYR A O 1
ATOM 2556 N N . ALA B 1 3 ? 17.318 33.817 39.655 1.00 48.60 0 ALA B N 1
ATOM 2557 C CA . ALA B 1 3 ? 16.168 32.854 39.687 1.00 47.09 0 ALA B CA 1
ATOM 2558 C C . ALA B 1 3 ? 14.884 33.590 40.066 1.00 50.14 0 ALA B C 1
ATOM 2559 O O . ALA B 1 3 ? 14.873 34.341 41.061 1.00 49.50 0 ALA B O 1
ATOM 2561 N N . MET B 1 4 ? 13.818 33.396 39.276 1.00 48.55 1 MET B N 1
ATOM 2562 C CA . MET B 1 4 ? 12.510 34.046 39.541 1.00 51.96 1 MET B CA 1
ATOM 2563 C C . MET B 1 4 ? 11.587 33.134 40.348 1.00 46.51 1 MET B C 1
ATOM 2564 O O . MET B 1 4 ? 11.630 31.909 40.186 1.00 41.97 1 MET B O 1
ATOM 2569 N N . HIS B 1 5 ? 10.769 33.721 41.233 1.00 42.40 2 HIS B N 1
ATOM 2570 C CA . HIS B 1 5 ? 9.729 32.956 41.901 1.00 38.06 2 HIS B CA 1
ATOM 2571 C C . HIS B 1 5 ? 10.328 31.804 42.676 1.00 31.28 2 HIS B C 1
ATOM 2572 O O . HIS B 1 5 ? 9.764 30.704 42.686 1.00 34.32 2 HIS B O 1
ATOM 2579 N N . MET B 1 6 ? 11.439 32.060 43.400 1.00 28.59 3 MET B N 1
ATOM 2580 C CA . MET B 1 6 ? 11.966 30.964 44.159 1.00 28.10 3 MET B CA 1
ATOM 2581 C C . MET B 1 6 ? 11.082 30.686 45.356 1.00 22.98 3 MET B C 1
ATOM 2582 O O . MET B 1 6 ? 11.067 29.552 45.886 1.00 25.36 3 MET B O 1
ATOM 2587 N N . LEU B 1 7 ? 10.422 31.736 45.889 1.00 22.24 4 LEU B N 1
ATOM 2588 C CA . LEU B 1 7 ? 9.457 31.497 47.001 1.00 20.82 4 LEU B CA 1
ATOM 2589 C C . LEU B 1 7 ? 8.131 31.149 46.330 1.00 21.84 4 LEU B C 1
ATOM 2590 O O . LEU B 1 7 ? 7.604 31.922 45.507 1.00 22.89 4 LEU B O 1
ATOM 2595 N N . ARG B 1 8 ? 7.641 29.937 46.584 1.00 18.30 5 ARG B N 1
ATOM 2596 C CA . ARG B 1 8 ? 6.464 29.379 45.875 1.00 18.84 5 ARG B CA 1
ATOM 2597 C C . ARG B 1 8 ? 5.219 29.854 46.561 1.00 20.14 5 ARG B C 1
ATOM 2598 O O . ARG B 1 8 ? 4.661 29.164 47.350 1.00 19.92 5 ARG B O 1
ATOM 2606 N N . ILE B 1 9 ? 4.807 31.080 46.265 1.00 20.52 6 ILE B N 1
ATOM 2607 C CA . ILE B 1 9 ? 3.656 31.697 46.927 1.00 22.07 6 ILE B CA 1
ATOM 2608 C C . ILE B 1 9 ? 2.523 31.663 45.938 1.00 26.13 6 ILE B C 1
ATOM 2609 O O . ILE B 1 9 ? 2.622 32.268 44.844 1.00 24.83 6 ILE B O 1
ATOM 2614 N N . ALA B 1 10 ? 1.470 30.954 46.292 1.00 25.54 7 ALA B N 1
ATOM 2615 C CA . ALA B 1 10 ? 0.367 30.688 45.365 1.00 29.41 7 ALA B CA 1
ATOM 2616 C C . ALA B 1 10 ? -0.467 31.943 45.141 1.00 31.34 7 ALA B C 1
ATOM 2617 O O . ALA B 1 10 ? -0.909 32.217 43.997 1.00 31.67 7 ALA B O 1
ATOM 2619 N N . LYS B 1 11 ? -0.631 32.728 46.200 1.00 29.19 8 LYS B N 1
ATOM 2620 C CA . LYS B 1 11 ? -1.500 33.934 46.222 1.00 25.33 8 LYS B CA 1
ATOM 2621 C C . LYS B 1 11 ? -1.627 34.424 47.681 1.00 25.58 8 LYS B C 1
ATOM 2622 O O . LYS B 1 11 ? -1.088 33.764 48.563 1.00 22.87 8 LYS B O 1
ATOM 2628 N N . GLU B 1 12 ? -2.242 35.574 47.882 1.00 23.10 9 GLU B N 1
ATOM 2629 C CA . GLU B 1 12 ? -2.500 36.129 49.189 1.00 24.95 9 GLU B CA 1
ATOM 2630 C C . GLU B 1 12 ? -3.836 35.509 49.688 1.00 23.05 9 GLU B C 1
ATOM 2631 O O . GLU B 1 12 ? -4.711 35.122 48.906 1.00 24.20 9 GLU B O 1
ATOM 2637 N N . ALA B 1 13 ? -3.960 35.354 50.978 1.00 14.74 10 ALA B N 1
ATOM 2638 C CA . ALA B 1 13 ? -5.164 34.788 51.524 1.00 13.53 10 ALA B CA 1
ATOM 2639 C C . ALA B 1 13 ? -5.605 35.630 52.722 1.00 13.65 10 ALA B C 1
ATOM 2640 O O . ALA B 1 13 ? -4.774 36.116 53.506 1.00 15.74 10 ALA B O 1
ATOM 2642 N N . LEU B 1 14 ? -6.923 35.774 52.850 1.00 12.45 11 LEU B N 1
ATOM 2643 C CA . LEU B 1 14 ? -7.549 36.700 53.835 1.00 13.27 11 LEU B CA 1
ATOM 2644 C C . LEU B 1 14 ? -8.377 35.989 54.874 1.00 12.63 11 LEU B C 1
ATOM 2645 O O . LEU B 1 14 ? -8.907 34.882 54.641 1.00 12.55 11 LEU B O 1
ATOM 2650 N N . THR B 1 15 ? -8.495 36.621 56.043 1.00 11.83 12 THR B N 1
ATOM 2651 C CA A THR B 1 15 ? -9.318 36.169 57.115 0.50 13.04 12 THR B CA 1
ATOM 2652 C CA B THR B 1 15 ? -9.509 36.126 56.960 0.50 11.41 12 THR B CA 1
ATOM 2653 C C . THR B 1 15 ? -10.428 37.209 57.456 1.00 12.13 12 THR B C 1
ATOM 2654 O O . THR B 1 15 ? -10.533 38.275 56.816 1.00 12.04 12 THR B O 1
ATOM 2661 N N . PHE B 1 16 ? -11.232 36.908 58.448 1.00 11.85 13 PHE B N 1
ATOM 2662 C CA . PHE B 1 16 ? -12.356 37.745 58.805 1.00 12.70 13 PHE B CA 1
ATOM 2663 C C . PHE B 1 16 ? -12.007 39.222 59.018 1.00 11.99 13 PHE B C 1
ATOM 2664 O O . PHE B 1 16 ? -12.669 40.098 58.480 1.00 12.89 13 PHE B O 1
ATOM 2672 N N . ASP B 1 17 ? -10.939 39.495 59.772 1.00 12.68 14 ASP B N 1
ATOM 2673 C CA . ASP B 1 17 ? -10.614 40.866 60.091 1.00 13.10 14 ASP B CA 1
ATOM 2674 C C . ASP B 1 17 ? -9.979 41.618 58.910 1.00 13.74 14 ASP B C 1
ATOM 2675 O O . ASP B 1 17 ? -9.683 42.820 59.049 1.00 15.89 14 ASP B O 1
ATOM 2680 N N . ASP B 1 18 ? -9.743 40.955 57.779 1.00 12.71 15 ASP B N 1
ATOM 2681 C CA . ASP B 1 18 ? -9.232 41.590 56.584 1.00 12.87 15 ASP B CA 1
ATOM 2682 C C . ASP B 1 18 ? -10.334 42.189 55.698 1.00 12.95 15 ASP B C 1
ATOM 2683 O O . ASP B 1 18 ? -10.024 42.885 54.741 1.00 13.00 15 ASP B O 1
ATOM 2688 N N . VAL B 1 19 ? -11.608 41.927 56.002 1.00 12.74 16 VAL B N 1
ATOM 2689 C CA . VAL B 1 19 ? -12.703 42.351 55.097 1.00 12.72 16 VAL B CA 1
ATOM 2690 C C . VAL B 1 19 ? -13.907 42.859 55.856 1.00 12.78 16 VAL B C 1
ATOM 2691 O O . VAL B 1 19 ? -14.099 42.520 57.035 1.00 13.03 16 VAL B O 1
ATOM 2695 N N . LEU B 1 20 ? -14.724 43.685 55.197 1.00 12.26 17 LEU B N 1
ATOM 2696 C CA . LEU B 1 20 ? -16.028 44.093 55.694 1.00 12.33 17 LEU B CA 1
ATOM 2697 C C . LEU B 1 20 ? -17.003 43.956 54.558 1.00 13.25 17 LEU B C 1
ATOM 2698 O O . LEU B 1 20 ? -16.630 44.072 53.388 1.00 13.44 17 LEU B O 1
ATOM 2703 N N . LEU B 1 21 ? -18.275 43.761 54.912 1.00 12.40 18 LEU B N 1
ATOM 2704 C CA . LEU B 1 21 ? -19.382 43.684 53.927 1.00 13.03 18 LEU B CA 1
ATOM 2705 C C . LEU B 1 21 ? -19.903 45.081 53.602 1.00 13.42 18 LEU B C 1
ATOM 2706 O O . LEU B 1 21 ? -19.939 45.964 54.444 1.00 14.46 18 LEU B O 1
ATOM 2711 N N . VAL B 1 22 ? -20.242 45.298 52.330 1.00 13.63 19 VAL B N 1
ATOM 2712 C CA . VAL B 1 22 ? -20.624 46.619 51.856 1.00 13.12 19 VAL B CA 1
ATOM 2713 C C . VAL B 1 22 ? -22.157 46.743 51.948 1.00 13.39 19 VAL B C 1
ATOM 2714 O O . VAL B 1 22 ? -22.893 45.891 51.461 1.00 13.77 19 VAL B O 1
ATOM 2718 N N . PRO B 1 23 ? -22.643 47.796 52.606 1.00 13.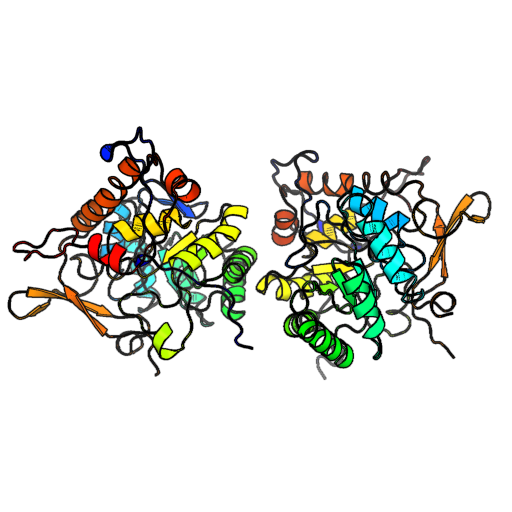30 20 PRO B N 1
ATOM 2719 C CA . PRO B 1 23 ? -24.096 48.009 52.644 1.00 13.64 20 PRO B CA 1
ATOM 2720 C C . PRO B 1 23 ? -24.627 48.323 51.256 1.00 13.66 20 PRO B C 1
ATOM 2721 O O . PRO B 1 23 ? -23.915 48.871 50.407 1.00 14.10 20 PRO B O 1
ATOM 2725 N N . ALA B 1 24 ? -25.887 47.973 51.021 1.00 14.15 21 ALA B N 1
ATOM 2726 C CA . ALA B 1 24 ? -26.491 48.139 49.719 1.00 14.73 21 ALA B CA 1
ATOM 2727 C C . ALA B 1 24 ? -27.960 48.470 49.833 1.00 15.51 21 ALA B C 1
ATOM 2728 O O . ALA B 1 24 ? -28.578 48.430 50.905 1.00 16.72 21 ALA B O 1
ATOM 2730 N N . HIS B 1 25 ? -28.562 48.761 48.667 1.00 15.23 22 HIS B N 1
ATOM 2731 C CA . HIS B 1 25 ? -30.001 49.051 48.655 1.00 16.53 22 HIS B CA 1
ATOM 2732 C C . HIS B 1 25 ? -30.767 47.891 49.193 1.00 17.31 22 HIS B C 1
ATOM 2733 O O . HIS B 1 25 ? -30.476 46.745 48.854 1.00 18.05 22 HIS B O 1
ATOM 2740 N N . SER B 1 26 ? -31.725 48.162 50.094 1.00 15.71 23 SER B N 1
ATOM 2741 C CA . SER B 1 26 ? -32.351 47.081 50.796 1.00 16.22 23 SER B CA 1
ATOM 2742 C C . SER B 1 26 ? -33.850 47.275 50.995 1.00 17.15 23 SER B C 1
ATOM 2743 O O . SER B 1 26 ? -34.279 48.308 51.513 1.00 17.71 23 SER B O 1
ATOM 2746 N N . THR B 1 27 ? -34.608 46.254 50.646 1.00 18.37 24 THR B N 1
ATOM 2747 C CA . THR B 1 27 ? -35.994 46.117 51.086 1.00 19.87 24 THR B CA 1
ATOM 2748 C C . THR B 1 27 ? -36.180 45.101 52.182 1.00 20.90 24 THR B C 1
ATOM 2749 O O . THR B 1 27 ? -37.318 44.682 52.480 1.00 23.57 24 THR B O 1
ATOM 2753 N N . VAL B 1 28 ? -35.080 44.684 52.796 1.00 18.74 25 VAL B N 1
ATOM 2754 C CA . VAL B 1 28 ? -35.076 43.686 53.832 1.00 18.96 25 VAL B CA 1
ATOM 2755 C C . VAL B 1 28 ? -34.983 44.346 55.204 1.00 18.87 25 VAL B C 1
ATOM 2756 O O . VAL B 1 28 ? -34.187 45.279 55.405 1.00 20.43 25 VAL B O 1
ATOM 2760 N N . LEU B 1 29 ? -35.829 43.934 56.133 1.00 20.47 26 LEU B N 1
ATOM 2761 C CA . LEU B 1 29 ? -35.681 44.336 57.513 1.00 21.63 26 LEU B CA 1
ATOM 2762 C C . LEU B 1 29 ? -35.154 43.168 58.338 1.00 21.85 26 LEU B C 1
ATOM 2763 O O . LEU B 1 29 ? -35.387 42.024 58.005 1.00 21.82 26 LEU B O 1
ATOM 2768 N N . PRO B 1 30 ? -34.482 43.459 59.419 1.00 21.04 27 PRO B N 1
ATOM 2769 C CA . PRO B 1 30 ? -33.956 42.354 60.199 1.00 21.59 27 PRO B CA 1
ATOM 2770 C C . PRO B 1 30 ? -35.005 41.322 60.548 1.00 22.86 27 PRO B C 1
ATOM 2771 O O . PRO B 1 30 ? -34.715 40.128 60.486 1.00 21.83 27 PRO B O 1
ATOM 2775 N N . ASN B 1 31 ? -36.236 41.732 60.905 1.00 23.53 28 ASN B N 1
ATOM 2776 C CA A ASN B 1 31 ? -37.223 40.716 61.277 0.60 25.11 28 ASN B CA 1
ATOM 2777 C CA B ASN B 1 31 ? -37.256 40.744 61.273 0.40 25.39 28 ASN B CA 1
ATOM 2778 C C . ASN B 1 31 ? -37.833 39.984 60.085 1.00 24.89 28 ASN B C 1
ATOM 2779 O O . ASN B 1 31 ? -38.486 38.974 60.286 1.00 29.55 28 ASN B O 1
ATOM 2788 N N . THR B 1 32 ? -37.585 40.455 58.857 1.00 22.33 29 THR B N 1
ATOM 2789 C CA . THR B 1 32 ? -38.067 39.786 57.641 1.00 22.32 29 THR B CA 1
ATOM 2790 C C . THR B 1 32 ? -37.012 38.930 56.951 1.00 20.32 29 THR B C 1
ATOM 2791 O O . THR B 1 32 ? -37.324 38.201 56.042 1.00 22.12 29 THR B O 1
ATOM 2795 N N . ALA B 1 33 ? -35.761 39.059 57.378 1.00 19.44 30 ALA B N 1
ATOM 2796 C CA . ALA B 1 33 ? -34.707 38.228 56.819 1.00 18.36 30 ALA B CA 1
ATOM 2797 C C . ALA B 1 33 ? -35.030 36.757 56.990 1.00 17.95 30 ALA B C 1
ATOM 2798 O O . ALA B 1 33 ? -35.586 36.377 58.003 1.00 19.36 30 ALA B O 1
ATOM 2800 N N . ASP B 1 34 ? -34.697 35.940 56.002 1.00 17.49 31 ASP B N 1
ATOM 2801 C CA . ASP B 1 34 ? -34.970 34.519 56.070 1.00 18.15 31 ASP B CA 1
ATOM 2802 C C . ASP B 1 34 ? -33.641 33.815 56.362 1.00 17.08 31 ASP B C 1
ATOM 2803 O O . ASP B 1 34 ? -32.749 33.853 55.504 1.00 17.93 31 ASP B O 1
ATOM 2808 N N . LEU B 1 35 ? -33.539 33.208 57.543 1.00 17.58 32 LEU B N 1
ATOM 2809 C CA . LEU B 1 35 ? -32.292 32.553 58.001 1.00 16.43 32 LEU B CA 1
ATOM 2810 C C . LEU B 1 35 ? -32.164 31.102 57.580 1.00 17.34 32 LEU B C 1
ATOM 2811 O O . LEU B 1 35 ? -31.143 30.471 57.881 1.00 16.56 32 LEU B O 1
ATOM 2816 N N . ARG B 1 36 ? -33.154 30.552 56.871 1.00 16.91 33 ARG B N 1
ATOM 2817 C CA . ARG B 1 36 ? -33.108 29.149 56.537 1.00 16.53 33 ARG B CA 1
ATOM 2818 C C . ARG B 1 36 ? -31.950 28.837 55.601 1.00 16.32 33 ARG B C 1
ATOM 2819 O O . ARG B 1 36 ? -31.613 29.633 54.684 1.00 16.60 33 ARG B O 1
ATOM 2827 N N . THR B 1 37 ? -31.378 27.649 55.780 1.00 15.39 34 THR B N 1
ATOM 2828 C CA . THR B 1 37 ? -30.270 27.252 54.926 1.00 15.21 34 THR B CA 1
ATOM 2829 C C . THR B 1 37 ? -30.169 25.737 54.803 1.00 17.75 34 THR B C 1
ATOM 2830 O O . THR B 1 37 ? -31.123 25.039 55.157 1.00 16.78 34 THR B O 1
ATOM 2834 N N . ARG B 1 38 ? -29.065 25.247 54.218 1.00 18.12 35 ARG B N 1
ATOM 2835 C CA A ARG B 1 38 ? -28.813 23.832 54.018 0.60 19.44 35 ARG B CA 1
ATOM 2836 C CA B ARG B 1 38 ? -28.827 23.815 54.068 0.40 19.36 35 ARG B CA 1
ATOM 2837 C C . ARG B 1 38 ? -27.554 23.459 54.804 1.00 19.37 35 ARG B C 1
ATOM 2838 O O . ARG B 1 38 ? -26.546 24.192 54.728 1.00 21.54 35 ARG B O 1
ATOM 2853 N N . LEU B 1 39 ? -27.589 22.365 55.575 1.00 17.30 36 LEU B N 1
ATOM 2854 C CA . LEU B 1 39 ? -26.412 21.795 56.209 1.00 17.49 36 LEU B CA 1
ATOM 2855 C C . LEU B 1 39 ? -25.695 20.836 55.226 1.00 18.39 36 LEU B C 1
ATOM 2856 O O . LEU B 1 39 ? -24.488 20.845 55.070 1.00 17.35 36 LEU B O 1
ATOM 2861 N N . THR B 1 40 ? -26.487 19.994 54.612 1.00 17.96 37 THR B N 1
ATOM 2862 C CA . THR B 1 40 ? -25.989 18.994 53.652 1.00 20.15 37 THR B CA 1
ATOM 2863 C C . THR B 1 40 ? -26.970 18.971 52.483 1.00 21.05 37 THR B C 1
ATOM 2864 O O . THR B 1 40 ? -28.019 19.626 52.480 1.00 20.68 37 THR B O 1
ATOM 2868 N N . LYS B 1 41 ? -26.645 18.161 51.483 1.00 22.26 38 LYS B N 1
ATOM 2869 C CA . LYS B 1 41 ? -27.487 18.024 50.305 1.00 24.32 38 LYS B CA 1
ATOM 2870 C C . LYS B 1 41 ? -28.967 17.900 50.676 1.00 24.24 38 LYS B C 1
ATOM 2871 O O . LYS B 1 41 ? -29.796 18.594 50.104 1.00 23.64 38 LYS B O 1
ATOM 2877 N N . ASN B 1 42 ? -29.250 17.031 51.647 1.00 23.17 39 ASN B N 1
ATOM 2878 C CA . ASN B 1 42 ? -30.627 16.651 52.027 1.00 22.63 39 ASN B CA 1
ATOM 2879 C C . ASN B 1 42 ? -31.087 17.039 53.448 1.00 22.95 39 ASN B C 1
ATOM 2880 O O . ASN B 1 42 ? -32.172 16.618 53.934 1.00 23.88 39 ASN B O 1
ATOM 2885 N N . ILE B 1 43 ? -30.312 17.864 54.141 1.00 19.93 40 ILE B N 1
ATOM 2886 C CA . ILE B 1 43 ? -30.721 18.349 55.471 1.00 19.16 40 ILE B CA 1
ATOM 2887 C C . ILE B 1 43 ? -30.749 19.882 55.476 1.00 21.95 40 ILE B C 1
ATOM 2888 O O . ILE B 1 43 ? -29.694 20.555 55.281 1.00 21.39 40 ILE B O 1
ATOM 2893 N N . ALA B 1 44 ? -31.920 20.423 55.753 1.00 20.29 41 ALA B N 1
ATOM 2894 C CA . ALA B 1 44 ? -32.121 21.860 55.882 1.00 19.86 41 ALA B CA 1
ATOM 2895 C C . ALA B 1 44 ? -31.959 22.255 57.346 1.00 21.76 41 ALA B C 1
ATOM 2896 O O . ALA B 1 44 ? -32.201 21.444 58.241 1.00 23.79 41 ALA B O 1
ATOM 2898 N N . LEU B 1 45 ? -31.588 23.508 57.591 1.00 17.74 42 LEU B N 1
ATOM 2899 C CA . LEU B 1 45 ? -31.609 24.087 58.929 1.00 18.44 42 LEU B CA 1
ATOM 2900 C C . LEU B 1 45 ? -32.412 25.371 58.956 1.00 17.76 42 LEU B C 1
ATOM 2901 O O . LEU B 1 45 ? -32.461 26.102 57.955 1.00 18.02 42 LEU B O 1
ATOM 2906 N N . ASN B 1 46 ? -33.041 25.693 60.077 1.00 17.62 43 ASN B N 1
ATOM 2907 C CA . ASN B 1 46 ? -33.728 26.955 60.191 1.00 17.77 43 ASN B CA 1
ATOM 2908 C C . ASN B 1 46 ? -32.819 28.137 60.518 1.00 16.79 43 ASN B C 1
ATOM 2909 O O . ASN B 1 46 ? -33.203 29.280 60.238 1.00 16.84 43 ASN B O 1
ATOM 2914 N N . ILE B 1 47 ? -31.629 27.869 61.060 1.00 15.71 44 ILE B N 1
ATOM 2915 C CA . ILE B 1 47 ? -30.574 28.876 61.239 1.00 16.81 44 ILE B CA 1
ATOM 2916 C C . ILE B 1 47 ? -29.241 28.282 60.834 1.00 16.12 44 ILE B C 1
ATOM 2917 O O . ILE B 1 47 ? -29.035 27.087 60.948 1.00 16.02 44 ILE B O 1
ATOM 2922 N N . PRO B 1 48 ? -28.306 29.152 60.412 1.00 15.07 45 PRO B N 1
ATOM 2923 C CA . PRO B 1 48 ? -27.050 28.620 59.829 1.00 15.86 45 PRO B CA 1
ATOM 2924 C C . PRO B 1 48 ? -25.964 28.288 60.865 1.00 16.90 45 PRO B C 1
ATOM 2925 O O . PRO B 1 48 ? -24.802 28.673 60.700 1.00 18.03 45 PRO B O 1
ATOM 2929 N N . MET B 1 49 ? -26.321 27.614 61.960 1.00 15.92 46 MET B N 1
ATOM 2930 C CA A MET B 1 49 ? -25.331 27.332 63.006 0.60 15.98 46 MET B CA 1
ATOM 2931 C CA B MET B 1 49 ? -25.381 27.371 63.053 0.40 16.77 46 MET B CA 1
ATOM 2932 C C . MET B 1 49 ? -25.329 25.884 63.390 1.00 17.05 46 MET B C 1
ATOM 2933 O O . MET B 1 49 ? -26.386 25.276 63.587 1.00 16.57 46 MET B O 1
ATOM 2942 N N . VAL B 1 50 ? -24.125 25.323 63.471 1.00 14.76 47 VAL B N 1
ATOM 2943 C CA . VAL B 1 50 ? -23.944 23.980 64.008 1.00 16.24 47 VAL B CA 1
ATOM 2944 C C . VAL B 1 50 ? -22.816 24.035 65.017 1.00 15.01 47 VAL B C 1
ATOM 2945 O O . VAL B 1 50 ? -21.979 24.938 65.001 1.00 14.51 47 VAL B O 1
ATOM 2949 N N . SER B 1 51 ? -22.878 23.146 66.007 1.00 14.49 48 SER B N 1
ATOM 2950 C CA . SER B 1 51 ? -21.919 23.145 67.075 1.00 15.30 48 SER B CA 1
ATOM 2951 C C . SER B 1 51 ? -20.753 22.182 66.830 1.00 15.67 48 SER B C 1
ATOM 2952 O O . SER B 1 51 ? -20.888 21.107 66.246 1.00 16.85 48 SER B O 1
ATOM 2955 N N . ALA B 1 52 ? -19.575 22.592 67.291 1.00 15.01 49 ALA B N 1
ATOM 2956 C CA . ALA B 1 52 ? -18.348 21.795 67.132 1.00 15.37 49 ALA B CA 1
ATOM 2957 C C . ALA B 1 52 ? -18.413 20.455 67.840 1.00 16.84 49 ALA B C 1
ATOM 2958 O O . ALA B 1 52 ? -18.990 20.341 68.927 1.00 16.69 49 ALA B O 1
ATOM 2960 N N . SER B 1 53 ? -17.809 19.447 67.269 1.00 15.79 50 SER B N 1
ATOM 2961 C CA . SER B 1 53 ? -17.794 18.079 67.839 1.00 16.63 50 SER B CA 1
ATOM 2962 C C . SER B 1 53 ? -16.640 17.981 68.847 1.00 17.63 50 SER B C 1
ATOM 2963 O O . SER B 1 53 ? -15.673 17.278 68.638 1.00 19.76 50 SER B O 1
ATOM 2966 N N . MET B 1 54 ? -16.794 18.699 69.949 1.00 16.67 51 MET B N 1
ATOM 2967 C CA . MET B 1 54 ? -15.745 18.838 70.951 1.00 17.47 51 MET B CA 1
ATOM 2968 C C . MET B 1 54 ? -16.306 18.445 72.309 1.00 16.78 51 MET B C 1
ATOM 2969 O O . MET B 1 54 ? -17.481 18.728 72.611 1.00 16.94 51 MET B O 1
ATOM 2974 N N . ASP B 1 55 ? -15.457 17.834 73.123 1.00 17.62 52 ASP B N 1
ATOM 2975 C CA . ASP B 1 55 ? -15.895 17.324 74.428 1.00 18.96 52 ASP B CA 1
ATOM 2976 C C . ASP B 1 55 ? -16.118 18.413 75.492 1.00 20.25 52 ASP B C 1
ATOM 2977 O O . ASP B 1 55 ? -16.545 18.133 76.644 1.00 20.13 52 ASP B O 1
ATOM 2982 N N . THR B 1 56 ? -15.875 19.660 75.113 1.00 17.25 53 THR B N 1
ATOM 2983 C CA . THR B 1 56 ? -16.198 20.822 75.931 1.00 18.06 53 THR B CA 1
ATOM 2984 C C . THR B 1 56 ? -17.273 21.706 75.284 1.00 17.23 53 THR B C 1
ATOM 2985 O O . THR B 1 56 ? -17.577 22.800 75.786 1.00 17.95 53 THR B O 1
ATOM 2989 N N . VAL B 1 57 ? -17.907 21.201 74.220 1.00 17.47 54 VAL B N 1
ATOM 2990 C CA . VAL B 1 57 ? -18.957 21.969 73.521 1.00 17.20 54 VAL B CA 1
ATOM 2991 C C . VAL B 1 57 ? -20.260 21.172 73.341 1.00 16.76 54 VAL B C 1
ATOM 2992 O O . VAL B 1 57 ? -21.323 21.639 73.756 1.00 18.55 54 VAL B O 1
ATOM 2996 N N . THR B 1 58 ? -20.205 19.978 72.732 1.00 16.35 55 THR B N 1
ATOM 2997 C CA . THR B 1 58 ? -21.419 19.308 72.338 1.00 17.12 55 THR B CA 1
ATOM 2998 C C . THR B 1 58 ? -21.585 17.895 72.908 1.00 17.87 55 THR B C 1
ATOM 2999 O O . THR B 1 58 ? -20.978 16.920 72.428 1.00 18.05 55 THR B O 1
ATOM 3003 N N . GLU B 1 59 ? -22.468 17.806 73.886 1.00 17.51 56 GLU B N 1
ATOM 3004 C CA . GLU B 1 59 ? -23.126 16.542 74.229 1.00 17.98 56 GLU B CA 1
ATOM 3005 C C . GLU B 1 59 ? -24.645 16.680 74.039 1.00 18.87 56 GLU B C 1
ATOM 3006 O O . GLU B 1 59 ? -25.146 17.660 73.484 1.00 17.71 56 GLU B O 1
ATOM 3012 N N . ALA B 1 60 ? -25.424 15.697 74.533 1.00 18.38 57 ALA B N 1
ATOM 3013 C CA . ALA B 1 60 ? -26.849 15.726 74.257 1.00 18.45 57 ALA B CA 1
ATOM 3014 C C . ALA B 1 60 ? -27.554 17.021 74.681 1.00 17.52 57 ALA B C 1
ATOM 3015 O O . ALA B 1 60 ? -28.422 17.498 73.971 1.00 17.96 57 ALA B O 1
ATOM 3017 N N . ARG B 1 61 ? -27.257 17.560 75.861 1.00 17.76 58 ARG B N 1
ATOM 3018 C CA . ARG B 1 61 ? -27.973 18.765 76.325 1.00 18.53 58 ARG B CA 1
ATOM 3019 C C . ARG B 1 61 ? -27.825 19.945 75.354 1.00 17.81 58 ARG B C 1
ATOM 3020 O O . ARG B 1 61 ? -28.815 20.601 75.059 1.00 17.54 58 ARG B O 1
ATOM 3028 N N . LEU B 1 62 ? -26.598 20.180 74.887 1.00 17.58 59 LEU B N 1
ATOM 3029 C CA . LEU B 1 62 ? -26.364 21.309 73.953 1.00 16.39 59 LEU B CA 1
ATOM 3030 C C . LEU B 1 62 ? -26.985 20.998 72.602 1.00 16.52 59 LEU B C 1
ATOM 3031 O O . LEU B 1 62 ? -27.585 21.887 71.957 1.00 17.07 59 LEU B O 1
ATOM 3036 N N . ALA B 1 63 ? -26.874 19.768 72.162 1.00 17.63 60 ALA B N 1
ATOM 3037 C CA . ALA B 1 63 ? -27.428 19.373 70.858 1.00 17.27 60 ALA B CA 1
ATOM 3038 C C . ALA B 1 63 ? -28.948 19.536 70.820 1.00 18.36 60 ALA B C 1
ATOM 3039 O O . ALA B 1 63 ? -29.532 20.005 69.835 1.00 17.24 60 ALA B O 1
ATOM 3041 N N . ILE B 1 64 ? -29.611 19.225 71.933 1.00 17.97 61 ILE B N 1
ATOM 3042 C CA . ILE B 1 64 ? -31.074 19.465 72.034 1.00 18.56 61 ILE B CA 1
ATOM 3043 C C . ILE B 1 64 ? -31.410 20.964 71.978 1.00 18.20 61 ILE B C 1
ATOM 3044 O O . ILE B 1 64 ? -32.255 21.402 71.195 1.00 18.80 61 ILE B O 1
ATOM 3049 N N . ALA B 1 65 ? -30.742 21.763 72.788 1.00 18.04 62 ALA B N 1
ATOM 3050 C CA . ALA B 1 65 ? -30.994 23.164 72.893 1.00 18.71 62 ALA B CA 1
ATOM 3051 C C . ALA B 1 65 ? -30.750 23.852 71.550 1.00 18.44 62 ALA B C 1
ATOM 3052 O O . ALA B 1 65 ? -31.545 24.668 71.109 1.00 19.76 62 ALA B O 1
ATOM 3054 N N . LEU B 1 66 ? -29.677 23.447 70.883 1.00 17.52 63 LEU B N 1
ATOM 3055 C CA . LEU B 1 66 ? -29.375 24.027 69.566 1.00 16.98 63 LEU B CA 1
ATOM 3056 C C . LEU B 1 66 ? -30.388 23.632 68.493 1.00 18.06 63 LEU B C 1
ATOM 3057 O O . LEU B 1 66 ? -30.849 24.502 67.706 1.00 17.95 63 LEU B O 1
ATOM 3062 N N . ALA B 1 67 ? -30.765 22.361 68.468 1.00 17.67 64 ALA B N 1
ATOM 3063 C CA . ALA B 1 67 ? -31.766 21.858 67.490 1.00 18.92 64 ALA B CA 1
ATOM 3064 C C . ALA B 1 67 ? -33.099 22.552 67.725 1.00 19.31 64 ALA B C 1
ATOM 3065 O O . ALA B 1 67 ? -33.783 22.894 66.785 1.00 19.21 64 ALA B O 1
ATOM 3067 N N . GLN B 1 68 ? -33.437 22.809 68.986 1.00 19.50 65 GLN B N 1
ATOM 3068 C CA . GLN B 1 68 ? -34.664 23.511 69.269 1.00 20.89 65 GLN B CA 1
ATOM 3069 C C . GLN B 1 68 ? -34.680 24.917 68.724 1.00 22.32 65 GLN B C 1
ATOM 3070 O O . GLN B 1 68 ? -35.755 25.443 68.458 1.00 22.13 65 GLN B O 1
ATOM 3076 N N . GLU B 1 69 ? -33.507 25.550 68.612 1.00 21.43 66 GLU B N 1
ATOM 3077 C CA . GLU B 1 69 ? -33.392 26.874 67.995 1.00 21.43 66 GLU B CA 1
ATOM 3078 C C . GLU B 1 69 ? -33.158 26.874 66.489 1.00 20.86 66 GLU B C 1
ATOM 3079 O O . GLU B 1 69 ? -33.019 27.938 65.911 1.00 21.01 66 GLU B O 1
ATOM 3085 N N . GLY B 1 70 ? -33.112 25.710 65.854 1.00 19.05 67 GLY B N 1
ATOM 3086 C CA . GLY B 1 70 ? -33.044 25.611 64.403 1.00 19.36 67 GLY B CA 1
ATOM 3087 C C . GLY B 1 70 ? -31.720 25.135 63.840 1.00 17.84 67 GLY B C 1
ATOM 3088 O O . GLY B 1 70 ? -31.580 25.065 62.610 1.00 17.49 67 GLY B O 1
ATOM 3089 N N . GLY B 1 71 ? -30.761 24.835 64.711 1.00 17.50 68 GLY B N 1
ATOM 3090 C CA . GLY B 1 71 ? -29.439 24.363 64.281 1.00 17.80 68 GLY B CA 1
ATOM 3091 C C . GLY B 1 71 ? -29.286 22.884 64.461 1.00 17.17 68 GLY B C 1
ATOM 3092 O O . GLY B 1 71 ? -30.290 22.141 64.608 1.00 17.44 68 GLY B O 1
ATOM 3093 N N . ILE B 1 72 ? -28.057 22.389 64.437 1.00 16.37 69 ILE B N 1
ATOM 3094 C CA A ILE B 1 72 ? -27.795 20.972 64.685 0.40 17.23 69 ILE B CA 1
ATOM 3095 C CA B ILE B 1 72 ? -27.797 20.961 64.684 0.20 15.61 69 ILE B CA 1
ATOM 3096 C CA C ILE B 1 72 ? -27.791 20.965 64.701 0.40 17.23 69 ILE B CA 1
ATOM 3097 C C . ILE B 1 72 ? -26.487 20.824 65.474 1.00 16.82 69 ILE B C 1
ATOM 3098 O O . ILE B 1 72 ? -25.499 21.534 65.198 1.00 17.59 69 ILE B O 1
ATOM 3111 N N . GLY B 1 73 ? -26.491 19.943 66.473 1.00 15.32 70 GLY B N 1
ATOM 3112 C CA . GLY B 1 73 ? -25.263 19.630 67.214 1.00 16.35 70 GLY B CA 1
ATOM 3113 C C . GLY B 1 73 ? -24.582 18.350 66.761 1.00 16.93 70 GLY B C 1
ATOM 3114 O O . GLY B 1 73 ? -25.233 17.425 66.298 1.00 18.58 70 GLY B O 1
ATOM 3115 N N . PHE B 1 74 ? -23.261 18.312 66.855 1.00 16.62 71 PHE B N 1
ATOM 3116 C CA . PHE B 1 74 ? -22.485 17.128 66.576 1.00 16.54 71 PHE B CA 1
ATOM 3117 C C . PHE B 1 74 ? -21.918 16.533 67.866 1.00 17.63 71 PHE B C 1
ATOM 3118 O O . PHE B 1 74 ? -20.963 17.070 68.442 1.00 18.08 71 PHE B O 1
ATOM 3126 N N . ILE B 1 75 ? -22.506 15.419 68.297 1.00 17.97 72 ILE B N 1
ATOM 3127 C CA . ILE B 1 75 ? -22.004 14.730 69.495 1.00 18.64 72 ILE B CA 1
ATOM 3128 C C . ILE B 1 75 ? -20.589 14.269 69.269 1.00 19.83 72 ILE B C 1
ATOM 3129 O O . ILE B 1 75 ? -20.281 13.619 68.250 1.00 18.69 72 ILE B O 1
ATOM 3134 N N . HIS B 1 76 ? -19.705 14.604 70.204 1.00 18.25 73 HIS B N 1
ATOM 3135 C CA . HIS B 1 76 ? -18.299 14.310 70.058 1.00 18.96 73 HIS B CA 1
ATOM 3136 C C . HIS B 1 76 ? -17.995 12.788 70.244 1.00 18.76 73 HIS B C 1
ATOM 3137 O O . HIS B 1 76 ? -18.783 12.067 70.809 1.00 20.16 73 HIS B O 1
ATOM 3144 N N . LYS B 1 77 ? -16.821 12.412 69.762 1.00 21.69 74 LYS B N 1
ATOM 3145 C CA . LYS B 1 77 ? -16.380 11.013 69.636 1.00 23.28 74 LYS B CA 1
ATOM 3146 C C . LYS B 1 77 ? -15.633 10.521 70.895 1.00 24.32 74 LYS B C 1
ATOM 3147 O O . LYS B 1 77 ? -15.252 9.363 70.914 1.00 24.04 74 LYS B O 1
ATOM 3153 N N . ASN B 1 78 ? -15.333 11.397 71.867 1.00 22.31 75 ASN B N 1
ATOM 3154 C CA . ASN B 1 78 ? -14.505 11.022 73.040 1.00 24.20 75 ASN B CA 1
ATOM 3155 C C . ASN B 1 78 ? -15.363 10.394 74.148 1.00 24.50 75 ASN B C 1
ATOM 3156 O O . ASN B 1 78 ? -15.386 10.851 75.318 1.00 25.05 75 ASN B O 1
ATOM 3161 N N . MET B 1 79 ? -16.054 9.335 73.767 1.00 24.37 76 MET B N 1
ATOM 3162 C CA . MET B 1 79 ? -16.861 8.529 74.679 1.00 24.62 76 MET B CA 1
ATOM 3163 C C . MET B 1 79 ? -17.004 7.158 74.047 1.00 25.20 76 MET B C 1
ATOM 3164 O O . MET B 1 79 ? -16.700 6.943 72.894 1.00 24.20 76 MET B O 1
ATOM 3169 N N . SER B 1 80 ? -17.482 6.193 74.813 1.00 26.13 77 SER B N 1
ATOM 3170 C CA . SER B 1 80 ? -17.690 4.901 74.239 1.00 26.37 77 SER B CA 1
ATOM 3171 C C . SER B 1 80 ? -18.744 4.908 73.129 1.00 26.18 77 SER B C 1
ATOM 3172 O O . SER B 1 80 ? -19.586 5.808 73.049 1.00 26.06 77 SER B O 1
ATOM 3175 N N . ILE B 1 81 ? -18.705 3.877 72.295 1.00 26.84 78 ILE B N 1
ATOM 3176 C CA . ILE B 1 81 ? -19.690 3.713 71.242 1.00 26.62 78 ILE B CA 1
ATOM 3177 C C . ILE B 1 81 ? -21.078 3.692 71.841 1.00 27.60 78 ILE B C 1
ATOM 3178 O O . ILE B 1 81 ? -21.990 4.345 71.345 1.00 26.27 78 ILE B O 1
ATOM 3183 N N . GLU B 1 82 ? -21.264 2.900 72.915 1.00 27.93 79 GLU B N 1
ATOM 3184 C CA A GLU B 1 82 ? -22.572 2.775 73.511 0.60 28.33 79 GLU B CA 1
ATOM 3185 C CA B GLU B 1 82 ? -22.554 2.764 73.560 0.40 28.01 79 GLU B CA 1
ATOM 3186 C C . GLU B 1 82 ? -23.038 4.122 74.033 1.00 25.67 79 GLU B C 1
ATOM 3187 O O . GLU B 1 82 ? -24.191 4.464 73.863 1.00 25.00 79 GLU B O 1
ATOM 3198 N N . GLN B 1 83 ? -22.137 4.875 74.649 1.00 25.48 80 GLN B N 1
ATOM 3199 C CA . GLN B 1 83 ? -22.484 6.197 75.205 1.00 26.63 80 GLN B CA 1
ATOM 3200 C C . GLN B 1 83 ? -22.888 7.161 74.077 1.00 23.51 80 GLN B C 1
ATOM 3201 O O . GLN B 1 83 ? -23.837 7.946 74.194 1.00 24.55 80 GLN B O 1
ATOM 3207 N N . GLN B 1 84 ? -22.144 7.108 72.996 1.00 23.98 81 GLN B N 1
ATOM 3208 C CA . GLN B 1 84 ? -22.408 8.035 71.874 1.00 23.11 81 GLN B CA 1
ATOM 3209 C C . GLN B 1 84 ? -23.725 7.731 71.188 1.00 23.62 81 GLN B C 1
ATOM 3210 O O . GLN B 1 84 ? -24.534 8.638 70.903 1.00 22.83 81 GLN B O 1
ATOM 3216 N N . ALA B 1 85 ? -23.991 6.451 70.932 1.00 24.07 82 ALA B N 1
ATOM 3217 C CA . ALA B 1 85 ? -25.267 6.045 70.368 1.00 24.50 82 ALA B CA 1
ATOM 3218 C C . ALA B 1 85 ? -26.434 6.425 71.290 1.00 24.52 82 ALA B C 1
ATOM 3219 O O . ALA B 1 85 ? -27.496 6.856 70.822 1.00 24.58 82 ALA B O 1
ATOM 3221 N N . ALA B 1 86 ? -26.231 6.319 72.602 1.00 26.63 83 ALA B N 1
ATOM 3222 C CA . ALA B 1 86 ? -27.268 6.640 73.564 1.00 26.21 83 ALA B CA 1
ATOM 3223 C C . ALA B 1 86 ? -27.587 8.153 73.559 1.00 25.66 83 ALA B C 1
ATOM 3224 O O . ALA B 1 86 ? -28.746 8.561 73.650 1.00 25.76 83 ALA B O 1
ATOM 3226 N N . GLN B 1 87 ? -26.548 8.969 73.423 1.00 24.52 84 GLN B N 1
ATOM 3227 C CA . GLN B 1 87 ? -26.739 10.404 73.327 1.00 24.50 84 GLN B CA 1
ATOM 3228 C C . GLN B 1 87 ? -27.473 10.801 72.042 1.00 21.97 84 GLN B C 1
ATOM 3229 O O . GLN B 1 87 ? -28.350 11.602 72.073 1.00 23.28 84 GLN B O 1
ATOM 3235 N N . VAL B 1 88 ? -27.126 10.190 70.923 1.00 22.52 85 VAL B N 1
ATOM 3236 C CA . VAL B 1 88 ? -27.863 10.412 69.695 1.00 22.93 85 VAL B CA 1
ATOM 3237 C C . VAL B 1 88 ? -29.340 10.114 69.924 1.00 23.60 85 VAL B C 1
ATOM 3238 O O . VAL B 1 88 ? -30.194 10.917 69.635 1.00 23.99 85 VAL B O 1
ATOM 3242 N N . HIS B 1 89 ? -29.632 8.932 70.470 1.00 26.87 86 HIS B N 1
ATOM 3243 C CA . HIS B 1 89 ? -31.024 8.536 70.718 1.00 28.85 86 HIS B CA 1
ATOM 3244 C C . HIS B 1 89 ? -31.719 9.546 71.614 1.00 25.37 86 HIS B C 1
ATOM 3245 O O . HIS B 1 89 ? -32.871 9.904 71.379 1.00 26.30 86 HIS B O 1
ATOM 3252 N N . GLN B 1 90 ? -31.028 9.998 72.654 1.00 23.86 87 GLN B N 1
ATOM 3253 C CA . GLN B 1 90 ? -31.564 10.955 73.581 1.00 25.13 87 GLN B CA 1
ATOM 3254 C C . GLN B 1 90 ? -32.008 12.255 72.908 1.00 23.86 87 GLN B C 1
ATOM 3255 O O . GLN B 1 90 ? -33.032 12.832 73.225 1.00 24.36 87 GLN B O 1
ATOM 3261 N N . VAL B 1 91 ? -31.211 12.726 71.950 1.00 24.48 88 VAL B N 1
ATOM 3262 C CA . VAL B 1 91 ? -31.595 13.916 71.195 1.00 23.80 88 VAL B CA 1
ATOM 3263 C C . VAL B 1 91 ? -32.797 13.635 70.283 1.00 23.66 88 VAL B C 1
ATOM 3264 O O . VAL B 1 91 ? -33.731 14.450 70.243 1.00 24.51 88 VAL B O 1
ATOM 3268 N N . LYS B 1 92 ? -32.778 12.470 69.623 1.00 25.95 89 LYS B N 1
ATOM 3269 C CA . LYS B 1 92 ? -33.784 12.097 68.612 1.00 30.60 89 LYS B CA 1
ATOM 3270 C C . LYS B 1 92 ? -35.145 12.022 69.283 1.00 33.86 89 LYS B C 1
ATOM 3271 O O . LYS B 1 92 ? -36.126 12.515 68.731 1.00 38.24 89 LYS B O 1
ATOM 3277 N N . ILE B 1 93 ? -35.185 11.491 70.499 1.00 30.74 90 ILE B N 1
ATOM 3278 C CA . ILE B 1 93 ? -36.479 11.305 71.159 1.00 34.58 90 ILE B CA 1
ATOM 3279 C C . ILE B 1 93 ? -36.950 12.529 71.906 1.00 36.06 90 ILE B C 1
ATOM 3280 O O . ILE B 1 93 ? -38.041 12.520 72.487 1.00 33.86 90 ILE B O 1
ATOM 3285 N N . SER B 1 94 ? -36.152 13.601 71.889 1.00 33.00 101 SER B N 1
ATOM 3286 C CA A SER B 1 94 ? -36.548 14.854 72.522 0.60 33.65 101 SER B CA 1
ATOM 3287 C CA B SER B 1 94 ? -36.550 14.857 72.519 0.40 34.25 101 SER B CA 1
ATOM 3288 C C . SER B 1 94 ? -37.391 15.739 71.592 1.00 36.83 101 SER B C 1
ATOM 3289 O O . SER B 1 94 ? -37.136 16.945 71.483 1.00 42.18 101 SER B O 1
ATOM 3294 N N . GLY B 1 95 ? -38.393 15.158 70.931 1.00 36.56 102 GLY B N 1
ATOM 3295 C CA . GLY B 1 95 ? -39.325 15.933 70.108 1.00 36.44 102 GLY B CA 1
ATOM 3296 C C . GLY B 1 95 ? -39.056 15.972 68.626 1.00 36.88 102 GLY B C 1
ATOM 3297 O O . GLY B 1 95 ? -39.397 16.950 67.973 1.00 45.01 102 GLY B O 1
ATOM 3298 N N . GLY B 1 96 ? -38.441 14.928 68.087 1.00 34.18 103 GLY B N 1
ATOM 3299 C CA . GLY B 1 96 ? -38.238 14.832 66.658 1.00 37.12 103 GLY B CA 1
ATOM 3300 C C . GLY B 1 96 ? -37.139 15.767 66.175 1.00 34.75 103 GLY B C 1
ATOM 3301 O O . GLY B 1 96 ? -37.218 16.347 65.101 1.00 39.37 103 GLY B O 1
ATOM 3302 N N . LEU B 1 97 ? -36.118 15.904 67.000 1.00 28.44 220 LEU B N 1
ATOM 3303 C CA . LEU B 1 97 ? -34.982 16.750 66.687 1.00 26.42 220 LEU B CA 1
ATOM 3304 C C . LEU B 1 97 ? -33.976 16.001 65.862 1.00 24.79 220 LEU B C 1
ATOM 3305 O O . LEU B 1 97 ? -33.869 14.753 65.921 1.00 28.14 220 LEU B O 1
ATOM 3310 N N . ARG B 1 98 ? -33.230 16.755 65.080 1.00 24.83 221 ARG B N 1
ATOM 3311 C CA A ARG B 1 98 ? -32.134 16.230 64.310 0.60 24.84 221 ARG B CA 1
ATOM 3312 C CA B ARG B 1 98 ? -32.152 16.144 64.341 0.40 23.51 221 ARG B CA 1
ATOM 3313 C C . ARG B 1 98 ? -30.835 16.314 65.102 1.00 22.01 221 ARG B C 1
ATOM 3314 O O . ARG B 1 98 ? -30.703 17.196 65.977 1.00 21.00 221 ARG B O 1
ATOM 3329 N N . VAL B 1 99 ? -29.900 15.420 64.800 1.00 21.13 222 VAL B N 1
ATOM 3330 C CA . VAL B 1 99 ? -28.618 15.348 65.471 1.00 19.32 222 VAL B CA 1
ATOM 3331 C C . VAL B 1 99 ? -27.540 14.776 64.578 1.00 19.28 222 VAL B C 1
ATOM 3332 O O . VAL B 1 99 ? -27.802 13.961 63.685 1.00 19.26 222 VAL B O 1
ATOM 3336 N N . GLY B 1 100 ? -26.314 15.238 64.796 1.00 16.57 223 GLY B N 1
ATOM 3337 C CA . GLY B 1 100 ? -25.158 14.681 64.209 1.00 17.62 223 GLY B CA 1
ATOM 3338 C C . GLY B 1 100 ? -24.252 13.994 65.160 1.00 18.26 223 GLY B C 1
ATOM 3339 O O . GLY B 1 100 ? -24.366 14.158 66.358 1.00 18.73 223 GLY B O 1
ATOM 3340 N N . ALA B 1 101 ? -23.289 13.260 64.642 1.00 17.55 224 ALA B N 1
ATOM 3341 C CA . ALA B 1 101 ? -22.279 12.636 65.497 1.00 18.28 224 ALA B CA 1
ATOM 3342 C C . ALA B 1 101 ? -20.982 12.438 64.757 1.00 17.50 224 ALA B C 1
ATOM 3343 O O . ALA B 1 101 ? -20.984 12.156 63.542 1.00 18.53 224 ALA B O 1
ATOM 3345 N N . ALA B 1 102 ? -19.875 12.647 65.453 1.00 17.97 225 ALA B N 1
ATOM 3346 C CA . ALA B 1 102 ? -18.505 12.552 64.912 1.00 18.72 225 ALA B CA 1
ATOM 3347 C C . ALA B 1 102 ? -17.853 11.202 65.136 1.00 21.97 225 ALA B C 1
ATOM 3348 O O . ALA B 1 102 ? -17.986 10.577 66.203 1.00 24.44 225 ALA B O 1
ATOM 3350 N N . VAL B 1 103 ? -17.079 10.759 64.152 1.00 22.06 226 VAL B N 1
ATOM 3351 C CA . VAL B 1 103 ? -16.133 9.671 64.325 1.00 25.67 226 VAL B CA 1
ATOM 3352 C C . VAL B 1 103 ? -14.761 10.095 63.842 1.00 28.68 226 VAL B C 1
ATOM 3353 O O . VAL B 1 103 ? -14.606 11.105 63.147 1.00 27.31 226 VAL B O 1
ATOM 3357 N N . GLY B 1 104 ? -13.741 9.348 64.221 1.00 30.48 227 GLY B N 1
ATOM 3358 C CA . GLY B 1 104 ? -12.376 9.708 63.841 1.00 34.68 227 GLY B CA 1
ATOM 3359 C C . GLY B 1 104 ? -12.137 9.260 62.406 1.00 36.06 227 GLY B C 1
ATOM 3360 O O . GLY B 1 104 ? -12.903 8.473 61.858 1.00 39.77 227 GLY B O 1
ATOM 3361 N N . ALA B 1 105 ? -11.077 9.763 61.809 1.00 44.69 228 ALA B N 1
ATOM 3362 C CA . ALA B 1 105 ? -10.787 9.418 60.420 1.00 45.86 228 ALA B CA 1
ATOM 3363 C C . ALA B 1 105 ? -9.768 8.293 60.347 1.00 44.64 228 ALA B C 1
ATOM 3364 O O . ALA B 1 105 ? -9.462 7.838 59.249 1.00 44.19 228 ALA B O 1
ATOM 3366 N N . ALA B 1 106 ? -9.242 7.861 61.501 1.00 41.88 229 ALA B N 1
ATOM 3367 C CA . ALA B 1 106 ? -8.325 6.724 61.524 1.00 41.92 229 ALA B CA 1
ATOM 3368 C C . ALA B 1 106 ? -9.107 5.465 61.192 1.00 38.89 229 ALA B C 1
ATOM 3369 O O . ALA B 1 106 ? -10.312 5.418 61.381 1.00 37.95 229 ALA B O 1
ATOM 3371 N N . PRO B 1 107 ? -8.420 4.431 60.681 1.00 39.57 230 PRO B N 1
ATOM 3372 C CA . PRO B 1 107 ? -9.040 3.144 60.407 1.00 37.77 230 PRO B CA 1
ATOM 3373 C C . PRO B 1 107 ? -9.674 2.562 61.657 1.00 36.27 230 PRO B C 1
ATOM 3374 O O . PRO B 1 107 ? -9.215 2.856 62.758 1.00 37.37 230 PRO B O 1
ATOM 3378 N N . GLY B 1 108 ? -10.732 1.778 61.490 1.00 37.41 231 GLY B N 1
ATOM 3379 C CA . GLY B 1 108 ? -11.318 1.003 62.596 1.00 36.36 231 GLY B CA 1
ATOM 3380 C C . GLY B 1 108 ? -12.621 1.532 63.187 1.00 37.78 231 GLY B C 1
ATOM 3381 O O . GLY B 1 108 ? -13.051 1.069 64.225 1.00 38.03 231 GLY B O 1
ATOM 3382 N N . ASN B 1 109 ? -13.270 2.492 62.532 1.00 37.18 232 ASN B N 1
ATOM 3383 C CA . ASN B 1 109 ? -14.486 3.099 63.101 1.00 34.19 232 ASN B CA 1
ATOM 3384 C C . ASN B 1 109 ? -15.811 2.509 62.605 1.00 33.80 232 ASN B C 1
ATOM 3385 O O . ASN B 1 109 ? -16.907 3.041 62.872 1.00 31.01 232 ASN B O 1
ATOM 3390 N N . GLU B 1 110 ? -15.733 1.361 61.928 1.00 33.70 233 GLU B N 1
ATOM 3391 C CA . GLU B 1 110 ? -16.911 0.806 61.297 1.00 34.23 233 GLU B CA 1
ATOM 3392 C C . GLU B 1 110 ? -17.986 0.465 62.318 1.00 31.44 233 GLU B C 1
ATOM 3393 O O . GLU B 1 110 ? -19.159 0.718 62.073 1.00 29.74 233 GLU B O 1
ATOM 3399 N N . GLU B 1 111 ? -17.583 -0.115 63.451 1.00 31.91 234 GLU B N 1
ATOM 3400 C CA . GLU B 1 111 ? -18.510 -0.498 64.502 1.00 33.08 234 GLU B CA 1
ATOM 3401 C C . GLU B 1 111 ? -19.224 0.733 65.081 1.00 29.46 234 GLU B C 1
ATOM 3402 O O . GLU B 1 111 ? -20.441 0.724 65.264 1.00 27.50 234 GLU B O 1
ATOM 3408 N N . ARG B 1 112 ? -18.462 1.798 65.333 1.00 29.74 235 ARG B N 1
ATOM 3409 C CA . ARG B 1 112 ? -19.046 3.047 65.842 1.00 27.85 235 ARG B CA 1
ATOM 3410 C C . ARG B 1 112 ? -20.076 3.640 64.862 1.00 25.41 235 ARG B C 1
ATOM 3411 O O . ARG B 1 112 ? -21.207 3.990 65.245 1.00 27.07 235 ARG B O 1
ATOM 3419 N N . VAL B 1 113 ? -19.710 3.711 63.584 1.00 25.09 236 VAL B N 1
ATOM 3420 C CA . VAL B 1 113 ? -20.611 4.209 62.550 1.00 24.92 236 VAL B CA 1
ATOM 3421 C C . VAL B 1 113 ? -21.897 3.409 62.506 1.00 26.81 236 VAL B C 1
ATOM 3422 O O . VAL B 1 113 ? -23.001 3.955 62.532 1.00 26.34 236 VAL B O 1
ATOM 3426 N N . LYS B 1 114 ? -21.748 2.083 62.485 1.00 27.90 237 LYS B N 1
ATOM 3427 C CA . LYS B 1 114 ? -22.902 1.231 62.495 1.00 29.69 237 LYS B CA 1
ATOM 3428 C C . LYS B 1 114 ? -23.846 1.514 63.658 1.00 25.02 237 LYS B C 1
ATOM 3429 O O . LYS B 1 114 ? -25.030 1.648 63.446 1.00 27.63 237 LYS B O 1
ATOM 3435 N N . ALA B 1 115 ? -23.326 1.638 64.879 1.00 26.01 238 ALA B N 1
ATOM 3436 C CA . ALA B 1 115 ? -24.118 1.978 66.043 1.00 27.07 238 ALA B CA 1
ATOM 3437 C C . ALA B 1 115 ? -24.812 3.330 65.965 1.00 26.11 238 ALA B C 1
ATOM 3438 O O . ALA B 1 115 ? -25.935 3.459 66.405 1.00 27.21 238 ALA B O 1
ATOM 3440 N N . LEU B 1 116 ? -24.114 4.333 65.433 1.00 25.78 239 LEU B N 1
ATOM 3441 C CA . LEU B 1 116 ? -24.703 5.665 65.262 1.00 24.00 239 LEU B CA 1
ATOM 3442 C C . LEU B 1 116 ? -25.848 5.681 64.272 1.00 24.06 239 LEU B C 1
ATOM 3443 O O . LEU B 1 116 ? -26.883 6.286 64.515 1.00 26.69 239 LEU B O 1
ATOM 3448 N N . VAL B 1 117 ? -25.681 4.952 63.170 1.00 26.71 240 VAL B N 1
ATOM 3449 C CA . VAL B 1 117 ? -26.729 4.816 62.168 1.00 27.28 240 VAL B CA 1
ATOM 3450 C C . VAL B 1 117 ? -27.942 4.111 62.778 1.00 29.49 240 VAL B C 1
ATOM 3451 O O . VAL B 1 117 ? -29.065 4.597 62.662 1.00 28.43 240 VAL B O 1
ATOM 3455 N N . GLU B 1 118 ? -27.712 3.016 63.484 1.00 31.53 241 GLU B N 1
ATOM 3456 C CA . GLU B 1 118 ? -28.825 2.308 64.157 1.00 33.30 241 GLU B CA 1
ATOM 3457 C C . GLU B 1 118 ? -29.553 3.144 65.200 1.00 33.38 241 GLU B C 1
ATOM 3458 O O . GLU B 1 118 ? -30.761 2.987 65.352 1.00 33.54 241 GLU B O 1
ATOM 3464 N N . ALA B 1 119 ? -28.832 4.046 65.875 1.00 28.85 242 ALA B N 1
ATOM 3465 C CA . ALA B 1 119 ? -29.424 5.012 66.804 1.00 27.46 242 ALA B CA 1
ATOM 3466 C C . ALA B 1 119 ? -30.239 6.165 66.142 1.00 27.68 242 ALA B C 1
ATOM 3467 O O . ALA B 1 119 ? -30.856 6.962 66.852 1.00 29.82 242 ALA B O 1
ATOM 3469 N N . GLY B 1 120 ? -30.207 6.268 64.815 1.00 25.58 243 GLY B N 1
ATOM 3470 C CA . GLY B 1 120 ? -31.030 7.193 64.066 1.00 25.46 243 GLY B CA 1
ATOM 3471 C C . GLY B 1 120 ? -30.285 8.502 63.773 1.00 24.46 243 GLY B C 1
ATOM 3472 O O . GLY B 1 120 ? -30.920 9.488 63.503 1.00 25.51 243 GLY B O 1
ATOM 3473 N N . VAL B 1 121 ? -28.957 8.467 63.748 1.00 22.60 244 VAL B N 1
ATOM 3474 C CA . VAL B 1 121 ? -28.179 9.739 63.559 1.00 21.79 244 VAL B CA 1
ATOM 3475 C C . VAL B 1 121 ? -28.565 10.323 62.198 1.00 22.27 244 VAL B C 1
ATOM 3476 O O . VAL B 1 121 ? -28.716 9.584 61.219 1.00 21.86 244 VAL B O 1
ATOM 3480 N N . ASP B 1 122 ? -28.726 11.647 62.128 1.00 22.14 245 ASP B N 1
ATOM 3481 C CA . ASP B 1 122 ? -29.133 12.266 60.853 1.00 22.14 245 ASP B CA 1
ATOM 3482 C C . ASP B 1 122 ? -27.988 12.518 59.929 1.00 21.90 245 ASP B C 1
ATOM 3483 O O . ASP B 1 122 ? -28.167 12.507 58.701 1.00 23.57 245 ASP B O 1
ATOM 3488 N N . VAL B 1 123 ? -26.819 12.765 60.500 1.00 21.29 246 VAL B N 1
ATOM 3489 C CA . VAL B 1 123 ? -25.626 13.047 59.714 1.00 21.81 246 VAL B CA 1
ATOM 3490 C C . VAL B 1 123 ? -24.395 12.605 60.440 1.00 21.22 246 VAL B C 1
ATOM 3491 O O . VAL B 1 123 ? -24.227 12.814 61.659 1.00 22.13 246 VAL B O 1
ATOM 3495 N N . LEU B 1 124 ? -23.536 11.950 59.687 1.00 20.39 247 LEU B N 1
ATOM 3496 C CA . LEU B 1 124 ? -22.289 11.451 60.156 1.00 21.15 247 LEU B CA 1
ATOM 3497 C C . LEU B 1 124 ? -21.203 12.424 59.777 1.00 21.95 247 LEU B C 1
ATOM 3498 O O . LEU B 1 124 ? -21.079 12.791 58.609 1.00 21.31 247 LEU B O 1
ATOM 3503 N N . LEU B 1 125 ? -20.385 12.785 60.751 1.00 20.58 248 LEU B N 1
ATOM 3504 C CA . LEU B 1 125 ? -19.183 13.600 60.524 1.00 20.69 248 LEU B CA 1
ATOM 3505 C C . LEU B 1 125 ? -17.902 12.813 60.682 1.00 19.85 248 LEU B C 1
ATOM 3506 O O . LEU B 1 125 ? -17.627 12.253 61.766 1.00 20.65 248 LEU B O 1
ATOM 3511 N N . ILE B 1 126 ? -17.052 12.729 59.641 1.00 22.72 249 ILE B N 1
ATOM 3512 C CA . ILE B 1 126 ? -15.662 12.286 59.860 1.00 26.72 249 ILE B CA 1
ATOM 3513 C C . ILE B 1 126 ? -14.786 13.483 60.364 1.00 26.56 249 ILE B C 1
ATOM 3514 O O . ILE B 1 126 ? -14.459 14.385 59.621 1.00 31.71 249 ILE B O 1
ATOM 3519 N N . ASP B 1 127 ? -14.434 13.499 61.630 1.00 28.50 250 ASP B N 1
ATOM 3520 C CA . ASP B 1 127 ? -13.906 14.704 62.337 1.00 28.58 250 ASP B CA 1
ATOM 3521 C C . ASP B 1 127 ? -12.340 14.837 62.310 1.00 31.18 250 ASP B C 1
ATOM 3522 O O . ASP B 1 127 ? -11.638 14.238 63.135 1.00 32.10 250 ASP B O 1
ATOM 3527 N N . SER B 1 128 ? -11.794 15.670 61.420 1.00 28.38 251 SER B N 1
ATOM 3528 C CA . SER B 1 128 ? -10.327 15.633 61.129 1.00 27.82 251 SER B CA 1
ATOM 3529 C C . SER B 1 128 ? -9.773 16.850 60.424 1.00 25.16 251 SER B C 1
ATOM 3530 O O . SER B 1 128 ? -10.552 17.518 59.787 1.00 25.63 251 SER B O 1
ATOM 3533 N N . SER B 1 129 ? -8.471 17.188 60.590 1.00 27.71 252 SER B N 1
ATOM 3534 C CA . SER B 1 129 ? -7.821 18.173 59.656 1.00 31.67 252 SER B CA 1
ATOM 3535 C C . SER B 1 129 ? -7.394 17.538 58.367 1.00 32.14 252 SER B C 1
ATOM 3536 O O . SER B 1 129 ? -6.963 18.227 57.398 1.00 33.37 252 SER B O 1
ATOM 3539 N N . HIS B 1 130 ? -7.478 16.232 58.298 1.00 25.03 253 HIS B N 1
ATOM 3540 C CA . HIS B 1 130 ? -6.904 15.591 57.121 1.00 28.45 253 HIS B CA 1
ATOM 3541 C C . HIS B 1 130 ? -7.807 15.324 56.014 1.00 23.27 253 HIS B C 1
ATOM 3542 O O . HIS B 1 130 ? -7.751 14.250 55.470 1.00 22.96 253 HIS B O 1
ATOM 3549 N N . GLY B 1 131 ? -8.730 16.233 55.664 1.00 19.32 254 GLY B N 1
ATOM 3550 C CA . GLY B 1 131 ? -9.694 15.933 54.635 1.00 18.88 254 GLY B CA 1
ATOM 3551 C C . GLY B 1 131 ? -9.113 15.577 53.279 1.00 17.85 254 GLY B C 1
ATOM 3552 O O . GLY B 1 131 ? -9.737 14.846 52.479 1.00 19.40 254 GLY B O 1
ATOM 3553 N N . HIS B 1 132 ? -7.938 16.095 52.969 1.00 17.48 255 HIS B N 1
ATOM 3554 C CA . HIS B 1 132 ? -7.326 15.759 51.698 1.00 16.73 255 HIS B CA 1
ATOM 3555 C C . HIS B 1 132 ? -6.350 14.587 51.807 1.00 17.27 255 HIS B C 1
ATOM 3556 O O . HIS B 1 132 ? -5.611 14.328 50.877 1.00 18.53 255 HIS B O 1
ATOM 3563 N N . SER B 1 133 ? -6.329 13.873 52.937 1.00 17.16 256 SER B N 1
ATOM 3564 C CA A SER B 1 133 ? -5.533 12.647 53.063 0.60 17.68 256 SER B CA 1
ATOM 3565 C CA B SER B 1 133 ? -5.517 12.661 53.003 0.40 17.32 256 SER B CA 1
ATOM 3566 C C . SER B 1 133 ? -6.211 11.502 52.309 1.00 17.97 256 SER B C 1
ATOM 3567 O O . SER B 1 133 ? -7.403 11.311 52.428 1.00 18.79 256 SER B O 1
ATOM 3572 N N . GLU B 1 134 ? -5.439 10.743 51.556 1.00 18.46 257 GLU B N 1
ATOM 3573 C CA . GLU B 1 134 ? -6.000 9.630 50.766 1.00 20.46 257 GLU B CA 1
ATOM 3574 C C . GLU B 1 134 ? -6.711 8.620 51.641 1.00 23.44 257 GLU B C 1
ATOM 3575 O O . GLU B 1 134 ? -7.747 8.106 51.267 1.00 23.34 257 GLU B O 1
ATOM 3581 N N . GLY B 1 135 ? -6.204 8.380 52.831 1.00 23.42 258 GLY B N 1
ATOM 3582 C CA . GLY B 1 135 ? -6.858 7.435 53.744 1.00 25.20 258 GLY B CA 1
ATOM 3583 C C . GLY B 1 135 ? -8.239 7.876 54.158 1.00 23.97 258 GLY B C 1
ATOM 3584 O O . GLY B 1 135 ? -9.167 7.053 54.179 1.00 27.97 258 GLY B O 1
ATOM 3585 N N . VAL B 1 136 ? -8.411 9.174 54.412 1.00 21.98 259 VAL B N 1
ATOM 3586 C CA . VAL B 1 136 ? -9.672 9.736 54.757 1.00 21.68 259 VAL B CA 1
ATOM 3587 C C . VAL B 1 136 ? -10.638 9.643 53.553 1.00 19.63 259 VAL B C 1
ATOM 3588 O O . VAL B 1 136 ? -11.814 9.275 53.723 1.00 20.18 259 VAL B O 1
ATOM 3592 N N . LEU B 1 137 ? -10.156 9.988 52.364 1.00 18.39 260 LEU B N 1
ATOM 3593 C CA . LEU B 1 137 ? -10.980 9.918 51.173 1.00 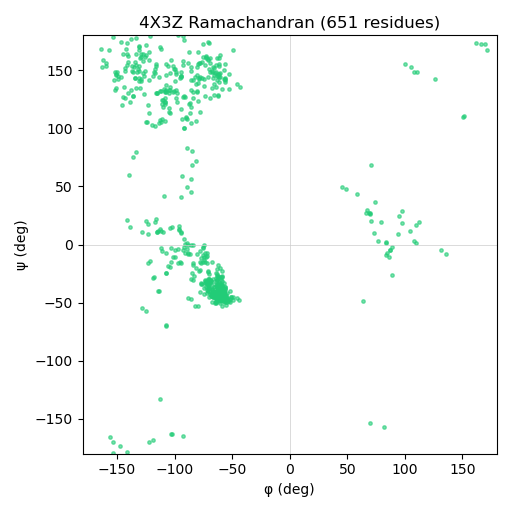17.87 260 LEU B CA 1
ATOM 3594 C C . LEU B 1 137 ? -11.434 8.475 50.942 1.00 19.60 260 LEU B C 1
ATOM 3595 O O . LEU B 1 137 ? -12.599 8.260 50.589 1.00 19.37 260 LEU B O 1
ATOM 3600 N N . GLN B 1 138 ? -10.517 7.530 51.143 1.00 21.53 261 GLN B N 1
ATOM 3601 C CA . GLN B 1 138 ? -10.860 6.099 50.951 1.00 24.52 261 GLN B CA 1
ATOM 3602 C C . GLN B 1 138 ? -11.913 5.692 51.970 1.00 24.87 261 GLN B C 1
ATOM 3603 O O . GLN B 1 138 ? -12.882 5.016 51.632 1.00 26.96 261 GLN B O 1
ATOM 3609 N N . ARG B 1 139 ? -11.800 6.155 53.190 1.00 25.99 262 ARG B N 1
ATOM 3610 C CA . ARG B 1 139 ? -12.803 5.862 54.192 1.00 27.89 262 ARG B CA 1
ATOM 3611 C C . ARG B 1 139 ? -14.169 6.509 53.964 1.00 25.59 262 ARG B C 1
ATOM 3612 O O . ARG B 1 139 ? -15.232 5.919 54.272 1.00 25.57 262 ARG B O 1
ATOM 3620 N N . ILE B 1 140 ? -14.161 7.677 53.354 1.00 20.43 263 ILE B N 1
ATOM 3621 C CA . ILE B 1 140 ? -15.429 8.279 52.956 1.00 19.87 263 ILE B CA 1
ATOM 3622 C C . ILE B 1 140 ? -16.088 7.428 51.857 1.00 20.79 263 ILE B C 1
ATOM 3623 O O . ILE B 1 140 ? -17.306 7.183 51.918 1.00 21.47 263 ILE B O 1
ATOM 3628 N N . ARG B 1 141 ? -15.304 7.024 50.873 1.00 21.67 264 ARG B N 1
ATOM 3629 C CA . ARG B 1 141 ? -15.795 6.167 49.776 1.00 22.87 264 ARG B CA 1
ATOM 3630 C C . ARG B 1 141 ? -16.385 4.885 50.353 1.00 23.76 264 ARG B C 1
ATOM 3631 O O . ARG B 1 141 ? -17.468 4.450 49.916 1.00 26.05 264 ARG B O 1
ATOM 3639 N N . GLU B 1 142 ? -15.688 4.295 51.311 1.00 24.17 265 GLU B N 1
ATOM 3640 C CA . GLU B 1 142 ? -16.166 3.046 51.939 1.00 26.10 265 GLU B CA 1
ATOM 3641 C C . GLU B 1 142 ? -17.453 3.221 52.709 1.00 26.72 265 GLU B C 1
ATOM 3642 O O . GLU B 1 142 ? -18.376 2.380 52.628 1.00 25.83 265 GLU B O 1
ATOM 3648 N N . THR B 1 143 ? -17.560 4.330 53.436 1.00 23.75 266 THR B N 1
ATOM 3649 C CA . THR B 1 143 ? -18.768 4.619 54.199 1.00 23.88 266 THR B CA 1
ATOM 3650 C C . THR B 1 143 ? -19.951 4.932 53.279 1.00 22.87 266 THR B C 1
ATOM 3651 O O . THR B 1 143 ? -21.081 4.513 53.532 1.00 24.36 266 THR B O 1
ATOM 3655 N N . ARG B 1 144 ? -19.700 5.671 52.221 1.00 21.07 267 ARG B N 1
ATOM 3656 C CA . ARG B 1 144 ? -20.735 5.998 51.268 1.00 20.70 267 ARG B CA 1
ATOM 3657 C C . ARG B 1 144 ? -21.274 4.689 50.604 1.00 22.58 267 ARG B C 1
ATOM 3658 O O . ARG B 1 144 ? -22.471 4.576 50.350 1.00 22.68 267 ARG B O 1
ATOM 3666 N N . ALA B 1 145 ? -20.380 3.762 50.306 1.00 23.69 268 ALA B N 1
ATOM 3667 C CA . ALA B 1 145 ? -20.809 2.476 49.681 1.00 26.09 268 ALA B CA 1
ATOM 3668 C C . ALA B 1 145 ? -21.617 1.659 50.670 1.00 26.04 268 ALA B C 1
ATOM 3669 O O . ALA B 1 145 ? -22.576 0.996 50.278 1.00 29.29 268 ALA B O 1
ATOM 3671 N N . ALA B 1 146 ? -21.260 1.695 51.930 1.00 25.98 269 ALA B N 1
ATOM 3672 C CA . ALA B 1 146 ? -21.951 0.929 52.949 1.00 25.96 269 ALA B CA 1
ATOM 3673 C C . ALA B 1 146 ? -23.314 1.517 53.285 1.00 28.96 269 ALA B C 1
ATOM 3674 O O . ALA B 1 146 ? -24.240 0.767 53.637 1.00 29.44 269 ALA B O 1
ATOM 3676 N N . TYR B 1 147 ? -23.431 2.847 53.181 1.00 25.12 270 TYR B N 1
ATOM 3677 C CA . TYR B 1 147 ? -24.620 3.579 53.623 1.00 24.74 270 TYR B CA 1
ATOM 3678 C C . TYR B 1 147 ? -24.948 4.573 52.558 1.00 25.33 270 TYR B C 1
ATOM 3679 O O . TYR B 1 147 ? -24.697 5.760 52.694 1.00 23.20 270 TYR B O 1
ATOM 3688 N N . PRO B 1 148 ? -25.516 4.118 51.451 1.00 24.58 271 PRO B N 1
ATOM 3689 C CA . PRO B 1 148 ? -25.770 4.939 50.305 1.00 24.76 271 PRO B CA 1
ATOM 3690 C C . PRO B 1 148 ? -26.668 6.140 50.544 1.00 23.99 271 PRO B C 1
ATOM 3691 O O . PRO B 1 148 ? -26.593 7.089 49.777 1.00 26.57 271 PRO B O 1
ATOM 3695 N N . HIS B 1 149 ? -27.510 6.120 51.577 1.00 25.45 272 HIS B N 1
ATOM 3696 C CA . HIS B 1 149 ? -28.396 7.249 51.816 1.00 27.07 272 HIS B CA 1
ATOM 3697 C C . HIS B 1 149 ? -28.071 8.014 53.088 1.00 24.83 272 HIS B C 1
ATOM 3698 O O . HIS B 1 149 ? -28.869 8.835 53.535 1.00 26.63 272 HIS B O 1
ATOM 3705 N N . LEU B 1 150 ? -26.905 7.756 53.669 1.00 21.69 273 LEU B N 1
ATOM 3706 C CA . LEU B 1 150 ? -26.484 8.474 54.862 1.00 20.46 273 LEU B CA 1
ATOM 3707 C C . LEU B 1 150 ? -25.906 9.839 54.491 1.00 21.90 273 LEU B C 1
ATOM 3708 O O . LEU B 1 150 ? -25.025 9.898 53.635 1.00 22.23 273 LEU B O 1
ATOM 3713 N N . GLU B 1 151 ? -26.337 10.899 55.159 1.00 20.32 274 GLU B N 1
ATOM 3714 C CA . GLU B 1 151 ? -25.678 12.215 54.948 1.00 20.22 274 GLU B CA 1
ATOM 3715 C C . GLU B 1 151 ? -24.320 12.171 55.630 1.00 20.45 274 GLU B C 1
ATOM 3716 O O . GLU B 1 151 ? -24.206 11.830 56.836 1.00 20.22 274 GLU B O 1
ATOM 3722 N N . ILE B 1 152 ? -23.270 12.516 54.895 1.00 19.58 275 ILE B N 1
ATOM 3723 C CA . ILE B 1 152 ? -21.919 12.374 55.361 1.00 19.09 275 ILE B CA 1
ATOM 3724 C C . ILE B 1 152 ? -21.238 13.738 55.194 1.00 21.01 275 ILE B C 1
ATOM 3725 O O . ILE B 1 152 ? -21.268 14.305 54.105 1.00 19.47 275 ILE B O 1
ATOM 3730 N N . ILE B 1 153 ? -20.600 14.223 56.268 1.00 20.47 276 ILE B N 1
ATOM 3731 C CA . ILE B 1 153 ? -19.661 15.379 56.162 1.00 20.59 276 ILE B CA 1
ATOM 3732 C C . ILE B 1 153 ? -18.248 14.880 56.328 1.00 20.11 276 ILE B C 1
ATOM 3733 O O . ILE B 1 153 ? -17.967 14.164 57.279 1.00 20.95 276 ILE B O 1
ATOM 3738 N N . GLY B 1 154 ? -17.249 15.237 55.444 1.00 21.03 277 GLY B N 1
ATOM 3739 C CA . GLY B 1 154 ? -15.852 14.647 55.538 1.00 24.10 277 GLY B CA 1
ATOM 3740 C C . GLY B 1 154 ? -14.723 15.397 56.376 1.00 28.16 277 GLY B C 1
ATOM 3741 O O . GLY B 1 154 ? -15.035 16.394 56.909 1.00 27.98 277 GLY B O 1
ATOM 3742 N N . GLY B 1 155 ? -13.450 14.925 56.524 1.00 27.58 278 GLY B N 1
ATOM 3743 C CA . GLY B 1 155 ? -12.362 15.799 57.282 1.00 17.93 278 GLY B CA 1
ATOM 3744 C C . GLY B 1 155 ? -12.347 17.164 56.772 1.00 18.78 278 GLY B C 1
ATOM 3745 O O . GLY B 1 155 ? -12.877 17.400 55.628 1.00 25.70 278 GLY B O 1
ATOM 3746 N N . ASN B 1 156 ? -11.701 18.093 57.441 1.00 14.24 279 ASN B N 1
ATOM 3747 C CA . ASN B 1 156 ? -11.716 19.463 56.942 1.00 13.49 279 ASN B CA 1
ATOM 3748 C C . ASN B 1 156 ? -10.707 19.675 55.824 1.00 12.85 279 ASN B C 1
ATOM 3749 O O . ASN B 1 156 ? -9.661 19.024 55.788 1.00 14.20 279 ASN B O 1
ATOM 3754 N N . VAL B 1 157 ? -11.013 20.635 54.962 1.00 12.23 280 VAL B N 1
ATOM 3755 C CA . VAL B 1 157 ? -10.112 21.064 53.907 1.00 12.19 280 VAL B CA 1
ATOM 3756 C C . VAL B 1 157 ? -10.006 22.567 53.908 1.00 13.12 280 VAL B C 1
ATOM 3757 O O . VAL B 1 157 ? -10.754 23.255 54.635 1.00 12.32 280 VAL B O 1
ATOM 3761 N N . ALA B 1 158 ? -9.052 23.097 53.121 1.00 12.89 281 ALA B N 1
ATOM 3762 C CA . ALA B 1 158 ? -8.900 24.537 53.032 1.00 14.05 281 ALA B CA 1
ATOM 3763 C C . ALA B 1 158 ? -8.580 25.023 51.644 1.00 14.93 281 ALA B C 1
ATOM 3764 O O . ALA B 1 158 ? -8.103 26.171 51.470 1.00 13.78 281 ALA B O 1
ATOM 3766 N N . THR B 1 159 ? -8.899 24.188 50.639 1.00 13.50 282 THR B N 1
ATOM 3767 C CA . THR B 1 159 ? -8.582 24.488 49.259 1.00 13.47 282 THR B CA 1
ATOM 3768 C C . THR B 1 159 ? -9.659 23.986 48.321 1.00 13.61 282 THR B C 1
ATOM 3769 O O . THR B 1 159 ? -10.472 23.102 48.655 1.00 13.62 282 THR B O 1
ATOM 3773 N N . ALA B 1 160 ? -9.615 24.510 47.114 1.00 13.80 283 ALA B N 1
ATOM 3774 C CA . ALA B 1 160 ? -10.519 24.068 46.058 1.00 14.30 283 ALA B CA 1
ATOM 3775 C C . ALA B 1 160 ? -10.315 22.580 45.741 1.00 14.29 283 ALA B C 1
ATOM 3776 O O . ALA B 1 160 ? -11.297 21.832 45.637 1.00 14.33 283 ALA B O 1
ATOM 3778 N N . GLU B 1 161 ? -9.066 22.140 45.592 1.00 14.25 284 GLU B N 1
ATOM 3779 C CA A GLU B 1 161 ? -8.848 20.752 45.236 0.60 15.56 284 GLU B CA 1
ATOM 3780 C CA B GLU B 1 161 ? -8.817 20.767 45.238 0.40 15.74 284 GLU B CA 1
ATOM 3781 C C . GLU B 1 161 ? -9.235 19.810 46.357 1.00 14.60 284 GLU B C 1
ATOM 3782 O O . GLU B 1 161 ? -9.688 18.702 46.100 1.00 15.30 284 GLU B O 1
ATOM 3793 N N . GLY B 1 162 ? -9.075 20.236 47.621 1.00 13.48 285 GLY B N 1
ATOM 3794 C CA . GLY B 1 162 ? -9.544 19.405 48.708 1.00 13.51 285 GLY B CA 1
ATOM 3795 C C . GLY B 1 162 ? -11.052 19.228 48.700 1.00 13.31 285 GLY B C 1
ATOM 3796 O O . GLY B 1 162 ? -11.575 18.143 48.936 1.00 13.26 285 GLY B O 1
ATOM 3797 N N . ALA B 1 163 ? -11.761 20.326 48.481 1.00 13.23 286 ALA B N 1
ATOM 3798 C CA . ALA B 1 163 ? -13.202 20.311 48.343 1.00 13.29 286 ALA B CA 1
ATOM 3799 C C . ALA B 1 163 ? -13.614 19.363 47.210 1.00 14.05 286 ALA B C 1
ATOM 3800 O O . ALA B 1 163 ? -14.524 18.533 47.354 1.00 14.00 286 ALA B O 1
ATOM 3802 N N . ARG B 1 164 ? -12.928 19.467 46.087 1.00 13.20 287 ARG B N 1
ATOM 3803 C CA . ARG B 1 164 ? -13.274 18.599 44.959 1.00 14.78 287 ARG B CA 1
ATOM 3804 C C . ARG B 1 164 ? -13.087 17.124 45.296 1.00 14.76 287 ARG B C 1
ATOM 3805 O O . ARG B 1 164 ? -13.946 16.295 44.993 1.00 15.61 287 ARG B O 1
ATOM 3813 N N . ALA B 1 165 ? -11.996 16.803 45.959 1.00 13.88 288 ALA B N 1
ATOM 3814 C CA . ALA B 1 165 ? -11.713 15.433 46.345 1.00 15.16 288 ALA B CA 1
ATOM 3815 C C . ALA B 1 165 ? -12.766 14.857 47.267 1.00 14.32 288 ALA B C 1
ATOM 3816 O O . ALA B 1 165 ? -13.214 13.703 47.082 1.00 15.55 288 ALA B O 1
ATOM 3818 N N . LEU B 1 166 ? -13.183 15.624 48.280 1.00 13.46 289 LEU B N 1
ATOM 3819 C CA . LEU B 1 166 ? -14.244 15.219 49.161 1.00 14.05 289 LEU B CA 1
ATOM 3820 C C . LEU B 1 166 ? -15.569 14.956 48.407 1.00 14.42 289 LEU B C 1
ATOM 3821 O O . LEU B 1 166 ? -16.184 13.945 48.621 1.00 15.71 289 LEU B O 1
ATOM 3826 N N . ILE B 1 167 ? -15.923 15.859 47.516 1.00 13.40 290 ILE B N 1
ATOM 3827 C CA . ILE B 1 167 ? -17.132 15.724 46.743 1.00 15.26 290 ILE B CA 1
ATOM 3828 C C . ILE B 1 167 ? -17.088 14.496 45.867 1.00 16.07 290 ILE B C 1
ATOM 3829 O O . ILE B 1 167 ? -18.040 13.708 45.819 1.00 16.37 290 ILE B O 1
ATOM 3834 N N . GLU B 1 168 ? -15.984 14.308 45.187 1.00 16.65 291 GLU B N 1
ATOM 3835 C CA . GLU B 1 168 ? -15.851 13.105 44.366 1.00 18.28 291 GLU B CA 1
ATOM 3836 C C . GLU B 1 168 ? -15.851 11.813 45.164 1.00 19.03 291 GLU B C 1
ATOM 3837 O O . GLU B 1 168 ? -16.265 10.767 44.649 1.00 20.78 291 GLU B O 1
ATOM 3843 N N . ALA B 1 169 ? -15.475 11.834 46.443 1.00 17.13 292 ALA B N 1
ATOM 3844 C CA . ALA B 1 169 ? -15.520 10.680 47.327 1.00 17.72 292 ALA B CA 1
ATOM 3845 C C . ALA B 1 169 ? -16.922 10.366 47.853 1.00 18.28 292 ALA B C 1
ATOM 3846 O O . ALA B 1 169 ? -17.161 9.287 48.374 1.00 20.48 292 ALA B O 1
ATOM 3848 N N . GLY B 1 170 ? -17.836 11.315 47.709 1.00 17.68 293 GLY B N 1
ATOM 3849 C CA . GLY B 1 170 ? -19.224 11.120 48.005 1.00 17.12 293 GLY B CA 1
ATOM 3850 C C . GLY B 1 170 ? -19.789 11.862 49.180 1.00 17.58 293 GLY B C 1
ATOM 3851 O O . GLY B 1 170 ? -20.830 11.475 49.709 1.00 17.09 293 GLY B O 1
ATOM 3852 N N . VAL B 1 171 ? -19.138 12.928 49.636 1.00 15.77 294 VAL B N 1
ATOM 3853 C CA . VAL B 1 171 ? -19.697 13.646 50.757 1.00 16.29 294 VAL B CA 1
ATOM 3854 C C . VAL B 1 171 ? -20.974 14.432 50.389 1.00 15.19 294 VAL B C 1
ATOM 3855 O O . VAL B 1 171 ? -21.231 14.755 49.223 1.00 17.18 294 VAL B O 1
ATOM 3859 N N . SER B 1 172 ? -21.748 14.742 51.444 1.00 15.69 295 SER B N 1
ATOM 3860 C CA . SER B 1 172 ? -22.986 15.485 51.369 1.00 15.61 295 SER B CA 1
ATOM 3861 C C . SER B 1 172 ? -22.816 16.986 51.673 1.00 15.91 295 SER B C 1
ATOM 3862 O O . SER B 1 172 ? -23.715 17.787 51.443 1.00 16.08 295 SER B O 1
ATOM 3865 N N . ALA B 1 173 ? -21.668 17.324 52.268 1.00 15.35 296 ALA B N 1
ATOM 3866 C CA . ALA B 1 173 ? -21.272 18.705 52.558 1.00 14.00 296 ALA B CA 1
ATOM 3867 C C . ALA B 1 173 ? -19.768 18.699 52.744 1.00 14.60 296 ALA B C 1
ATOM 3868 O O . ALA B 1 173 ? -19.174 17.659 53.145 1.00 15.00 296 ALA B O 1
ATOM 3870 N N . VAL B 1 174 ? -19.164 19.861 52.528 1.00 13.72 297 VAL B N 1
ATOM 3871 C CA . VAL B 1 174 ? -17.726 20.067 52.669 1.00 13.97 297 VAL B CA 1
ATOM 3872 C C . VAL B 1 174 ? -17.470 20.960 53.863 1.00 13.63 297 VAL B C 1
ATOM 3873 O O . VAL B 1 174 ? -17.999 22.076 53.890 1.00 14.02 297 VAL B O 1
ATOM 3877 N N . LYS B 1 175 ? -16.655 20.501 54.814 1.00 12.65 298 LYS B N 1
ATOM 3878 C CA . LYS B 1 175 ? -16.326 21.398 55.927 1.00 13.31 298 LYS B CA 1
ATOM 3879 C C . LYS B 1 175 ? -14.936 21.964 55.793 1.00 13.02 298 LYS B C 1
ATOM 3880 O O . LYS B 1 175 ? -13.979 21.255 55.485 1.00 13.57 298 LYS B O 1
ATOM 3886 N N . VAL B 1 176 ? -14.850 23.276 55.983 1.00 12.24 299 VAL B N 1
ATOM 3887 C CA . VAL B 1 176 ? -13.642 24.059 55.742 1.00 12.73 299 VAL B CA 1
ATOM 3888 C C . VAL B 1 176 ? -13.053 24.593 57.019 1.00 12.79 299 VAL B C 1
ATOM 3889 O O . VAL B 1 176 ? -13.757 25.215 57.839 1.00 13.44 299 VAL B O 1
ATOM 3893 N N . GLY B 1 177 ? -11.756 24.415 57.166 1.00 12.72 300 GLY B N 1
ATOM 3894 C CA . GLY B 1 177 ? -11.005 25.004 58.288 1.00 12.90 300 GLY B CA 1
ATOM 3895 C C . GLY B 1 177 ? -9.812 24.165 58.685 1.00 13.14 300 GLY B C 1
ATOM 3896 O O . GLY B 1 177 ? -9.955 23.065 59.227 1.00 13.88 300 GLY B O 1
ATOM 3897 N N . ILE B 1 178 ? -8.607 24.688 58.392 1.00 14.17 301 ILE B N 1
ATOM 3898 C CA . ILE B 1 178 ? -7.365 24.097 58.877 1.00 15.37 301 ILE B CA 1
ATOM 3899 C C . ILE B 1 178 ? -6.620 25.151 59.759 1.00 16.53 301 ILE B C 1
ATOM 3900 O O . ILE B 1 178 ? -6.114 26.106 59.238 1.00 18.87 301 ILE B O 1
ATOM 3905 N N . GLY B 1 179 ? -6.735 24.926 61.051 1.00 19.11 302 GLY B N 1
ATOM 3906 C CA . GLY B 1 179 ? -6.184 25.782 62.095 1.00 19.31 302 GLY B CA 1
ATOM 3907 C C . GLY B 1 179 ? -6.771 27.104 62.531 1.00 18.28 302 GLY B C 1
ATOM 3908 O O . GLY B 1 179 ? -6.136 27.729 63.403 1.00 18.06 302 GLY B O 1
ATOM 3909 N N . PRO B 1 180 ? -7.929 27.575 61.999 1.00 17.33 303 PRO B N 1
ATOM 3910 C CA . PRO B 1 180 ? -8.426 28.887 62.460 1.00 17.33 303 PRO B CA 1
ATOM 3911 C C . PRO B 1 180 ? -9.009 28.880 63.875 1.00 17.02 303 PRO B C 1
ATOM 3912 O O . PRO B 1 180 ? -9.293 29.963 64.419 1.00 17.05 303 PRO B O 1
ATOM 3916 N N . GLY B 1 181 ? -9.212 27.711 64.458 1.00 17.38 304 GLY B N 1
ATOM 3917 C CA . GLY B 1 181 ? -9.947 27.642 65.704 1.00 17.77 304 GLY B CA 1
ATOM 3918 C C . GLY B 1 181 ? -9.282 28.399 66.842 1.00 17.34 304 GLY B C 1
ATOM 3919 O O . GLY B 1 181 ? -8.015 28.502 66.948 1.00 19.14 304 GLY B O 1
ATOM 3920 N N . SER B 1 182 ? -10.087 28.956 67.722 1.00 17.17 305 SER B N 1
ATOM 3921 C CA . SER B 1 182 ? -9.605 29.715 68.893 1.00 17.68 305 SER B CA 1
ATOM 3922 C C . SER B 1 182 ? -8.560 28.982 69.755 1.00 19.58 305 SER B C 1
ATOM 3923 O O . SER B 1 182 ? -7.544 29.588 70.170 1.00 19.88 305 SER B O 1
ATOM 3926 N N . ILE B 1 183 ? -8.830 27.704 70.028 1.00 21.12 306 ILE B N 1
ATOM 3927 C CA . ILE B 1 183 ? -7.998 26.871 70.931 1.00 22.16 306 ILE B CA 1
ATOM 3928 C C . ILE B 1 183 ? -6.970 26.011 70.239 1.00 23.42 306 ILE B C 1
ATOM 3929 O O . ILE B 1 183 ? -6.371 25.075 70.860 1.00 22.75 306 ILE B O 1
ATOM 3934 N N . CYS B 1 184 ? -6.705 26.332 68.989 1.00 23.75 307 CYS B N 1
ATOM 3935 C CA . CYS B 1 184 ? -5.983 25.438 68.186 1.00 25.43 307 CYS B CA 1
ATOM 3936 C C . CYS B 1 184 ? -4.685 26.068 67.723 1.00 21.26 307 CYS B C 1
ATOM 3937 O O . CYS B 1 184 ? -4.595 27.282 67.549 1.00 21.37 307 CYS B O 1
ATOM 3940 N N . THR B 1 185 ? -3.693 25.198 67.628 1.00 18.81 308 THR B N 1
ATOM 3941 C CA . THR B 1 185 ? -2.336 25.555 67.328 1.00 18.56 308 THR B CA 1
ATOM 3942 C C . THR B 1 185 ? -1.764 24.837 66.092 1.00 17.26 308 THR B C 1
ATOM 3943 O O . THR B 1 185 ? -0.596 25.041 65.805 1.00 18.33 308 THR B O 1
ATOM 3947 N N . THR B 1 186 ? -2.564 24.130 65.324 1.00 16.48 309 THR B N 1
ATOM 3948 C CA . THR B 1 186 ? -2.070 23.484 64.114 1.00 17.24 309 THR B CA 1
ATOM 3949 C C . THR B 1 186 ? -1.191 24.372 63.246 1.00 15.34 309 THR B C 1
ATOM 3950 O O . THR B 1 186 ? -0.115 23.943 62.827 1.00 14.85 309 THR B O 1
ATOM 3954 N N . ARG B 1 187 ? -1.599 25.613 62.989 1.00 15.72 310 ARG B N 1
ATOM 3955 C CA . ARG B 1 187 ? -0.813 26.413 62.067 1.00 16.91 310 ARG B CA 1
ATOM 3956 C C . ARG B 1 187 ? 0.548 26.780 62.666 1.00 15.89 310 ARG B C 1
ATOM 3957 O O . ARG B 1 187 ? 1.531 26.923 61.934 1.00 17.86 310 ARG B O 1
ATOM 3965 N N . ILE B 1 188 ? 0.603 26.913 63.983 1.00 16.35 311 ILE B N 1
ATOM 3966 C CA . ILE B 1 188 ? 1.838 27.263 64.653 1.00 17.05 311 ILE B CA 1
ATOM 3967 C C . ILE B 1 188 ? 2.802 26.063 64.779 1.00 15.71 311 ILE B C 1
ATOM 3968 O O . ILE B 1 188 ? 3.993 26.210 64.545 1.00 17.37 311 ILE B O 1
ATOM 3973 N N . VAL B 1 189 ? 2.244 24.905 65.090 1.00 15.96 312 VAL B N 1
ATOM 3974 C CA A VAL B 1 189 ? 2.982 23.646 65.305 0.70 15.96 312 VAL B CA 1
ATOM 3975 C CA B VAL B 1 189 ? 3.127 23.767 65.284 0.30 14.81 312 VAL B CA 1
ATOM 3976 C C . VAL B 1 189 ? 3.483 23.077 63.971 1.00 14.79 312 VAL B C 1
ATOM 3977 O O . VAL B 1 189 ? 4.557 22.476 63.875 1.00 14.26 312 VAL B O 1
ATOM 3984 N N . THR B 1 190 ? 2.658 23.215 62.937 1.00 13.37 313 THR B N 1
ATOM 3985 C CA . THR B 1 190 ? 2.953 22.597 61.647 1.00 13.39 313 THR B CA 1
ATOM 3986 C C . THR B 1 190 ? 3.373 23.561 60.562 1.00 13.51 313 THR B C 1
ATOM 3987 O O . THR B 1 190 ? 4.035 23.151 59.619 1.00 14.45 313 THR B O 1
ATOM 3991 N N . GLY B 1 191 ? 2.960 24.801 60.695 1.00 12.88 314 GLY B N 1
ATOM 3992 C CA . GLY B 1 191 ? 3.172 25.792 59.652 1.00 12.90 314 GLY B CA 1
ATOM 3993 C C . GLY B 1 191 ? 2.144 25.780 58.551 1.00 13.85 314 GLY B C 1
ATOM 3994 O O . GLY B 1 191 ? 2.269 26.601 57.627 1.00 13.44 314 GLY B O 1
ATOM 3995 N N . VAL B 1 192 ? 1.142 24.920 58.656 1.00 13.41 315 VAL B N 1
ATOM 3996 C CA . VAL B 1 192 ? 0.180 24.702 57.572 1.00 13.55 315 VAL B CA 1
ATOM 3997 C C . VAL B 1 192 ? -1.156 25.300 57.890 1.00 15.20 315 VAL B C 1
ATOM 3998 O O . VAL B 1 192 ? -1.675 25.156 58.997 1.00 16.33 315 VAL B O 1
ATOM 4002 N N . GLY B 1 193 ? -1.758 25.954 56.898 1.00 13.86 316 GLY B N 1
ATOM 4003 C CA . GLY B 1 193 ? -3.140 26.377 56.989 1.00 14.51 316 GLY B CA 1
ATOM 4004 C C . GLY B 1 193 ? -3.446 27.456 55.980 1.00 14.38 316 GLY B C 1
ATOM 4005 O O . GLY B 1 193 ? -2.559 27.894 55.243 1.00 15.33 316 GLY B O 1
ATOM 4006 N N . VAL B 1 194 ? -4.734 27.821 55.877 1.00 13.58 317 VAL B N 1
ATOM 4007 C CA . VAL B 1 194 ? -5.128 28.901 54.977 1.00 12.98 317 VAL B CA 1
ATOM 4008 C C . VAL B 1 194 ? -6.108 29.783 55.695 1.00 12.62 317 VAL B C 1
ATOM 4009 O O . VAL B 1 194 ? -7.114 29.296 56.245 1.00 13.32 317 VAL B O 1
ATOM 4013 N N . PRO B 1 195 ? -5.838 31.113 55.724 1.00 12.87 318 PRO B N 1
ATOM 4014 C CA . PRO B 1 195 ? -6.803 32.072 56.288 1.00 12.62 318 PRO B CA 1
ATOM 4015 C C . PRO B 1 195 ? -8.236 31.790 55.861 1.00 13.49 318 PRO B C 1
ATOM 4016 O O . PRO B 1 195 ? -8.513 31.486 54.699 1.00 12.85 318 PRO B O 1
ATOM 4020 N N . GLN B 1 196 ? -9.131 31.862 56.843 1.00 12.62 319 GLN B N 1
ATOM 4021 C CA . GLN B 1 196 ? -10.432 31.205 56.701 1.00 14.21 319 GLN B CA 1
ATOM 4022 C C . GLN B 1 196 ? -11.331 31.770 55.613 1.00 14.70 319 GLN B C 1
ATOM 4023 O O . GLN B 1 196 ? -12.085 31.023 54.971 1.00 14.50 319 GLN B O 1
ATOM 4029 N N . ILE B 1 197 ? -11.328 33.078 55.383 1.00 12.36 320 ILE B N 1
ATOM 4030 C CA . ILE B 1 197 ? -12.219 33.631 54.374 1.00 13.44 320 ILE B CA 1
ATOM 4031 C C . ILE B 1 197 ? -11.868 33.123 52.973 1.00 13.16 320 ILE B C 1
ATOM 4032 O O . ILE B 1 197 ? -12.711 32.679 52.188 1.00 13.55 320 ILE B O 1
ATOM 4037 N N . THR B 1 198 ? -10.586 33.222 52.625 1.00 12.60 321 THR B N 1
ATOM 4038 C CA . THR B 1 198 ? -10.100 32.634 51.390 1.00 12.84 321 THR B CA 1
ATOM 4039 C C . THR B 1 198 ? -10.367 31.150 51.295 1.00 12.36 321 THR B C 1
ATOM 4040 O O . THR B 1 198 ? -10.800 30.636 50.224 1.00 12.30 321 THR B O 1
ATOM 4044 N N . ALA B 1 199 ? -10.187 30.416 52.375 1.00 12.40 322 ALA B N 1
ATOM 4045 C CA . ALA B 1 199 ? -10.414 28.949 52.358 1.00 11.74 322 ALA B CA 1
ATOM 4046 C C . ALA B 1 199 ? -11.874 28.639 51.973 1.00 11.50 322 ALA B C 1
ATOM 4047 O O . ALA B 1 199 ? -12.157 27.759 51.162 1.00 12.45 322 ALA B O 1
ATOM 4049 N N . ILE B 1 200 ? -12.817 29.348 52.602 1.00 11.56 323 ILE B N 1
ATOM 4050 C CA . ILE B 1 200 ? -14.239 29.171 52.334 1.00 12.32 323 ILE B CA 1
ATOM 4051 C C . ILE B 1 200 ? -14.527 29.432 50.870 1.00 12.43 323 ILE B C 1
ATOM 4052 O O . ILE B 1 200 ? -15.195 28.640 50.197 1.00 12.43 323 ILE B O 1
ATOM 4057 N N . ALA B 1 201 ? -14.085 30.587 50.385 1.00 12.52 324 ALA B N 1
ATOM 4058 C CA . ALA B 1 201 ? -14.367 30.964 49.010 1.00 12.99 324 ALA B CA 1
ATOM 4059 C C . ALA B 1 201 ? -13.793 29.962 48.023 1.00 13.12 324 ALA B C 1
ATOM 4060 O O . ALA B 1 201 ? -14.440 29.627 46.997 1.00 13.24 324 ALA B O 1
ATOM 4062 N N . ASP B 1 202 ? -12.567 29.512 48.285 1.00 12.60 325 ASP B N 1
ATOM 4063 C CA . ASP B 1 202 ? -11.937 28.516 47.392 1.00 13.00 325 ASP B CA 1
ATOM 4064 C C . ASP B 1 202 ? -12.743 27.212 47.377 1.00 13.84 325 ASP B C 1
ATOM 4065 O O . ASP B 1 202 ? -12.993 26.601 46.306 1.00 14.34 325 ASP B O 1
ATOM 4070 N N . ALA B 1 203 ? -13.206 26.742 48.524 1.00 12.49 326 ALA B N 1
ATOM 4071 C CA . ALA B 1 203 ? -14.003 25.511 48.579 1.00 12.82 326 ALA B CA 1
ATOM 4072 C C . ALA B 1 203 ? -15.372 25.728 47.877 1.00 14.17 326 ALA B C 1
ATOM 4073 O O . ALA B 1 203 ? -15.843 24.852 47.153 1.00 14.20 326 ALA B O 1
ATOM 4075 N N . ALA B 1 204 ? -15.978 26.888 48.110 1.00 13.37 327 ALA B N 1
ATOM 4076 C CA . ALA B 1 204 ? -17.286 27.215 47.488 1.00 14.53 327 ALA B CA 1
ATOM 4077 C C . ALA B 1 204 ? -17.179 27.295 45.979 1.00 13.70 327 ALA B C 1
ATOM 4078 O O . ALA B 1 204 ? -18.148 26.961 45.281 1.00 14.84 327 ALA B O 1
ATOM 4080 N N . GLY B 1 205 ? -16.021 27.709 45.438 1.00 13.95 328 GLY B N 1
ATOM 4081 C CA . GLY B 1 205 ? -15.888 27.784 43.986 1.00 14.79 328 GLY B CA 1
ATOM 4082 C C . GLY B 1 205 ? -16.109 26.474 43.331 1.00 16.04 328 GLY B C 1
ATOM 4083 O O . GLY B 1 205 ? -16.693 26.410 42.233 1.00 17.02 328 GLY B O 1
ATOM 4084 N N . VAL B 1 206 ? -15.689 25.412 43.994 1.00 14.66 329 VAL B N 1
ATOM 4085 C CA . VAL B 1 206 ? -15.958 24.063 43.523 1.00 14.50 329 VAL B CA 1
ATOM 4086 C C . VAL B 1 206 ? -17.340 23.587 43.922 1.00 13.93 329 VAL B C 1
ATOM 4087 O O . VAL B 1 206 ? -18.113 23.059 43.115 1.00 14.63 329 VAL B O 1
ATOM 4091 N N . ALA B 1 207 ? -17.652 23.674 45.210 1.00 12.78 330 ALA B N 1
ATOM 4092 C CA . ALA B 1 207 ? -18.883 23.096 45.742 1.00 13.05 330 ALA B CA 1
ATOM 4093 C C . ALA B 1 207 ? -20.139 23.688 45.075 1.00 13.09 330 ALA B C 1
ATOM 4094 O O . ALA B 1 207 ? -21.135 22.984 44.900 1.00 14.91 330 ALA B O 1
ATOM 4096 N N . ASN B 1 208 ? -20.088 24.970 44.718 1.00 13.73 331 ASN B N 1
ATOM 4097 C CA . ASN B 1 208 ? -21.212 25.617 44.049 1.00 14.14 331 ASN B CA 1
ATOM 4098 C C . ASN B 1 208 ? -21.521 25.016 42.695 1.00 15.27 331 ASN B C 1
ATOM 4099 O O . ASN B 1 208 ? -22.611 25.203 42.201 1.00 16.74 331 ASN B O 1
ATOM 4104 N N . GLU B 1 209 ? -20.563 24.333 42.103 1.00 15.01 332 GLU B N 1
ATOM 4105 C CA . GLU B 1 209 ? -20.861 23.655 40.820 1.00 15.23 332 GLU B CA 1
ATOM 4106 C C . GLU B 1 209 ? -21.649 22.360 40.985 1.00 15.44 332 GLU B C 1
ATOM 4107 O O . GLU B 1 209 ? -22.169 21.795 39.983 1.00 15.45 332 GLU B O 1
ATOM 4113 N N . TYR B 1 210 ? -21.695 21.806 42.199 1.00 14.61 333 TYR B N 1
ATOM 4114 C CA . TYR B 1 210 ? -22.389 20.588 42.518 1.00 15.69 333 TYR B CA 1
ATOM 4115 C C . TYR B 1 210 ? -23.627 20.741 43.408 1.00 17.24 333 TYR B C 1
ATOM 4116 O O . TYR B 1 210 ? -24.311 19.754 43.682 1.00 20.22 333 TYR B O 1
ATOM 4125 N N . GLY B 1 211 ? -23.882 21.956 43.905 1.00 17.53 334 GLY B N 1
ATOM 4126 C CA . GLY B 1 211 ? -24.940 22.197 44.876 1.00 19.23 334 GLY B CA 1
ATOM 4127 C C . GLY B 1 211 ? -24.658 21.620 46.250 1.00 18.76 334 GLY B C 1
ATOM 4128 O O . GLY B 1 211 ? -25.555 21.239 46.981 1.00 20.41 334 GLY B O 1
ATOM 4129 N N . ILE B 1 212 ? -23.376 21.491 46.586 1.00 16.47 335 ILE B N 1
ATOM 4130 C CA . ILE B 1 212 ? -22.992 20.873 47.856 1.00 16.02 335 ILE B CA 1
ATOM 4131 C C . ILE B 1 212 ? -22.688 21.988 48.864 1.00 15.93 335 ILE B C 1
ATOM 4132 O O . ILE B 1 212 ? -21.876 22.888 48.595 1.00 15.96 335 ILE B O 1
ATOM 4137 N N . PRO B 1 213 ? -23.359 21.931 50.031 1.00 14.20 336 PRO B N 1
ATOM 4138 C CA . PRO B 1 213 ? -23.110 23.025 51.003 1.00 14.21 336 PRO B CA 1
ATOM 4139 C C . PRO B 1 213 ? -21.702 23.001 51.559 1.00 14.54 336 PRO B C 1
ATOM 4140 O O . PRO B 1 213 ? -21.121 21.914 51.770 1.00 13.86 336 PRO B O 1
ATOM 4144 N N . VAL B 1 214 ? -21.196 24.205 51.880 1.00 13.56 337 VAL B N 1
ATOM 4145 C CA . VAL B 1 214 ? -19.914 24.397 52.542 1.00 12.93 337 VAL B CA 1
ATOM 4146 C C . VAL B 1 214 ? -20.178 24.859 53.977 1.00 13.27 337 VAL B C 1
ATOM 4147 O O . VAL B 1 214 ? -20.957 25.769 54.207 1.00 12.86 337 VAL B O 1
ATOM 4151 N N . ILE B 1 215 ? -19.519 24.229 54.947 1.00 12.68 338 ILE B N 1
ATOM 4152 C CA . ILE B 1 215 ? -19.651 24.565 56.368 1.00 12.50 338 ILE B CA 1
ATOM 4153 C C . ILE B 1 215 ? -18.343 25.244 56.755 1.00 12.27 338 ILE B C 1
ATOM 4154 O O . ILE B 1 215 ? -17.268 24.643 56.653 1.00 13.22 338 ILE B O 1
ATOM 4159 N N . ALA B 1 216 ? -18.439 26.471 57.267 1.00 12.12 339 ALA B N 1
ATOM 4160 C CA . ALA B 1 216 ? -17.252 27.240 57.721 1.00 12.18 339 ALA B CA 1
ATOM 4161 C C . ALA B 1 216 ? -16.964 26.934 59.179 1.00 12.61 339 ALA B C 1
ATOM 4162 O O . ALA B 1 216 ? -17.709 27.394 60.047 1.00 14.06 339 ALA B O 1
ATOM 4164 N N . ASP B 1 217 ? -15.894 26.197 59.415 1.00 11.72 340 ASP B N 1
ATOM 4165 C CA . ASP B 1 217 ? -15.568 25.674 60.757 1.00 13.02 340 ASP B CA 1
ATOM 4166 C C . ASP B 1 217 ? -14.342 26.312 61.372 1.00 12.50 340 ASP B C 1
ATOM 4167 O O . ASP B 1 217 ? -13.188 26.053 60.930 1.00 12.53 340 ASP B O 1
ATOM 4172 N N . GLY B 1 218 ? -14.570 27.160 62.381 1.00 12.92 341 GLY B N 1
ATOM 4173 C CA . GLY B 1 218 ? -13.457 27.720 63.180 1.00 12.65 341 GLY B CA 1
ATOM 4174 C C . GLY B 1 218 ? -13.166 29.165 62.940 1.00 12.88 341 GLY B C 1
ATOM 4175 O O . GLY B 1 218 ? -13.324 29.668 61.811 1.00 12.45 341 GLY B O 1
ATOM 4176 N N . GLY B 1 219 ? -12.702 29.876 63.958 1.00 12.40 342 GLY B N 1
ATOM 4177 C CA . GLY B 1 219 ? -12.333 31.258 63.805 1.00 14.02 342 GLY B CA 1
ATOM 4178 C C . GLY B 1 219 ? -13.411 32.307 63.984 1.00 13.83 342 GLY B C 1
ATOM 4179 O O . GLY B 1 219 ? -13.100 33.512 63.962 1.00 14.67 342 GLY B O 1
ATOM 4180 N N . ILE B 1 220 ? -14.658 31.849 64.185 1.00 14.06 343 ILE B N 1
ATOM 4181 C CA A ILE B 1 220 ? -15.799 32.734 64.377 0.60 15.45 343 ILE B CA 1
ATOM 4182 C CA B ILE B 1 220 ? -15.743 32.790 64.361 0.40 14.93 343 ILE B CA 1
ATOM 4183 C C . ILE B 1 220 ? -15.734 33.284 65.809 1.00 16.15 343 ILE B C 1
ATOM 4184 O O . ILE B 1 220 ? -15.751 32.523 66.748 1.00 17.28 343 ILE B O 1
ATOM 4193 N N . ARG B 1 221 ? -15.619 34.576 65.942 1.00 15.95 344 ARG B N 1
ATOM 4194 C CA . ARG B 1 221 ? -15.441 35.205 67.265 1.00 17.59 344 ARG B CA 1
ATOM 4195 C C . ARG B 1 221 ? -16.635 36.061 67.653 1.00 19.59 344 ARG B C 1
ATOM 4196 O O . ARG B 1 221 ? -16.997 36.127 68.845 1.00 19.97 344 ARG B O 1
ATOM 4204 N N . PHE B 1 222 ? -17.176 36.777 66.673 1.00 16.32 345 PHE B N 1
ATOM 4205 C CA . PHE B 1 222 ? -18.295 37.693 66.823 1.00 16.51 345 PHE B CA 1
ATOM 4206 C C . PHE B 1 222 ? -19.352 37.401 65.779 1.00 14.71 345 PHE B C 1
ATOM 4207 O O . PHE B 1 222 ? -19.094 36.739 64.776 1.00 14.49 345 PHE B O 1
ATOM 4215 N N . SER B 1 223 ? -20.586 37.864 66.017 1.00 14.53 346 SER B N 1
ATOM 4216 C CA . SER B 1 223 ? -21.646 37.584 65.087 1.00 14.42 346 SER B CA 1
ATOM 4217 C C . SER B 1 223 ? -21.375 38.059 63.682 1.00 14.18 346 SER B C 1
ATOM 4218 O O . SER B 1 223 ? -21.771 37.430 62.723 1.00 13.86 346 SER B O 1
ATOM 4221 N N . GLY B 1 224 ? -20.661 39.173 63.570 1.00 13.79 347 GLY B N 1
ATOM 4222 C CA . GLY B 1 224 ? -20.249 39.696 62.244 1.00 14.42 347 GLY B CA 1
ATOM 4223 C C . GLY B 1 224 ? -19.402 38.707 61.450 1.00 14.26 347 GLY B C 1
ATOM 4224 O O . GLY B 1 224 ? -19.427 38.727 60.220 1.00 14.82 347 GLY B O 1
ATOM 4225 N N . ASP B 1 225 ? -18.694 37.824 62.143 1.00 13.38 348 ASP B N 1
ATOM 4226 C CA . ASP B 1 225 ? -17.894 36.822 61.457 1.00 13.73 348 ASP B CA 1
ATOM 4227 C C . ASP B 1 225 ? -18.781 35.760 60.794 1.00 12.96 348 ASP B C 1
ATOM 4228 O O . ASP B 1 225 ? -18.409 35.159 59.769 1.00 12.24 348 ASP B O 1
ATOM 4233 N N . ILE B 1 226 ? -19.963 35.481 61.351 1.00 12.06 349 ILE B N 1
ATOM 4234 C CA . ILE B 1 226 ? -20.942 34.578 60.756 1.00 12.54 349 ILE B CA 1
ATOM 4235 C C . ILE B 1 226 ? -21.348 35.155 59.382 1.00 12.36 349 ILE B C 1
ATOM 4236 O O . ILE B 1 226 ? -21.351 34.449 58.374 1.00 12.89 349 ILE B O 1
ATOM 4241 N N . SER B 1 227 ? -21.705 36.436 59.366 1.00 12.06 350 SER B N 1
ATOM 4242 C CA . SER B 1 227 ? -22.088 37.107 58.136 1.00 12.51 350 SER B CA 1
ATOM 4243 C C . SER B 1 227 ? -21.005 36.996 57.086 1.00 11.86 350 SER B C 1
ATOM 4244 O O . SER B 1 227 ? -21.287 36.702 55.905 1.00 11.97 350 SER B O 1
ATOM 4247 N N . LYS B 1 228 ? -19.786 37.283 57.498 1.00 11.69 351 LYS B N 1
ATOM 4248 C CA . LYS B 1 228 ? -18.621 37.221 56.600 1.00 11.68 351 LYS B CA 1
ATOM 4249 C C . LYS B 1 228 ? -18.388 35.819 56.063 1.00 11.44 351 LYS B C 1
ATOM 4250 O O . LYS B 1 228 ? -18.119 35.641 54.853 1.00 12.42 351 LYS B O 1
ATOM 4256 N N . ALA B 1 229 ? -18.469 34.812 56.931 1.00 12.02 352 ALA B N 1
ATOM 4257 C CA . ALA B 1 229 ? -18.286 33.407 56.463 1.00 11.74 352 ALA B CA 1
ATOM 4258 C C . ALA B 1 229 ? -19.324 33.000 55.432 1.00 11.79 352 ALA B C 1
ATOM 4259 O O . ALA B 1 229 ? -18.998 32.337 54.434 1.00 12.48 352 ALA B O 1
ATOM 4261 N N . ILE B 1 230 ? -20.570 33.416 55.650 1.00 12.04 353 ILE B N 1
ATOM 4262 C CA . ILE B 1 230 ? -21.622 33.149 54.701 1.00 12.17 353 ILE B CA 1
ATOM 4263 C C . ILE B 1 230 ? -21.338 33.853 53.361 1.00 12.55 353 ILE B C 1
ATOM 4264 O O . ILE B 1 230 ? -21.377 33.242 52.253 1.00 12.54 353 ILE B O 1
ATOM 4269 N N . ALA B 1 231 ? -21.032 35.143 53.425 1.00 11.92 354 ALA B N 1
ATOM 4270 C CA . ALA B 1 231 ? -20.775 35.892 52.189 1.00 12.28 354 ALA B CA 1
ATOM 4271 C C . ALA B 1 231 ? -19.560 35.374 51.412 1.00 12.52 354 ALA B C 1
ATOM 4272 O O . ALA B 1 231 ? -19.547 35.471 50.170 1.00 13.65 354 ALA B O 1
ATOM 4274 N N . ALA B 1 232 ? -18.612 34.765 52.127 1.00 12.68 355 ALA B N 1
ATOM 4275 C CA . ALA B 1 232 ? -17.454 34.121 51.497 1.00 11.86 355 ALA B CA 1
ATOM 4276 C C . ALA B 1 232 ? -17.833 32.842 50.782 1.00 12.84 355 ALA B C 1
ATOM 4277 O O . ALA B 1 232 ? -17.075 32.366 49.921 1.00 14.36 355 ALA B O 1
ATOM 4279 N N . GLY B 1 233 ? -19.003 32.297 51.048 1.00 12.12 356 GLY B N 1
ATOM 4280 C CA . GLY B 1 233 ? -19.471 31.086 50.371 1.00 12.54 356 GLY B CA 1
ATOM 4281 C C . GLY B 1 233 ? -20.105 30.012 51.231 1.00 12.95 356 GLY B C 1
ATOM 4282 O O . GLY B 1 233 ? -20.611 29.005 50.701 1.00 14.00 356 GLY B O 1
ATOM 4283 N N . ALA B 1 234 ? -20.052 30.157 52.544 1.00 12.47 357 ALA B N 1
ATOM 4284 C CA . ALA B 1 234 ? -20.537 29.081 53.423 1.00 12.46 357 ALA B CA 1
ATOM 4285 C C . ALA B 1 234 ? -22.049 29.102 53.481 1.00 12.88 357 ALA B C 1
ATOM 4286 O O . ALA B 1 234 ? -22.677 30.173 53.595 1.00 13.90 357 ALA B O 1
ATOM 4288 N N . SER B 1 235 ? -22.624 27.902 53.557 1.00 12.85 358 SER B N 1
ATOM 4289 C CA . SER B 1 235 ? -24.068 27.728 53.834 1.00 13.32 358 SER B CA 1
ATOM 4290 C C . SER B 1 235 ? -24.388 27.786 55.312 1.00 14.64 358 SER B C 1
ATOM 4291 O O . SER B 1 235 ? -25.491 28.140 55.708 1.00 15.33 358 SER B O 1
ATOM 4294 N N . CYS B 1 236 ? -23.420 27.431 56.137 1.00 14.34 359 CYS B N 1
ATOM 4295 C CA A CYS B 1 236 ? -23.609 27.267 57.555 0.60 16.14 359 CYS B CA 1
ATOM 4296 C CA B CYS B 1 236 ? -23.598 27.560 57.569 0.40 13.78 359 CYS B CA 1
ATOM 4297 C C . CYS B 1 236 ? -22.251 27.509 58.214 1.00 14.14 359 CYS B C 1
ATOM 4298 O O . CYS B 1 236 ? -21.220 27.339 57.541 1.00 13.69 359 CYS B O 1
ATOM 4303 N N . VAL B 1 237 ? -22.245 27.824 59.511 1.00 14.24 360 VAL B N 1
ATOM 4304 C CA . VAL B 1 237 ? -21.017 27.920 60.278 1.00 13.75 360 VAL B CA 1
ATOM 4305 C C . VAL B 1 237 ? -21.005 26.907 61.405 1.00 14.33 360 VAL B C 1
ATOM 4306 O O . VAL B 1 237 ? -22.057 26.556 61.966 1.00 15.41 360 VAL B O 1
ATOM 4310 N N . MET B 1 238 ? -19.818 26.448 61.738 1.00 12.88 361 MET B N 1
ATOM 4311 C CA . MET B 1 238 ? -19.623 25.585 62.882 1.00 13.65 361 MET B CA 1
ATOM 4312 C C . MET B 1 238 ? -18.808 26.362 63.906 1.00 13.83 361 MET B C 1
ATOM 4313 O O . MET B 1 238 ? -17.768 26.963 63.585 1.00 13.37 361 MET B O 1
ATOM 4318 N N . VAL B 1 239 ? -19.283 26.328 65.171 1.00 14.46 362 VAL B N 1
ATOM 4319 C CA . VAL B 1 239 ? -18.645 27.130 66.218 1.00 14.69 362 VAL B CA 1
ATOM 4320 C C . VAL B 1 239 ? -18.364 26.278 67.454 1.00 15.17 362 VAL B C 1
ATOM 4321 O O . VAL B 1 239 ? -19.142 25.385 67.823 1.00 15.12 362 VAL B O 1
ATOM 4325 N N . GLY B 1 240 ? -17.205 26.542 68.028 1.00 15.71 363 GLY B N 1
ATOM 4326 C CA . GLY B 1 240 ? -16.802 25.986 69.290 1.00 16.44 363 GLY B CA 1
ATOM 4327 C C . GLY B 1 240 ? -16.844 27.069 70.365 1.00 16.66 363 GLY B C 1
ATOM 4328 O O . GLY B 1 240 ? -17.732 27.033 71.234 1.00 17.30 363 GLY B O 1
ATOM 4329 N N . SER B 1 241 ? -15.916 28.044 70.292 1.00 16.40 364 SER B N 1
ATOM 4330 C CA A SER B 1 241 ? -15.745 29.141 71.278 0.60 17.10 364 SER B CA 1
ATOM 4331 C CA B SER B 1 241 ? -15.789 29.030 71.366 0.40 16.66 364 SER B CA 1
ATOM 4332 C C . SER B 1 241 ? -17.072 29.823 71.609 1.00 17.32 364 SER B C 1
ATOM 4333 O O . SER B 1 241 ? -17.407 30.124 72.786 1.00 18.07 364 SER B O 1
ATOM 4338 N N . MET B 1 242 ? -17.834 30.123 70.576 1.00 17.16 365 MET B N 1
ATOM 4339 C CA A MET B 1 242 ? -19.057 30.892 70.719 0.50 18.32 365 MET B CA 1
ATOM 4340 C CA B MET B 1 242 ? -19.016 30.972 70.783 0.50 18.37 365 MET B CA 1
ATOM 4341 C C . MET B 1 242 ? -20.079 30.226 71.611 1.00 18.34 365 MET B C 1
ATOM 4342 O O . MET B 1 242 ? -20.919 30.916 72.215 1.00 20.96 365 MET B O 1
ATOM 4351 N N . PHE B 1 243 ? -20.059 28.890 71.657 1.00 17.48 366 PHE B N 1
ATOM 4352 C CA . PHE B 1 243 ? -21.017 28.103 72.463 1.00 17.31 366 PHE B CA 1
ATOM 4353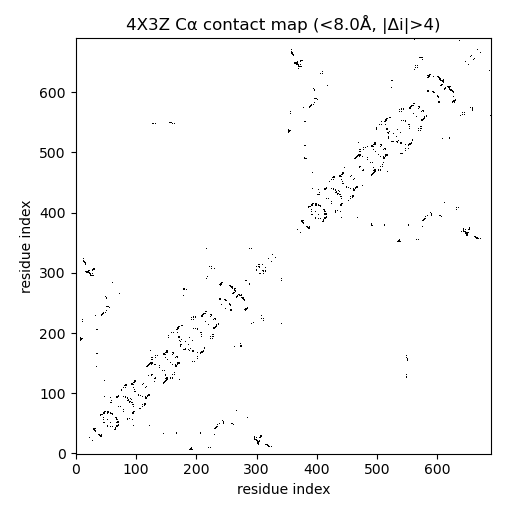 C C . PHE B 1 243 ? -20.360 27.535 73.717 1.00 19.28 366 PHE B C 1
ATOM 4354 O O . PHE B 1 243 ? -21.072 27.103 74.665 1.00 20.10 366 PHE B O 1
ATOM 4362 N N . ALA B 1 244 ? -19.023 27.477 73.726 1.00 18.60 367 ALA B N 1
ATOM 4363 C CA . ALA B 1 244 ? -18.321 27.037 74.922 1.00 18.70 367 ALA B CA 1
ATOM 4364 C C . ALA B 1 244 ? -18.661 27.993 76.057 1.00 18.37 367 ALA B C 1
ATOM 4365 O O . ALA B 1 244 ? -18.795 29.213 75.889 1.00 18.30 367 ALA B O 1
ATOM 4367 N N . GLY B 1 245 ? -18.759 27.418 77.237 1.00 18.74 368 GLY B N 1
ATOM 4368 C CA . GLY B 1 245 ? -19.052 28.280 78.385 1.00 18.83 368 GLY B CA 1
ATOM 4369 C C . GLY B 1 245 ? -20.508 28.495 78.609 1.00 20.14 368 GLY B C 1
ATOM 4370 O O . GLY B 1 245 ? -20.870 29.113 79.607 1.00 20.30 368 GLY B O 1
ATOM 4371 N N . THR B 1 246 ? -21.377 27.992 77.733 1.00 17.83 369 THR B N 1
ATOM 4372 C CA . THR B 1 246 ? -22.808 28.061 77.974 1.00 17.89 369 THR B CA 1
ATOM 4373 C C . THR B 1 246 ? -23.193 27.038 79.027 1.00 18.88 369 THR B C 1
ATOM 4374 O O . THR B 1 246 ? -22.471 26.074 79.313 1.00 19.57 369 THR B O 1
ATOM 4378 N N . GLU B 1 247 ? -24.378 27.262 79.608 1.00 20.25 370 GLU B N 1
ATOM 4379 C CA . GLU B 1 247 ? -24.882 26.369 80.661 1.00 21.37 370 GLU B CA 1
ATOM 4380 C C . GLU B 1 247 ? -25.062 24.958 80.106 1.00 20.96 370 GLU B C 1
ATOM 4381 O O . GLU B 1 247 ? -24.857 23.943 80.782 1.00 21.12 370 GLU B O 1
ATOM 4387 N N . GLU B 1 248 ? -25.437 24.875 78.821 1.00 19.97 371 GLU B N 1
ATOM 4388 C CA . GLU B 1 248 ? -25.714 23.573 78.238 1.00 20.23 371 GLU B CA 1
ATOM 4389 C C . GLU B 1 248 ? -24.493 22.817 77.727 1.00 20.00 371 GLU B C 1
ATOM 4390 O O . GLU B 1 248 ? -24.569 21.616 77.491 1.00 20.50 371 GLU B O 1
ATOM 4396 N N . ALA B 1 249 ? -23.377 23.508 77.525 1.00 19.99 372 ALA B N 1
ATOM 4397 C CA . ALA B 1 249 ? -22.125 22.850 77.155 1.00 19.66 372 ALA B CA 1
ATOM 4398 C C . ALA B 1 249 ? -21.707 21.902 78.265 1.00 20.21 372 ALA B C 1
ATOM 4399 O O . ALA B 1 249 ? -22.051 22.144 79.428 1.00 20.97 372 ALA B O 1
ATOM 4401 N N . PRO B 1 250 ? -20.955 20.859 77.947 1.00 20.09 373 PRO B N 1
ATOM 4402 C CA . PRO B 1 250 ? -20.437 19.978 79.002 1.00 20.87 373 PRO B CA 1
ATOM 4403 C C . PRO B 1 250 ? -19.536 20.708 79.972 1.00 22.59 373 PRO B C 1
ATOM 4404 O O . PRO B 1 250 ? -18.946 21.744 79.631 1.00 22.44 373 PRO B O 1
ATOM 4408 N N . GLY B 1 251 ? -19.446 20.160 81.178 1.00 21.62 374 GLY B N 1
ATOM 4409 C CA . GLY B 1 251 ? -18.514 20.697 82.151 1.00 24.36 374 GLY B CA 1
ATOM 4410 C C . GLY B 1 251 ? -19.204 21.497 83.226 1.00 22.90 374 GLY B C 1
ATOM 4411 O O . GLY B 1 251 ? -20.285 22.056 83.036 1.00 24.02 374 GLY B O 1
ATOM 4412 N N . GLU B 1 252 ? -18.572 21.539 84.387 1.00 24.81 375 GLU B N 1
ATOM 4413 C CA . GLU B 1 252 ? -19.099 22.368 85.450 1.00 26.31 375 GLU B CA 1
ATOM 4414 C C . GLU B 1 252 ? -18.578 23.807 85.386 1.00 25.08 375 GLU B C 1
ATOM 4415 O O . GLU B 1 252 ? -17.587 24.106 84.700 1.00 23.45 375 GLU B O 1
ATOM 4421 N N . VAL B 1 253 ? -19.231 24.701 86.138 1.00 22.93 376 VAL B N 1
ATOM 4422 C CA . VAL B 1 253 ? -18.760 26.054 86.307 1.00 23.48 376 VAL B CA 1
ATOM 4423 C C . VAL B 1 253 ? -17.555 26.065 87.248 1.00 25.46 376 VAL B C 1
ATOM 4424 O O . VAL B 1 253 ? -17.541 25.358 88.290 1.00 23.46 376 VAL B O 1
ATOM 4428 N N . ILE B 1 254 ? -16.549 26.850 86.851 1.00 22.77 377 ILE B N 1
ATOM 4429 C CA . ILE B 1 254 ? -15.309 27.022 87.554 1.00 24.73 377 ILE B CA 1
ATOM 4430 C C . ILE B 1 254 ? -15.217 28.474 88.015 1.00 24.87 377 ILE B C 1
ATOM 4431 O O . ILE B 1 254 ? -15.452 29.432 87.249 1.00 25.12 377 ILE B O 1
ATOM 4436 N N . LEU B 1 255 ? -14.900 28.670 89.286 1.00 23.29 378 LEU B N 1
ATOM 4437 C CA . LEU B 1 255 ? -14.677 30.003 89.805 1.00 24.82 378 LEU B CA 1
ATOM 4438 C C . LEU B 1 255 ? -13.170 30.214 89.797 1.00 25.15 378 LEU B C 1
ATOM 4439 O O . LEU B 1 255 ? -12.423 29.425 90.397 1.00 26.41 378 LEU B O 1
ATOM 4444 N N . TYR B 1 256 ? -12.716 31.260 89.102 1.00 26.42 379 TYR B N 1
ATOM 4445 C CA . TYR B 1 256 ? -11.297 31.597 89.034 1.00 30.52 379 TYR B CA 1
ATOM 4446 C C . TYR B 1 256 ? -11.131 33.097 89.143 1.00 31.24 379 TYR B C 1
ATOM 4447 O O . TYR B 1 256 ? -11.743 33.847 88.405 1.00 31.43 379 TYR B O 1
ATOM 4456 N N . GLN B 1 257 ? -10.368 33.518 90.142 1.00 35.56 380 GLN B N 1
ATOM 4457 C CA . GLN B 1 257 ? -10.163 34.951 90.423 1.00 38.21 380 GLN B CA 1
ATOM 4458 C C . GLN B 1 257 ? -11.448 35.759 90.386 1.00 35.77 380 GLN B C 1
ATOM 4459 O O . GLN B 1 257 ? -11.550 36.762 89.704 1.00 38.85 380 GLN B O 1
ATOM 4465 N N . GLY B 1 258 ? -12.459 35.278 91.083 1.00 35.24 381 GLY B N 1
ATOM 4466 C CA . GLY B 1 258 ? -13.691 36.030 91.271 1.00 33.41 381 GLY B CA 1
ATOM 4467 C C . GLY B 1 258 ? -14.708 35.921 90.169 1.00 34.39 381 GLY B C 1
ATOM 4468 O O . GLY B 1 258 ? -15.828 36.407 90.320 1.00 37.66 381 GLY B O 1
ATOM 4469 N N . ARG B 1 259 ? -14.341 35.272 89.058 1.00 30.27 382 ARG B N 1
ATOM 4470 C CA . ARG B 1 259 ? -15.223 35.177 87.901 1.00 29.95 382 ARG B CA 1
ATOM 4471 C C . ARG B 1 259 ? -15.493 33.716 87.523 1.00 26.41 382 ARG B C 1
ATOM 4472 O O . ARG B 1 259 ? -14.736 32.806 87.864 1.00 25.84 382 ARG B O 1
ATOM 4480 N N . SER B 1 260 ? -16.582 33.533 86.804 1.00 26.07 383 SER B N 1
ATOM 4481 C CA . SER B 1 260 ? -17.041 32.203 86.441 1.00 23.49 383 SER B CA 1
ATOM 4482 C C . SER B 1 260 ? -16.630 31.858 85.023 1.00 22.37 383 SER B C 1
ATOM 4483 O O . SER B 1 260 ? -16.766 32.678 84.138 1.00 23.15 383 SER B O 1
ATOM 4486 N N . TYR B 1 261 ? -16.232 30.602 84.844 1.00 22.40 384 TYR B N 1
ATOM 4487 C CA . TYR B 1 261 ? -15.722 30.066 83.559 1.00 21.34 384 TYR B CA 1
ATOM 4488 C C . TYR B 1 261 ? -16.216 28.640 83.378 1.00 24.18 384 TYR B C 1
ATOM 4489 O O . TYR B 1 261 ? -16.712 28.004 84.328 1.00 23.38 384 TYR B O 1
ATOM 4498 N N . LYS B 1 262 ? -16.043 28.112 82.169 1.00 19.97 385 LYS B N 1
ATOM 4499 C CA . LYS B 1 262 ? -15.990 26.681 81.930 1.00 20.64 385 LYS B CA 1
ATOM 4500 C C . LYS B 1 262 ? -14.741 26.323 81.163 1.00 20.51 385 LYS B C 1
ATOM 4501 O O . LYS B 1 262 ? -14.157 27.181 80.477 1.00 21.12 385 LYS B O 1
ATOM 4507 N N . ALA B 1 263 ? -14.335 25.065 81.269 1.00 20.85 386 ALA B N 1
ATOM 4508 C CA . ALA B 1 263 ? -13.194 24.597 80.488 1.00 21.13 386 ALA B CA 1
ATOM 4509 C C . ALA B 1 263 ? -13.541 24.603 79.028 1.00 20.10 386 ALA B C 1
ATOM 4510 O O . ALA B 1 263 ? -14.686 24.283 78.659 1.00 18.93 386 ALA B O 1
ATOM 4512 N N . TYR B 1 264 ? -12.549 24.953 78.203 1.00 18.36 387 TYR B N 1
ATOM 4513 C CA . TYR B 1 264 ? -12.696 24.828 76.726 1.00 19.29 387 TYR B CA 1
ATOM 4514 C C . TYR B 1 264 ? -11.334 24.395 76.246 1.00 18.37 387 TYR B C 1
ATOM 4515 O O . TYR B 1 264 ? -10.358 25.041 76.576 1.00 19.92 387 TYR B O 1
ATOM 4524 N N . ARG B 1 265 ? -11.266 23.301 75.509 1.00 18.97 388 ARG B N 1
ATOM 4525 C CA . ARG B 1 265 ? -9.981 22.751 75.104 1.00 19.73 388 ARG B CA 1
ATOM 4526 C C . ARG B 1 265 ? -10.039 22.180 73.682 1.00 19.36 388 ARG B C 1
ATOM 4527 O O . ARG B 1 265 ? -11.069 21.660 73.226 1.00 19.46 388 ARG B O 1
ATOM 4535 N N . GLY B 1 266 ? -8.895 22.256 73.018 1.00 19.94 389 GLY B N 1
ATOM 4536 C CA . GLY B 1 266 ? -8.778 21.643 71.708 1.00 19.95 389 GLY B CA 1
ATOM 4537 C C . GLY B 1 266 ? -8.933 20.147 71.810 1.00 18.87 389 GLY B C 1
ATOM 4538 O O . GLY B 1 266 ? -8.533 19.502 72.791 1.00 20.25 389 GLY B O 1
ATOM 4539 N N . MET B 1 267 ? -9.477 19.535 70.758 1.00 18.52 390 MET B N 1
ATOM 4540 C CA . MET B 1 267 ? -9.571 18.086 70.686 1.00 19.30 390 MET B CA 1
ATOM 4541 C C . MET B 1 267 ? -8.226 17.442 70.383 1.00 20.69 390 MET B C 1
ATOM 4542 O O . MET B 1 267 ? -8.073 16.249 70.620 1.00 23.95 390 MET B O 1
ATOM 4547 N N . GLY B 1 268 ? -7.259 18.247 69.929 1.00 22.23 391 GLY B N 1
ATOM 4548 C CA . GLY B 1 268 ? -5.834 17.869 69.798 1.00 24.12 391 GLY B CA 1
ATOM 4549 C C . GLY B 1 268 ? -4.991 18.306 70.982 1.00 24.45 391 GLY B C 1
ATOM 4550 O O . GLY B 1 268 ? -3.754 18.232 70.913 1.00 25.23 391 GLY B O 1
ATOM 4551 N N . SER B 1 269 ? -5.632 18.716 72.082 1.00 23.72 392 SER B N 1
ATOM 4552 C CA . SER B 1 269 ? -4.887 19.075 73.323 1.00 24.05 392 SER B CA 1
ATOM 4553 C C . SER B 1 269 ? -4.514 17.787 74.067 1.00 25.03 392 SER B C 1
ATOM 4554 O O . SER B 1 269 ? -5.184 16.764 73.938 1.00 25.61 392 SER B O 1
ATOM 4557 N N . LEU B 1 270 ? -3.459 17.877 74.878 1.00 27.36 393 LEU B N 1
ATOM 4558 C CA . LEU B 1 270 ? -3.018 16.710 75.640 1.00 28.89 393 LEU B CA 1
ATOM 4559 C C . LEU B 1 270 ? -4.155 16.147 76.489 1.00 28.23 393 LEU B C 1
ATOM 4560 O O . LEU B 1 270 ? -4.374 14.920 76.504 1.00 31.48 393 LEU B O 1
ATOM 4565 N N . GLY B 1 271 ? -4.878 17.031 77.169 1.00 28.76 394 GLY B N 1
ATOM 4566 C CA . GLY B 1 271 ? -6.060 16.664 77.970 1.00 30.59 394 GLY B CA 1
ATOM 4567 C C . GLY B 1 271 ? -7.137 15.870 77.229 1.00 31.64 394 GLY B C 1
ATOM 4568 O O . GLY B 1 271 ? -7.621 14.840 77.710 1.00 31.37 394 GLY B O 1
ATOM 4569 N N . ALA B 1 272 ? -7.498 16.347 76.036 1.00 29.55 395 ALA B N 1
ATOM 4570 C CA . ALA B 1 272 ? -8.526 15.708 75.228 1.00 31.41 395 ALA B CA 1
ATOM 4571 C C . ALA B 1 272 ? -8.015 14.387 74.687 1.00 34.04 395 ALA B C 1
ATOM 4572 O O . ALA B 1 272 ? -8.768 13.429 74.593 1.00 34.64 395 ALA B O 1
ATOM 4574 N N . MET B 1 273 ? -6.733 14.318 74.326 1.00 35.30 396 MET B N 1
ATOM 4575 C CA . MET B 1 273 ? -6.209 13.081 73.771 1.00 37.34 396 MET B CA 1
ATOM 4576 C C . MET B 1 273 ? -5.973 12.048 74.872 1.00 44.38 396 MET B C 1
ATOM 4577 O O . MET B 1 273 ? -5.724 10.891 74.561 1.00 46.40 396 MET B O 1
ATOM 4582 N N . SER B 1 274 ? -6.050 12.501 76.130 1.00 49.84 397 SER B N 1
ATOM 4583 C CA . SER B 1 274 ? -5.972 11.692 77.370 1.00 56.24 397 SER B CA 1
ATOM 4584 C C . SER B 1 274 ? -4.525 11.587 77.785 1.00 59.84 397 SER B C 1
ATOM 4585 O O . SER B 1 274 ? -3.933 12.599 78.149 1.00 60.33 397 SER B O 1
ATOM 4588 N N . LYS B 1 290 ? 5.158 11.703 74.684 1.00 51.37 413 LYS B N 1
ATOM 4589 C CA . LYS B 1 290 ? 4.947 11.021 73.408 1.00 50.99 413 LYS B CA 1
ATOM 4590 C C . LYS B 1 290 ? 4.041 11.843 72.472 1.00 48.52 413 LYS B C 1
ATOM 4591 O O . LYS B 1 290 ? 4.371 12.019 71.295 1.00 49.20 413 LYS B O 1
ATOM 4597 N N . LEU B 1 291 ? 2.904 12.332 72.979 1.00 43.47 414 LEU B N 1
ATOM 4598 C CA . LEU B 1 291 ? 1.955 13.050 72.110 1.00 37.61 414 LEU B CA 1
ATOM 4599 C C . LEU B 1 291 ? 2.470 14.436 71.778 1.00 32.29 414 LEU B C 1
ATOM 4600 O O . LEU B 1 291 ? 3.060 15.126 72.630 1.00 34.60 414 LEU B O 1
ATOM 4605 N N . VAL B 1 292 ? 2.216 14.829 70.542 1.00 29.61 415 VAL B N 1
ATOM 4606 C CA . VAL B 1 292 ? 2.549 16.167 70.049 1.00 28.13 415 VAL B CA 1
ATOM 4607 C C . VAL B 1 292 ? 1.196 16.849 69.776 1.00 27.52 415 VAL B C 1
ATOM 4608 O O . VAL B 1 292 ? 0.523 16.559 68.775 1.00 29.12 415 VAL B O 1
ATOM 4612 N N . PRO B 1 293 ? 0.797 17.776 70.668 1.00 25.07 416 PRO B N 1
ATOM 4613 C CA . PRO B 1 293 ? -0.564 18.327 70.574 1.00 24.00 416 PRO B CA 1
ATOM 4614 C C . PRO B 1 293 ? -0.735 19.379 69.504 1.00 24.45 416 PRO B C 1
ATOM 4615 O O . PRO B 1 293 ? 0.227 20.036 69.107 1.00 25.37 416 PRO B O 1
ATOM 4619 N N . GLU B 1 294 ? -1.961 19.540 69.049 1.00 22.16 417 GLU B N 1
ATOM 4620 C CA . GLU B 1 294 ? -2.255 20.627 68.082 1.00 22.08 417 GLU B CA 1
ATOM 4621 C C . GLU B 1 294 ? -3.372 21.507 68.614 1.00 21.86 417 GLU B C 1
ATOM 4622 O O . GLU B 1 294 ? -3.986 22.262 67.861 1.00 20.38 417 GLU B O 1
ATOM 4628 N N . GLY B 1 295 ? -3.597 21.458 69.930 1.00 20.91 418 GLY B N 1
ATOM 4629 C CA . GLY B 1 295 ? -4.437 22.444 70.574 1.00 21.28 418 GLY B CA 1
ATOM 4630 C C . GLY B 1 295 ? -4.048 22.619 72.046 1.00 22.34 418 GLY B C 1
ATOM 4631 O O . GLY B 1 295 ? -3.119 21.963 72.536 1.00 23.71 418 GLY B O 1
ATOM 4632 N N . ILE B 1 296 ? -4.753 23.526 72.703 1.00 22.40 419 ILE B N 1
ATOM 4633 C CA . ILE B 1 296 ? -4.434 23.892 74.094 1.00 23.93 419 ILE B CA 1
ATOM 4634 C C . ILE B 1 296 ? -5.641 23.659 74.967 1.00 24.84 419 ILE B C 1
ATOM 4635 O O . ILE B 1 296 ? -6.778 23.460 74.473 1.00 20.92 419 ILE B O 1
ATOM 4640 N N . GLU B 1 297 ? -5.377 23.676 76.287 1.00 24.77 420 GLU B N 1
ATOM 4641 C CA . GLU B 1 297 ? -6.408 23.609 77.284 1.00 25.20 420 GLU B CA 1
ATOM 4642 C C . GLU B 1 297 ? -6.635 25.032 77.825 1.00 25.86 420 GLU B C 1
ATOM 4643 O O . GLU B 1 297 ? -5.682 25.770 78.148 1.00 26.02 420 GLU B O 1
ATOM 4649 N N . GLY B 1 298 ? -7.893 25.425 77.882 1.00 24.73 421 GLY B N 1
ATOM 4650 C CA . GLY B 1 298 ? -8.244 26.788 78.269 1.00 24.42 421 GLY B CA 1
ATOM 4651 C C . GLY B 1 298 ? -9.479 26.864 79.137 1.00 23.33 421 GLY B C 1
ATOM 4652 O O . GLY B 1 298 ? -10.078 25.842 79.515 1.00 21.99 421 GLY B O 1
ATOM 4653 N N . ARG B 1 299 ? -9.808 28.093 79.461 1.00 24.37 422 ARG B N 1
ATOM 4654 C CA . ARG B 1 299 ? -11.019 28.425 80.149 1.00 26.36 422 ARG B CA 1
ATOM 4655 C C . ARG B 1 299 ? -11.650 29.579 79.422 1.00 24.85 422 ARG B C 1
ATOM 4656 O O . ARG B 1 299 ? -10.967 30.475 78.841 1.00 24.69 422 ARG B O 1
ATOM 4664 N N . ILE B 1 300 ? -12.956 29.599 79.456 1.00 22.12 423 ILE B N 1
ATOM 4665 C CA . ILE B 1 300 ? -13.687 30.622 78.777 1.00 24.06 423 ILE B CA 1
ATOM 4666 C C . ILE B 1 300 ? -14.769 31.131 79.700 1.00 23.53 423 ILE B C 1
ATOM 4667 O O . ILE B 1 300 ? -15.340 30.342 80.468 1.00 22.09 423 ILE B O 1
ATOM 4672 N N . ALA B 1 301 ? -15.028 32.439 79.647 1.00 22.55 424 ALA B N 1
ATOM 4673 C CA . ALA B 1 301 ? -16.027 33.026 80.551 1.00 25.15 424 ALA B CA 1
ATOM 4674 C C . ALA B 1 301 ? -17.391 32.359 80.426 1.00 22.82 424 ALA B C 1
ATOM 4675 O O . ALA B 1 301 ? -17.860 32.020 79.342 1.00 23.07 424 ALA B O 1
ATOM 4677 N N . TYR B 1 302 ? -18.088 32.177 81.551 1.00 21.72 425 TYR B N 1
ATOM 4678 C CA . TYR B 1 302 ? -19.421 31.615 81.524 1.00 20.98 425 TYR B CA 1
ATOM 4679 C C . TYR B 1 302 ? -20.378 32.537 80.788 1.00 22.81 425 TYR B C 1
ATOM 4680 O O . TYR B 1 302 ? -20.341 33.753 80.981 1.00 24.47 425 TYR B O 1
ATOM 4689 N N . LYS B 1 303 ? -21.202 31.963 79.933 1.00 22.61 426 LYS B N 1
ATOM 4690 C CA . LYS B 1 303 ? -21.999 32.737 79.009 1.00 24.45 426 LYS B CA 1
ATOM 4691 C C . LYS B 1 303 ? -23.475 32.680 79.327 1.00 24.46 426 LYS B C 1
ATOM 4692 O O . LYS B 1 303 ? -24.257 33.305 78.618 1.00 26.71 426 LYS B O 1
ATOM 4698 N N . GLY B 1 304 ? -23.882 31.902 80.334 1.00 24.57 427 GLY B N 1
ATOM 4699 C CA . GLY B 1 304 ? -25.304 31.623 80.536 1.00 25.72 427 GLY B CA 1
ATOM 4700 C C . GLY B 1 304 ? -25.941 30.732 79.470 1.00 24.58 427 GLY B C 1
ATOM 4701 O O . GLY B 1 304 ? -25.277 29.906 78.901 1.00 23.85 427 GLY B O 1
ATOM 4702 N N . HIS B 1 305 ? -27.248 30.848 79.245 1.00 23.12 428 HIS B N 1
ATOM 4703 C CA . HIS B 1 305 ? -27.977 29.860 78.467 1.00 23.56 428 HIS B CA 1
ATOM 4704 C C . HIS B 1 305 ? -27.752 30.064 76.984 1.00 20.74 428 HIS B C 1
ATOM 4705 O O . HIS B 1 305 ? -27.664 31.179 76.538 1.00 21.55 428 HIS B O 1
ATOM 4712 N N . LEU B 1 306 ? -27.664 28.937 76.279 1.00 20.08 429 LEU B N 1
ATOM 4713 C CA . LEU B 1 306 ? -27.391 28.949 74.834 1.00 19.22 429 LEU B CA 1
ATOM 4714 C C . LEU B 1 306 ? -28.427 29.690 74.041 1.00 20.17 429 LEU B C 1
ATOM 4715 O O . LEU B 1 306 ? -28.092 30.406 73.078 1.00 19.35 429 LEU B O 1
ATOM 4720 N N . LYS B 1 307 ? -29.696 29.598 74.442 1.00 20.88 430 LYS B N 1
ATOM 4721 C CA . LYS B 1 307 ? -30.750 30.223 73.669 1.00 22.08 430 LYS B CA 1
ATOM 4722 C C . LYS B 1 307 ? -30.518 31.720 73.501 1.00 21.87 430 LYS B C 1
ATOM 4723 O O . LYS B 1 307 ? -30.715 32.273 72.424 1.00 20.68 430 LYS B O 1
ATOM 4729 N N . GLU B 1 308 ? -30.046 32.361 74.557 1.00 22.24 431 GLU B N 1
ATOM 4730 C CA A GLU B 1 308 ? -29.801 33.784 74.555 0.60 23.13 431 GLU B CA 1
ATOM 4731 C CA B GLU B 1 308 ? -29.794 33.794 74.544 0.40 22.25 431 GLU B CA 1
ATOM 4732 C C . GLU B 1 308 ? -28.586 34.151 73.681 1.00 21.26 431 GLU B C 1
ATOM 4733 O O . GLU B 1 308 ? -28.585 35.174 72.975 1.00 21.22 431 GLU B O 1
ATOM 4744 N N . ILE B 1 309 ? -27.563 33.312 73.708 1.00 19.34 432 ILE B N 1
ATOM 4745 C CA . ILE B 1 309 ? -26.395 33.488 72.798 1.00 19.35 432 ILE B CA 1
ATOM 4746 C C . ILE B 1 309 ? -26.832 33.400 71.333 1.00 18.05 432 ILE B C 1
ATOM 4747 O O . ILE B 1 309 ? -26.467 34.266 70.524 1.00 17.67 432 ILE B O 1
ATOM 4752 N N . ILE B 1 310 ? -27.628 32.397 71.005 1.00 17.46 433 ILE B N 1
ATOM 4753 C CA . ILE B 1 310 ? -28.127 32.222 69.622 1.00 17.22 433 ILE B CA 1
ATOM 4754 C C . ILE B 1 310 ? -28.932 33.431 69.202 1.00 17.06 433 ILE B C 1
ATOM 4755 O O . ILE B 1 310 ? -28.831 33.922 68.074 1.00 16.67 433 ILE B O 1
ATOM 4760 N N . HIS B 1 311 ? -29.786 33.930 70.102 1.00 16.96 434 HIS B N 1
ATOM 4761 C CA . HIS B 1 311 ? -30.589 35.084 69.765 1.00 19.04 434 HIS B CA 1
ATOM 4762 C C . HIS B 1 311 ? -29.716 36.285 69.421 1.00 17.02 434 HIS B C 1
ATOM 4763 O O . HIS B 1 311 ? -29.996 37.030 68.473 1.00 17.72 434 HIS B O 1
ATOM 4770 N N . GLN B 1 312 ? -28.655 36.497 70.195 1.00 16.77 435 GLN B N 1
ATOM 4771 C CA . GLN B 1 312 ? -27.744 37.582 69.917 1.00 18.58 435 GLN B CA 1
ATOM 4772 C C . GLN B 1 312 ? -27.049 37.394 68.581 1.00 17.62 435 GLN B C 1
ATOM 4773 O O . GLN B 1 312 ? -26.951 38.313 67.782 1.00 18.78 435 GLN B O 1
ATOM 4779 N N . GLN B 1 313 ? -26.564 36.199 68.330 1.00 16.83 436 GLN B N 1
ATOM 4780 C CA A GLN B 1 313 ? -25.795 35.968 67.125 0.60 18.39 436 GLN B CA 1
ATOM 4781 C CA B GLN B 1 313 ? -25.820 35.901 67.077 0.40 16.66 436 GLN B CA 1
ATOM 4782 C C . GLN B 1 313 ? -26.667 36.121 65.878 1.00 17.77 436 GLN B C 1
ATOM 4783 O O . GLN B 1 313 ? -26.268 36.768 64.864 1.00 17.23 436 GLN B O 1
ATOM 4794 N N . MET B 1 314 ? -27.854 35.553 65.924 1.00 18.21 437 MET B N 1
ATOM 4795 C CA . MET B 1 314 ? -28.771 35.644 64.806 1.00 16.48 437 MET B CA 1
ATOM 4796 C C . MET B 1 314 ? -29.311 37.055 64.659 1.00 16.87 437 MET B C 1
ATOM 4797 O O . MET B 1 314 ? -29.633 37.488 63.551 1.00 16.11 437 MET B O 1
ATOM 4802 N N . GLY B 1 315 ? -29.424 37.806 65.743 1.00 16.56 438 GLY B N 1
ATOM 4803 C CA . GLY B 1 315 ? -29.751 39.211 65.646 1.00 16.51 438 GLY B CA 1
ATOM 4804 C C . GLY B 1 315 ? -28.746 39.983 64.826 1.00 15.98 438 GLY B C 1
ATOM 4805 O O . GLY B 1 315 ? -29.117 40.858 64.019 1.00 17.51 438 GLY B O 1
ATOM 4806 N N . GLY B 1 316 ? -27.462 39.690 65.007 1.00 16.19 439 GLY B N 1
ATOM 4807 C CA . GLY B 1 316 ? -26.430 40.338 64.225 1.00 14.96 439 GLY B CA 1
ATOM 4808 C C . GLY B 1 316 ? -26.486 39.971 62.765 1.00 14.33 439 GLY B C 1
ATOM 4809 O O . GLY B 1 316 ? -26.334 40.840 61.879 1.00 15.05 439 GLY B O 1
ATOM 4810 N N . LEU B 1 317 ? -26.678 38.685 62.506 1.00 14.56 440 LEU B N 1
ATOM 4811 C CA . LEU B 1 317 ? -26.885 38.247 61.127 1.00 14.50 440 LEU B CA 1
ATOM 4812 C C . LEU B 1 317 ? -28.110 38.903 60.466 1.00 14.52 440 LEU B C 1
ATOM 4813 O O . LEU B 1 317 ? -28.044 39.341 59.287 1.00 14.02 440 LEU B O 1
ATOM 4818 N N . ARG B 1 318 ? -29.247 38.943 61.180 1.00 15.09 441 ARG B N 1
ATOM 4819 C CA . ARG B 1 318 ? -30.431 39.627 60.635 1.00 15.82 441 ARG B CA 1
ATOM 4820 C C . ARG B 1 318 ? -30.147 41.072 60.288 1.00 15.49 441 ARG B C 1
ATOM 4821 O O . ARG B 1 318 ? -30.570 41.586 59.234 1.00 14.93 441 ARG B O 1
ATOM 4829 N N . SER B 1 319 ? -29.438 41.764 61.181 1.00 15.19 442 SER B N 1
ATOM 4830 C CA A SER B 1 319 ? -29.119 43.159 60.918 0.60 16.06 442 SER B CA 1
ATOM 4831 C CA B SER B 1 319 ? -29.085 43.159 60.950 0.40 14.75 442 SER B CA 1
ATOM 4832 C C . SER B 1 319 ? -28.203 43.277 59.704 1.00 15.32 442 SER B C 1
ATOM 4833 O O . SER B 1 319 ? -28.395 44.153 58.894 1.00 15.79 442 SER B O 1
ATOM 4838 N N . CYS B 1 320 ? -27.193 42.402 59.582 1.00 14.81 443 CYS B N 1
ATOM 4839 C CA . CYS B 1 320 ? -26.392 42.348 58.337 1.00 15.34 443 CYS B CA 1
ATOM 4840 C C . CYS B 1 320 ? -27.262 42.220 57.107 1.00 16.31 443 CYS B C 1
ATOM 4841 O O . CYS B 1 320 ? -27.098 42.953 56.105 1.00 16.33 443 CYS B O 1
ATOM 4844 N N . MET B 1 321 ? -28.182 41.275 57.139 1.00 14.71 444 MET B N 1
ATOM 4845 C CA . MET B 1 321 ? -29.021 41.018 55.956 1.00 15.27 444 MET B CA 1
ATOM 4846 C C . MET B 1 321 ? -29.858 42.255 55.591 1.00 16.42 444 MET B C 1
ATOM 4847 O O . MET B 1 321 ? -30.042 42.584 54.375 1.00 16.34 444 MET B O 1
ATOM 4852 N N . GLY B 1 322 ? -30.352 42.956 56.615 1.00 15.98 445 GLY B N 1
ATOM 4853 C CA . GLY B 1 322 ? -31.022 44.227 56.391 1.00 17.02 445 GLY B CA 1
ATOM 4854 C C . GLY B 1 322 ? -30.140 45.279 55.758 1.00 16.63 445 GLY B C 1
ATOM 4855 O O . GLY B 1 322 ? -30.535 45.966 54.826 1.00 19.21 445 GLY B O 1
ATOM 4856 N N . LEU B 1 323 ? -28.894 45.370 56.222 1.00 15.11 446 LEU B N 1
ATOM 4857 C CA . LEU B 1 323 ? -27.920 46.315 55.659 1.00 14.88 446 LEU B CA 1
ATOM 4858 C C . LEU B 1 323 ? -27.433 46.009 54.261 1.00 14.98 446 LEU B C 1
ATOM 4859 O O . LEU B 1 323 ? -27.093 46.922 53.527 1.00 15.14 446 LEU B O 1
ATOM 4864 N N . THR B 1 324 ? -27.326 44.721 53.936 1.00 15.02 447 THR B N 1
ATOM 4865 C CA . THR B 1 324 ? -26.834 44.305 52.600 1.00 15.13 447 THR B CA 1
ATOM 4866 C C . THR B 1 324 ? -27.971 44.085 51.598 1.00 15.98 447 THR B C 1
ATOM 4867 O O . THR B 1 324 ? -27.696 43.772 50.451 1.00 17.76 447 THR B O 1
ATOM 4871 N N . GLY B 1 325 ? -29.223 44.186 52.038 1.00 15.90 448 GLY B N 1
ATOM 4872 C CA . GLY B 1 325 ? -30.342 43.866 51.160 1.00 16.69 448 GLY B CA 1
ATOM 4873 C C . GLY B 1 325 ? -30.414 42.417 50.801 1.00 16.61 448 GLY B C 1
ATOM 4874 O O . GLY B 1 325 ? -30.830 42.073 49.683 1.00 21.07 448 GLY B O 1
ATOM 4875 N N . SER B 1 3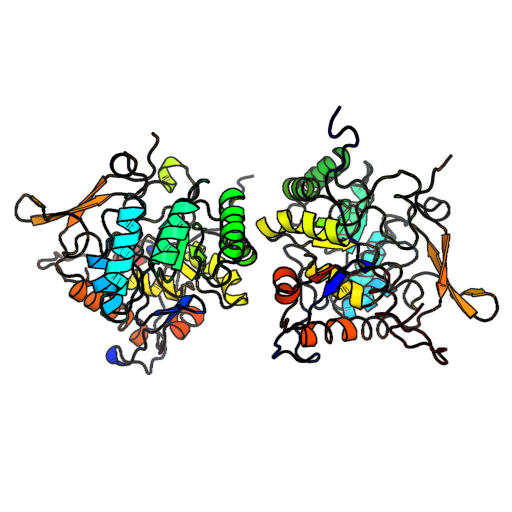26 ? -29.946 41.532 51.693 1.00 15.85 449 SER B N 1
ATOM 4876 C CA . SER B 1 326 ? -29.986 40.085 51.419 1.00 15.55 449 SER B CA 1
ATOM 4877 C C . SER B 1 326 ? -31.241 39.468 51.997 1.00 16.42 449 SER B C 1
ATOM 4878 O O . SER B 1 326 ? -31.366 39.363 53.219 1.00 16.17 449 SER B O 1
ATOM 4881 N N . ALA B 1 327 ? -32.205 39.071 51.158 1.00 16.29 450 ALA B N 1
ATOM 4882 C CA . ALA B 1 327 ? -33.439 38.539 51.688 1.00 16.98 450 ALA B CA 1
ATOM 4883 C C . ALA B 1 327 ? -33.280 37.139 52.310 1.00 16.43 450 ALA B C 1
ATOM 4884 O O . ALA B 1 327 ? -34.029 36.787 53.205 1.00 17.98 450 ALA B O 1
ATOM 4886 N N . THR B 1 328 ? -32.354 36.353 51.744 1.00 16.98 451 THR B N 1
ATOM 4887 C CA . THR B 1 328 ? -32.130 34.949 52.082 1.00 16.11 451 THR B CA 1
ATOM 4888 C C . THR B 1 328 ? -30.627 34.729 52.246 1.00 16.44 451 THR B C 1
ATOM 4889 O O . THR B 1 328 ? -29.802 35.552 51.841 1.00 15.84 451 THR B O 1
ATOM 4893 N N . VAL B 1 329 ? -30.305 33.598 52.876 1.00 16.43 452 VAL B N 1
ATOM 4894 C CA . VAL B 1 329 ? -28.928 33.206 53.064 1.00 16.01 452 VAL B CA 1
ATOM 4895 C C . VAL B 1 329 ? -28.241 33.060 51.726 1.00 15.79 452 VAL B C 1
ATOM 4896 O O . VAL B 1 329 ? -27.098 33.487 51.572 1.00 15.49 452 VAL B O 1
ATOM 4900 N N . GLU B 1 330 ? -28.904 32.475 50.707 1.00 16.09 453 GLU B N 1
ATOM 4901 C CA . GLU B 1 330 ? -28.251 32.384 49.412 1.00 17.89 453 GLU B CA 1
ATOM 4902 C C . GLU B 1 330 ? -27.933 33.739 48.834 1.00 16.43 453 GLU B C 1
ATOM 4903 O O . GLU B 1 330 ? -26.924 33.886 48.178 1.00 16.20 453 GLU B O 1
ATOM 4909 N N . ASP B 1 331 ? -28.775 34.763 49.073 1.00 16.97 454 ASP B N 1
ATOM 4910 C CA . ASP B 1 331 ? -28.445 36.102 48.605 1.00 17.14 454 ASP B CA 1
ATOM 4911 C C . ASP B 1 331 ? -27.144 36.627 49.241 1.00 15.26 454 ASP B C 1
ATOM 4912 O O . ASP B 1 331 ? -26.252 37.154 48.573 1.00 16.25 454 ASP B O 1
ATOM 4917 N N . LEU B 1 332 ? -27.038 36.447 50.551 1.00 14.20 455 LEU B N 1
ATOM 4918 C CA . LEU B 1 332 ? -25.826 36.854 51.236 1.00 14.22 455 LEU B CA 1
ATOM 4919 C C . LEU B 1 332 ? -24.610 36.104 50.713 1.00 14.75 455 LEU B C 1
ATOM 4920 O O . LEU B 1 332 ? -23.553 36.669 50.505 1.00 15.42 455 LEU B O 1
ATOM 4925 N N . ARG B 1 333 ? -24.824 34.819 50.482 1.00 14.45 456 ARG B N 1
ATOM 4926 C CA . ARG B 1 333 ? -23.771 33.867 50.099 1.00 15.36 456 ARG B CA 1
ATOM 4927 C C . ARG B 1 333 ? -23.223 34.065 48.702 1.00 16.23 456 ARG B C 1
ATOM 4928 O O . ARG B 1 333 ? -22.050 33.728 48.425 1.00 15.87 456 ARG B O 1
ATOM 4936 N N . THR B 1 334 ? -24.055 34.581 47.790 1.00 16.67 457 THR B N 1
ATOM 4937 C CA . THR B 1 334 ? -23.635 34.674 46.394 1.00 16.53 457 THR B CA 1
ATOM 4938 C C . THR B 1 334 ? -23.639 36.074 45.815 1.00 16.22 457 THR B C 1
ATOM 4939 O O . THR B 1 334 ? -23.053 36.259 44.706 1.00 16.90 457 THR B O 1
ATOM 4943 N N . LYS B 1 335 ? -24.272 37.057 46.480 1.00 15.97 458 LYS B N 1
ATOM 4944 C CA . LYS B 1 335 ? -24.419 38.402 45.939 1.00 16.75 458 LYS B CA 1
ATOM 4945 C C . LYS B 1 335 ? -23.753 39.513 46.761 1.00 17.17 458 LYS B C 1
ATOM 4946 O O . LYS B 1 335 ? -23.339 40.527 46.214 1.00 18.65 458 LYS B O 1
ATOM 4952 N N . ALA B 1 336 ? -23.622 39.342 48.054 1.00 15.91 459 ALA B N 1
ATOM 4953 C CA . ALA B 1 336 ? -23.080 40.473 48.853 1.00 15.80 459 ALA B CA 1
ATOM 4954 C C . ALA B 1 336 ? -21.614 40.702 48.539 1.00 15.35 459 ALA B C 1
ATOM 4955 O O . ALA B 1 336 ? -20.904 39.779 48.236 1.00 17.39 459 ALA B O 1
ATOM 4957 N N . GLN B 1 337 ? -21.165 41.944 48.630 1.00 14.91 460 GLN B N 1
ATOM 4958 C CA A GLN B 1 337 ? -19.795 42.300 48.296 0.70 15.00 460 GLN B CA 1
ATOM 4959 C CA B GLN B 1 337 ? -19.795 42.325 48.300 0.30 14.29 460 GLN B CA 1
ATOM 4960 C C . GLN B 1 337 ? -18.990 42.651 49.536 1.00 13.35 460 GLN B C 1
ATOM 4961 O O . GLN B 1 337 ? -19.540 43.165 50.520 1.00 14.08 460 GLN B O 1
ATOM 4972 N N . PHE B 1 338 ? -17.693 42.427 49.448 1.00 13.08 461 PHE B N 1
ATOM 4973 C CA . PHE B 1 338 ? -16.726 42.826 50.484 1.00 13.82 461 PHE B CA 1
ATOM 4974 C C . PHE B 1 338 ? -15.868 44.006 50.036 1.00 13.89 461 PHE B C 1
ATOM 4975 O O . PHE B 1 338 ? -15.681 44.275 48.806 1.00 14.23 461 PHE B O 1
ATOM 4983 N N . VAL B 1 339 ? -15.341 44.760 50.997 1.00 14.01 462 VAL B N 1
ATOM 4984 C CA . VAL B 1 339 ? -14.153 45.581 50.795 1.00 13.16 462 VAL B CA 1
ATOM 4985 C C . VAL B 1 339 ? -13.023 45.017 51.649 1.00 13.21 462 VAL B C 1
ATOM 4986 O O . VAL B 1 339 ? -13.231 44.446 52.717 1.00 13.58 462 VAL B O 1
ATOM 4990 N N . ARG B 1 340 ? -11.798 45.085 51.099 1.00 13.23 463 ARG B N 1
ATOM 4991 C CA . ARG B 1 340 ? -10.614 44.733 51.836 1.00 14.70 463 ARG B CA 1
ATOM 4992 C C . ARG B 1 340 ? -10.215 45.919 52.700 1.00 15.35 463 ARG B C 1
ATOM 4993 O O . ARG B 1 340 ? -10.246 47.050 52.249 1.00 15.56 463 ARG B O 1
ATOM 5001 N N . ILE B 1 341 ? -9.829 45.658 53.923 1.00 13.33 464 ILE B N 1
ATOM 5002 C CA . ILE B 1 341 ? -9.460 46.714 54.873 1.00 14.42 464 ILE B CA 1
ATOM 5003 C C . ILE B 1 341 ? -8.060 46.512 55.446 1.00 16.11 464 ILE B C 1
ATOM 5004 O O . ILE B 1 341 ? -7.501 45.392 55.385 1.00 16.29 464 ILE B O 1
ATOM 5009 N N . SER B 1 342 ? -7.506 47.583 56.027 1.00 17.11 465 SER B N 1
ATOM 5010 C CA . SER B 1 342 ? -6.256 47.518 56.755 1.00 18.87 465 SER B CA 1
ATOM 5011 C C . SER B 1 342 ? -6.500 47.249 58.241 1.00 16.49 465 SER B C 1
ATOM 5012 O O . SER B 1 342 ? -7.635 47.280 58.789 1.00 19.24 465 SER B O 1
ATOM 5015 N N . GLY B 1 343 ? -5.413 47.089 58.960 1.00 20.02 466 GLY B N 1
ATOM 5016 C CA . GLY B 1 343 ? -5.498 47.068 60.417 1.00 20.09 466 GLY B CA 1
ATOM 5017 C C . GLY B 1 343 ? -6.127 48.263 61.087 1.00 20.45 466 GLY B C 1
ATOM 5018 O O . GLY B 1 343 ? -6.865 48.147 62.058 1.00 21.06 466 GLY B O 1
ATOM 5019 N N . ALA B 1 344 ? -5.858 49.460 60.554 1.00 19.76 467 ALA B N 1
ATOM 5020 C CA . ALA B 1 344 ? -6.562 50.644 61.005 1.00 20.02 467 ALA B CA 1
ATOM 5021 C C . ALA B 1 344 ? -8.052 50.583 60.794 1.00 19.11 467 ALA B C 1
ATOM 5022 O O . ALA B 1 344 ? -8.853 51.037 61.621 1.00 19.87 467 ALA B O 1
ATOM 5024 N N . GLY B 1 345 ? -8.480 50.056 59.636 1.00 18.99 468 GLY B N 1
ATOM 5025 C CA . GLY B 1 345 ? -9.879 49.829 59.363 1.00 19.25 468 GLY B CA 1
ATOM 5026 C C . GLY B 1 345 ? -10.529 48.915 60.381 1.00 18.39 468 GLY B C 1
ATOM 5027 O O . GLY B 1 345 ? -11.637 49.166 60.831 1.00 18.79 468 GLY B O 1
ATOM 5028 N N . MET B 1 346 ? -9.801 47.882 60.823 1.00 18.29 469 MET B N 1
ATOM 5029 C CA . MET B 1 346 ? -10.356 46.993 61.807 1.00 20.08 469 MET B CA 1
ATOM 5030 C C . MET B 1 346 ? -10.380 47.656 63.194 1.00 19.75 469 MET B C 1
ATOM 5031 O O . MET B 1 346 ? -11.370 47.464 63.945 1.00 19.05 469 MET B O 1
ATOM 5036 N N . LYS B 1 347 ? -9.374 48.439 63.530 1.00 19.07 470 LYS B N 1
ATOM 5037 C CA A LYS B 1 347 ? -9.401 49.153 64.827 0.60 21.14 470 LYS B CA 1
ATOM 5038 C CA B LYS B 1 347 ? -9.406 49.145 64.826 0.40 20.60 470 LYS B CA 1
ATOM 5039 C C . LYS B 1 347 ? -10.557 50.140 64.910 1.00 20.65 470 LYS B C 1
ATOM 5040 O O . LYS B 1 347 ? -11.186 50.296 65.954 1.00 21.64 470 LYS B O 1
ATOM 5051 N N . GLU B 1 348 ? -10.878 50.784 63.788 1.00 19.34 471 GLU B N 1
ATOM 5052 C CA . GLU B 1 348 ? -12.053 51.692 63.726 1.00 18.85 471 GLU B CA 1
ATOM 5053 C C . GLU B 1 348 ? -13.363 50.951 63.889 1.00 18.16 471 GLU B C 1
ATOM 5054 O O . GLU B 1 348 ? -14.370 51.511 64.351 1.00 19.28 471 GLU B O 1
ATOM 5060 N N . SER B 1 349 ? -13.398 49.682 63.455 1.00 17.76 472 SER B N 1
ATOM 5061 C CA . SER B 1 349 ? -14.595 48.890 63.480 1.00 18.37 472 SER B CA 1
ATOM 5062 C C . SER B 1 349 ? -14.924 48.523 64.900 1.00 18.84 472 SER B C 1
ATOM 5063 O O . SER B 1 349 ? -16.097 48.508 65.303 1.00 18.41 472 SER B O 1
ATOM 5066 N N . HIS B 1 350 ? -13.905 48.173 65.667 1.00 18.35 473 HIS B N 1
ATOM 5067 C CA . HIS B 1 350 ? -14.137 47.898 67.084 1.00 19.36 473 HIS B CA 1
ATOM 5068 C C . HIS B 1 350 ? -14.451 49.180 67.860 1.00 20.11 473 HIS B C 1
ATOM 5069 O O . HIS B 1 350 ? -14.388 50.294 67.341 1.00 18.94 473 HIS B O 1
ATOM 5076 N N . VAL B 1 351 ? -14.799 49.021 69.144 1.00 19.84 474 VAL B N 1
ATOM 5077 C CA . VAL B 1 351 ? -14.885 50.151 70.028 1.00 20.52 474 VAL B CA 1
ATOM 5078 C C . VAL B 1 351 ? -13.485 50.707 70.172 1.00 20.94 474 VAL B C 1
ATOM 5079 O O . VAL B 1 351 ? -12.501 49.933 70.226 1.00 21.65 474 VAL B O 1
ATOM 5083 N N . HIS B 1 352 ? -13.362 52.035 70.159 1.00 21.45 475 HIS B N 1
ATOM 5084 C CA . HIS B 1 352 ? -12.062 52.688 70.276 1.00 22.59 475 HIS B CA 1
ATOM 5085 C C . HIS B 1 352 ? -12.183 54.011 71.018 1.00 24.71 475 HIS B C 1
ATOM 5086 O O . HIS B 1 352 ? -13.191 54.684 70.912 1.00 25.25 475 HIS B O 1
ATOM 5093 N N . ASP B 1 353 ? -11.163 54.330 71.807 1.00 25.30 476 ASP B N 1
ATOM 5094 C CA . ASP B 1 353 ? -10.991 55.652 72.398 1.00 27.98 476 ASP B CA 1
ATOM 5095 C C . ASP B 1 353 ? -12.002 55.972 73.487 1.00 29.32 476 ASP B C 1
ATOM 5096 O O . ASP B 1 353 ? -12.201 57.150 73.812 1.00 35.96 476 ASP B O 1
ATOM 5101 N N . VAL B 1 354 ? -12.624 54.952 74.063 1.00 27.60 477 VAL B N 1
ATOM 5102 C CA . VAL B 1 354 ? -13.605 55.134 75.148 1.00 28.32 477 VAL B CA 1
ATOM 5103 C C . VAL B 1 354 ? -13.541 53.914 76.064 1.00 30.64 477 VAL B C 1
ATOM 5104 O O . VAL B 1 354 ? -13.456 52.800 75.568 1.00 28.56 477 VAL B O 1
ATOM 5108 N N . GLN B 1 355 ? -13.674 54.105 77.386 1.00 31.28 478 GLN B N 1
ATOM 5109 C CA . GLN B 1 355 ? -13.720 52.967 78.318 1.00 32.90 478 GLN B CA 1
ATOM 5110 C C . GLN B 1 355 ? -15.110 52.395 78.425 1.00 33.68 478 GLN B C 1
ATOM 5111 O O . GLN B 1 355 ? -16.055 53.142 78.687 1.00 33.75 478 GLN B O 1
ATOM 5117 N N . ILE B 1 356 ? -15.235 51.076 78.298 1.00 31.27 479 ILE B N 1
ATOM 5118 C CA . ILE B 1 356 ? -16.518 50.392 78.294 1.00 31.12 479 ILE B CA 1
ATOM 5119 C C . ILE B 1 356 ? -16.858 50.142 79.761 1.00 33.62 479 ILE B C 1
ATOM 5120 O O . ILE B 1 356 ? -16.011 49.647 80.502 1.00 34.66 479 ILE B O 1
ATOM 5125 N N . THR B 1 357 ? -18.085 50.450 80.154 1.00 31.48 480 THR B N 1
ATOM 5126 C CA . THR B 1 357 ? -18.491 50.296 81.574 1.00 33.84 480 THR B CA 1
ATOM 5127 C C . THR B 1 357 ? -19.345 49.061 81.822 1.00 37.08 480 THR B C 1
ATOM 5128 O O . THR B 1 357 ? -19.575 48.701 82.986 1.00 39.28 480 THR B O 1
ATOM 5132 N N . LYS B 1 358 ? -19.881 48.455 80.759 1.00 38.14 481 LYS B N 1
ATOM 5133 C CA . LYS B 1 358 ? -20.718 47.245 80.879 1.00 43.56 481 LYS B CA 1
ATOM 5134 C C . LYS B 1 358 ? -20.424 46.347 79.682 1.00 43.21 481 LYS B C 1
ATOM 5135 O O . LYS B 1 358 ? -20.374 46.851 78.548 1.00 39.54 481 LYS B O 1
ATOM 5141 N N . GLU B 1 359 ? -20.264 45.041 79.910 1.00 38.72 482 GLU B N 1
ATOM 5142 C CA . GLU B 1 359 ? -20.163 44.099 78.784 1.00 40.80 482 GLU B CA 1
ATOM 5143 C C . GLU B 1 359 ? -21.517 43.987 78.071 1.00 39.29 482 GLU B C 1
ATOM 5144 O O . GLU B 1 359 ? -22.550 43.710 78.711 1.00 42.02 482 GLU B O 1
ATOM 5150 N N . ALA B 1 360 ? -21.498 44.205 76.752 1.00 35.35 483 ALA B N 1
ATOM 5151 C CA . ALA B 1 360 ? -22.654 43.953 75.905 1.00 33.52 483 ALA B CA 1
ATOM 5152 C C . ALA B 1 360 ? -22.735 42.468 75.520 1.00 31.91 483 ALA B C 1
ATOM 5153 O O . ALA B 1 360 ? -21.702 41.809 75.292 1.00 30.30 483 ALA B O 1
ATOM 5155 N N . PRO B 1 361 ? -23.957 41.931 75.434 1.00 31.06 484 PRO B N 1
ATOM 5156 C CA . PRO B 1 361 ? -24.100 40.479 75.247 1.00 32.40 484 PRO B CA 1
ATOM 5157 C C . PRO B 1 361 ? -23.632 39.932 73.902 1.00 32.10 484 PRO B C 1
ATOM 5158 O O . PRO B 1 361 ? -23.408 38.698 73.751 1.00 33.11 484 PRO B O 1
ATOM 5162 N N . ASN B 1 362 ? -23.431 40.827 72.936 1.00 30.24 485 ASN B N 1
ATOM 5163 C CA . ASN B 1 362 ? -22.869 40.426 71.664 1.00 29.71 485 ASN B CA 1
ATOM 5164 C C . ASN B 1 362 ? -21.506 41.068 71.398 1.00 31.32 485 ASN B C 1
ATOM 5165 O O . ASN B 1 362 ? -21.079 41.177 70.234 1.00 29.11 485 ASN B O 1
ATOM 5170 N N . TYR B 1 363 ? -20.813 41.502 72.456 1.00 28.72 486 TYR B N 1
ATOM 5171 C CA . TYR B 1 363 ? -19.478 42.072 72.269 1.00 28.68 486 TYR B CA 1
ATOM 5172 C C . TYR B 1 363 ? -18.607 41.556 73.412 1.00 31.58 486 TYR B C 1
ATOM 5173 O O . TYR B 1 363 ? -18.066 42.306 74.218 1.00 31.36 486 TYR B O 1
ATOM 5182 N N . ARG B 1 364 ? -18.515 40.221 73.450 1.00 33.61 487 ARG B N 1
ATOM 5183 C CA . ARG B 1 364 ? -17.770 39.513 74.488 1.00 36.26 487 ARG B CA 1
ATOM 5184 C C . ARG B 1 364 ? -16.307 39.403 74.054 1.00 38.51 487 ARG B C 1
ATOM 5185 O O . ARG B 1 364 ? -15.988 38.689 73.068 1.00 37.24 487 ARG B O 1
ATOM 5193 N N . LEU B 1 365 ? -15.429 40.098 74.790 1.00 41.73 488 LEU B N 1
ATOM 5194 C CA . LEU B 1 365 ? -14.009 40.275 74.387 1.00 43.23 488 LEU B CA 1
ATOM 5195 C C . LEU B 1 365 ? -13.036 39.241 75.009 1.00 44.87 488 LEU B C 1
ATOM 5196 O O . LEU B 1 365 ? -13.423 38.424 75.860 1.00 43.83 488 LEU B O 1
#

Foldseek 3Di:
DPPDPDDFDADLQWAFDFDDAPAALVLFQQKFAPFPPRIFRHQEEADQDQLFDFLLNQQVQQVVGYGYEHHDLDDLVRRLVRLLSSPPPPNGAYEYEDEQDPDCVVSVVSNVVSPHQEYEHEAQPLPDPSQLVVLLVVCVVPVPHAYETYEDQALVSLVSNVVSPHRAHEYWDAQAPFWAQCVQPVDTGHQLNSLLRNQVNCVVVVGAYEREHNDDFLSSQLSSLLSAHRHYYDYQLRRQEPSGDADWDDDPNFIKGKGKDCQDPVNVCDDGGGHIDIHGHQYHPVVSCVLSSSSNSVVCRRRNPRYSVCSNPPIDMDGDDPVVSQVVDDPDDDDPDDDSRD/DPCPPVDPDDFDADLQKAFAFDDAPAFLVLAQQKFAPFQPRIWRHQEEADQDQLFDFLLNQLQQQVVTYGYEHHDLDDLVRQLVRQLSSCPPPNGAYHYEDEQDPDCPVSVVSNVVSPHQEYEHEAQPLVDPSQLVVLLVVCVVPVPHAYEGYEDQALVSLVSNVVSPHRAHEYFDAQAPFFARCPVPVDTGHQLNSLLRSQVNCVVVVTAYEREHNDDFLSSQLSSLLSAHRHYYDYQLRRQEPRGDADWDADPNFIWGKGKDCQDCVNVVVRDGGGYIDIDGHQYHPVVSVVRSSSSVSNVCRRHNPRYSVCSNHPIDMDGDDPVVSQVVDDDDDDDDDDDSRRRD

Organism: Vibrio cholerae serotype O1 (strain ATCC 39315 / El Tor Inaba N16961) (NCBI:txid243277)

Solvent-accessible surface area: 31708 Å² total; per-residue (Å²): 216,150,229,124,106,116,134,24,37,50,5,45,35,5,60,31,45,95,59,158,45,123,15,108,57,119,84,8,39,9,159,15,74,0,0,116,107,4,76,8,98,14,0,0,0,0,7,6,21,19,14,0,0,54,4,131,0,0,31,19,0,14,120,48,12,6,0,0,0,0,3,64,52,29,51,44,143,99,0,18,57,37,0,93,88,0,60,116,39,66,78,19,104,0,0,0,0,2,14,27,64,106,62,30,108,126,35,11,113,23,0,42,127,21,32,13,25,0,0,0,1,35,19,49,110,0,87,35,99,35,4,3,50,34,0,134,91,14,56,80,65,50,83,177,17,22,0,0,1,0,12,5,9,61,33,54,0,0,27,2,0,18,30,10,24,7,12,0,0,6,0,6,17,19,27,20,72,18,44,32,20,67,149,75,63,67,92,31,33,41,1,11,17,0,0,45,35,0,3,46,9,0,72,133,55,28,21,2,3,0,0,25,14,16,10,104,69,12,37,4,0,3,14,0,0,12,12,3,0,2,0,0,3,3,11,26,11,0,0,0,0,45,21,4,23,49,149,60,81,133,98,135,72,110,37,26,3,43,10,64,2,36,24,0,86,23,8,74,120,156,123,42,64,6,81,100,28,137,32,58,76,63,20,93,0,126,96,22,6,132,49,12,10,29,24,0,70,53,18,0,13,118,15,24,4,46,47,1,76,28,0,28,78,148,25,126,62,73,134,22,72,49,73,21,30,150,129,57,59,77,95,138,114,164,102,127,175,156,46,103,68,100,113,150,165,135,144,222,122,106,114,124,29,38,52,4,45,35,6,60,32,53,93,59,169,40,126,15,109,56,127,86,6,40,8,157,12,61,0,1,95,108,4,75,10,98,15,0,0,0,0,7,6,20,20,13,0,0,55,7,135,0,0,33,17,0,14,113,54,12,5,0,0,0,0,3,65,55,27,47,35,123,102,0,17,58,35,0,94,92,0,52,118,40,69,70,24,104,0,0,0,0,2,17,13,65,102,61,36,117,124,37,10,115,23,0,45,126,22,34,12,25,0,0,0,8,37,19,46,110,0,91,50,111,25,4,7,77,60,0,89,87,21,50,80,68,50,84,174,17,18,0,0,0,0,11,4,9,60,39,92,0,0,70,14,0,17,122,4,20,2,0,0,0,5,0,7,20,16,27,21,71,22,33,34,18,67,149,73,64,67,93,32,32,42,1,11,18,0,0,46,34,0,5,42,8,0,34,22,59,4,10,5,1,0,0,26,13,14,8,101,44,12,36,5,0,3,13,0,0,11,10,3,0,4,0,0,3,3,11,27,13,0,0,0,0,50,23,3,21,55,139,77,69,136,84,146,69,170,47,40,5,40,10,66,1,35,26,0,84,25,8,73,125,227,90,114,41,60,7,79,106,30,126,35,58,75,30,18,97,0,120,100,7,7,129,51,11,10,29,26,0,72,51,16,0,12,114,15,28,4,46,51,2,43,28,0,16,60,135,22,122,62,75,132,24,72,55,74,21,32,158,130,56,55,77,94,138,113,168,89,129,173,119,42,68,67,47,79,147

CATH classification: 3.20.20.70